Protein AF-A0A1H0VGG5-F1 (afdb_monomer)

Radius of gyration: 21.91 Å; Cα contacts (8 Å, |Δi|>4): 708; chains: 1; bounding box: 61×41×60 Å

pLDDT: mean 93.51, std 5.38, range [35.91, 98.62]

Secondary structure (DSSP, 8-state):
-EETTEE--SS---EETT-HHHHHHHHHTT-GGGEEE-----EEEE-TTS-EE---STTGGGGGS-HHHHHHHHHHIIIIIISSPP--SS------HHHHSSBHHHHTTTS-HHHIIIIIHHHHHHHHSB-GGGSBHHHHHHHHHHHHH--EEEETT-TTHHHHHHHHHS---TT--EEEEEEETTEEEEEEETTS-EEE-S-EEE-S-HHHHHHHS-GGGHHHHHHHHT--EEEEEEEEEEESS--S-S-SEEE-GGGS--SEEEEEEHHHH-GGG-TT---EEEEEE-BTTTTTGGGS-HHHHHHHHHHHHTTTSTTGGGGEEEEEEEEEEEEEE---TTHHHHHHHHHHHHHT-TTEEE--STTTTS-HHHHHHHHHHHHHHHHHH--

Mean predicted aligned error: 4.05 Å

Foldseek 3Di:
DDDVLFDADFAPHWDWPPLVLVCVLCVVLVQVVQWAFFPFDWAWAQDPVLDIDTQDPDCRLVVQDDPQLNVLVVVCCVVQVPVNDDDDLQALDDDDQVQQQAFQCRVCVVGDDSNCQRPQQQLCCVFVLAGSQQATRVLSSSRVNRVVPTTTIAGLQGNVVSVVSVPVVDDDDPPFAFQAFDDDVQFTQFTQTPVRDTDGDRADEAADQLCVVLRHDDPVVVLSNVLSNPFDFAKWKKKKFWFPAADPDLHQKYAGCSVPPAFQGIKGWCCNRPVSSVVVNHTMMITTGGPPSRRCVVVDDFVRVNVRRCVVCCSVVPPRVVG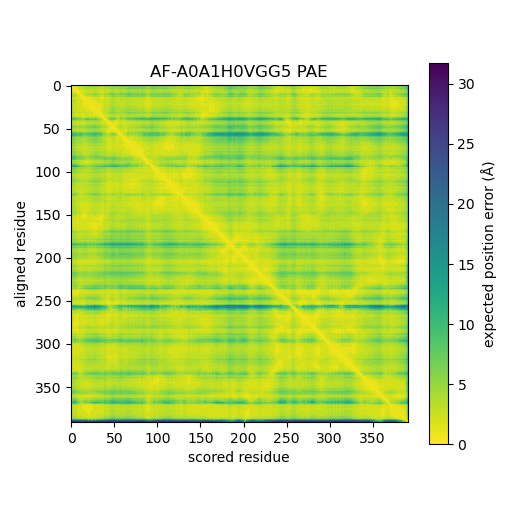GPDMDMDIDRRRAGGSGRPNSVSLNVSQVVQVPRRRYFYAYRSSTNRDPSSRSVRVVVRVVVVVVPVD

Sequence (391 aa):
MQRGNDSAEAGGQGIHSNYRELIRLAGAYGLEGDLIPQTNHQPAYLDRAGNLRYPQGRTGITKLMNARGKRDFAWFAAKYMTFGKKFDLFETALDLPGYDNLSAAEAFSWAGEDFRDFILRPSAHAMANTTPEHTNLYHYMNLMRLVATTSVMTLRTGNVTLPEKIAAAVGVRYECPAEKISFSGRKVDGVVLASGESIKADHVIVATPVGYAAKLMPDHLANARTFLGGFPNAPFGLVYFFLDRPLMTDAYVYLGHAYRDTVFNMAINHSVKTPHMVPSGKGILSAWPCYPNSADFDQLTNTELINLALKDIDAFFPGVAEYVEEARVQRHPWGVGRLSVGQHAKILKFKKDAESFSGISFAGNDYDGVHMESAVRSGMRAANRVLAGIS

Solvent-accessible surface area (backbone atoms only — not comparable to full-atom values): 21253 Å² total; per-residue (Å²): 79,77,59,89,82,26,48,47,73,81,64,80,82,57,46,49,73,75,31,58,68,45,53,51,51,34,41,76,72,73,38,57,91,33,59,41,70,51,82,64,79,38,42,31,35,36,43,99,87,64,45,79,41,68,46,60,70,98,63,19,66,53,73,77,31,56,75,64,20,42,51,45,46,51,49,48,44,48,53,57,70,70,69,30,89,86,76,67,74,48,41,67,81,74,78,48,64,94,26,25,65,30,25,34,39,67,76,47,65,86,54,49,67,50,33,42,47,71,46,49,39,42,47,24,39,76,73,66,39,21,40,32,76,62,26,6,31,44,59,53,51,41,49,54,50,50,63,75,74,46,55,48,22,42,36,61,85,41,65,65,51,55,62,51,56,53,48,75,75,47,96,73,76,77,98,63,56,74,50,33,62,36,60,62,85,89,40,39,45,25,36,29,28,74,87,69,52,73,48,78,32,68,60,48,75,48,67,52,63,51,59,57,46,18,63,34,46,54,77,95,43,45,69,58,23,51,53,27,56,67,53,52,67,35,40,38,54,41,37,35,34,37,30,76,48,53,72,99,63,75,48,24,37,39,35,35,42,74,90,51,98,61,45,35,45,30,36,37,31,41,37,56,46,42,41,80,29,28,75,82,61,38,24,35,39,35,34,37,45,23,38,74,66,24,61,60,53,90,79,50,54,67,67,55,51,48,54,51,35,52,65,42,46,28,70,82,37,78,68,50,75,82,40,49,76,44,76,48,71,49,80,28,78,84,44,46,68,47,52,33,62,48,38,60,55,52,40,46,54,49,54,60,57,48,71,70,43,69,38,46,36,65,23,44,18,73,68,14,72,69,35,72,41,9,27,50,54,27,42,52,53,36,52,50,52,51,65,69,67,73,114

Structure (mmCIF, N/CA/C/O backbone):
data_AF-A0A1H0VGG5-F1
#
_entry.id   AF-A0A1H0VGG5-F1
#
loop_
_atom_site.group_PDB
_atom_site.id
_atom_site.type_symbol
_atom_site.label_atom_id
_atom_site.label_alt_id
_atom_site.label_comp_id
_atom_site.label_asym_id
_atom_site.label_entity_id
_atom_site.label_seq_id
_atom_site.pdbx_PDB_ins_code
_atom_site.Cartn_x
_atom_site.Cartn_y
_atom_site.Cartn_z
_atom_site.occupancy
_atom_site.B_iso_or_equiv
_atom_site.auth_seq_id
_atom_site.auth_comp_id
_atom_site.auth_asym_id
_atom_site.auth_atom_id
_atom_site.pdbx_PDB_model_num
ATOM 1 N N . MET A 1 1 ? -9.698 1.333 -11.458 1.00 92.06 1 MET A N 1
ATOM 2 C CA . MET A 1 1 ? -9.585 2.314 -12.561 1.00 92.06 1 MET A CA 1
ATOM 3 C C . MET A 1 1 ? -10.061 1.626 -13.830 1.00 92.06 1 MET A C 1
ATOM 5 O O . MET A 1 1 ? -9.598 0.522 -14.066 1.00 92.06 1 MET A O 1
ATOM 9 N N . GLN A 1 2 ? -10.993 2.197 -14.599 1.00 94.50 2 GLN A N 1
ATOM 10 C CA . GLN A 1 2 ? -11.642 1.489 -15.719 1.00 94.50 2 GLN A CA 1
ATOM 11 C C . GLN A 1 2 ? -11.838 2.389 -16.944 1.00 94.50 2 GLN A C 1
ATOM 13 O O . GLN A 1 2 ? -12.236 3.544 -16.794 1.00 94.50 2 GLN A O 1
ATOM 18 N N . ARG A 1 3 ? -11.613 1.858 -18.149 1.00 95.44 3 ARG A N 1
ATOM 19 C CA . ARG A 1 3 ? -11.909 2.513 -19.432 1.00 95.44 3 ARG A CA 1
ATOM 20 C C . ARG A 1 3 ? -12.463 1.479 -20.407 1.00 95.44 3 ARG A C 1
ATOM 22 O O . ARG A 1 3 ? -11.762 0.557 -20.810 1.00 95.44 3 ARG A O 1
ATOM 29 N N . GLY A 1 4 ? -13.736 1.625 -20.772 1.00 94.81 4 GLY A N 1
ATOM 30 C CA . GLY A 1 4 ? -14.450 0.573 -21.495 1.00 94.81 4 GLY A CA 1
ATOM 31 C C . GLY A 1 4 ? -14.431 -0.735 -20.698 1.00 94.81 4 GLY A C 1
ATOM 32 O O . GLY A 1 4 ? -14.774 -0.747 -19.514 1.00 94.81 4 GLY A O 1
ATOM 33 N N . ASN A 1 5 ? -13.980 -1.813 -21.338 1.00 95.38 5 ASN A N 1
ATOM 34 C CA . ASN A 1 5 ? -13.856 -3.130 -20.710 1.00 95.38 5 ASN A CA 1
ATOM 35 C C . ASN A 1 5 ? -12.492 -3.371 -20.049 1.00 95.38 5 ASN A C 1
ATOM 37 O O . ASN A 1 5 ? -12.315 -4.405 -19.411 1.00 95.38 5 ASN A O 1
ATOM 41 N N . ASP A 1 6 ? -11.544 -2.442 -20.185 1.00 97.19 6 ASP A N 1
ATOM 42 C CA . ASP A 1 6 ? -10.246 -2.571 -19.537 1.00 97.19 6 ASP A CA 1
ATOM 43 C C . ASP A 1 6 ? -10.267 -1.952 -18.145 1.00 97.19 6 ASP A C 1
ATOM 45 O O . ASP A 1 6 ? -10.889 -0.912 -17.899 1.00 97.19 6 ASP A O 1
ATOM 49 N N . SER A 1 7 ? -9.526 -2.562 -17.230 1.00 96.69 7 SER A N 1
ATOM 50 C CA . SER A 1 7 ? -9.414 -2.103 -15.858 1.00 96.69 7 SER A CA 1
ATOM 51 C C . SER A 1 7 ? -8.041 -2.389 -15.259 1.00 96.69 7 SER A C 1
ATOM 53 O O . SER A 1 7 ? -7.294 -3.258 -15.701 1.00 96.69 7 SER A O 1
ATOM 55 N N . ALA A 1 8 ? -7.708 -1.618 -14.231 1.00 96.69 8 ALA A N 1
ATOM 56 C CA . ALA A 1 8 ? -6.525 -1.793 -13.409 1.00 96.69 8 ALA A CA 1
ATOM 57 C C . ALA A 1 8 ? -6.855 -1.470 -11.949 1.00 96.69 8 ALA A C 1
ATOM 59 O O . ALA A 1 8 ? -7.659 -0.570 -11.658 1.00 96.69 8 ALA A O 1
ATOM 60 N N . GLU A 1 9 ? -6.208 -2.180 -11.029 1.00 95.62 9 GLU A N 1
ATOM 61 C CA . GLU A 1 9 ? -6.377 -1.962 -9.594 1.00 95.62 9 GLU A CA 1
ATOM 62 C C . GLU A 1 9 ? -5.917 -0.566 -9.199 1.00 95.62 9 GLU A C 1
ATOM 64 O O . GLU A 1 9 ? -4.778 -0.196 -9.479 1.00 95.62 9 GLU A O 1
ATOM 69 N N . ALA A 1 10 ? -6.797 0.188 -8.533 1.00 91.94 10 ALA A N 1
ATOM 70 C CA . ALA A 1 10 ? -6.570 1.568 -8.089 1.00 91.94 10 ALA A CA 1
ATOM 71 C C . ALA A 1 10 ? -6.023 1.682 -6.654 1.00 91.94 10 ALA A C 1
ATOM 73 O O . ALA A 1 10 ? -5.709 2.781 -6.203 1.00 91.94 10 ALA A O 1
ATOM 74 N N . GLY A 1 11 ? -5.919 0.556 -5.946 1.00 88.19 11 GLY A N 1
ATOM 75 C CA . GLY A 1 11 ? -5.444 0.450 -4.568 1.00 88.19 11 GLY A CA 1
ATOM 76 C C . GLY A 1 11 ? -4.685 -0.861 -4.378 1.00 88.19 11 GLY A C 1
ATOM 77 O O . GLY A 1 11 ? -3.627 -1.041 -4.980 1.00 88.19 11 GLY A O 1
ATOM 78 N N . GLY A 1 12 ? -5.237 -1.784 -3.584 1.00 89.50 12 GLY A N 1
ATOM 79 C CA . GLY A 1 12 ? -4.658 -3.108 -3.327 1.00 89.50 12 GLY A CA 1
ATOM 80 C C . GLY A 1 12 ? -4.350 -3.881 -4.613 1.00 89.50 12 GLY A C 1
ATOM 81 O O . GLY A 1 12 ? -5.248 -4.317 -5.326 1.00 89.50 12 GLY A O 1
ATOM 82 N N . GLN A 1 13 ? -3.059 -4.055 -4.898 1.00 90.12 13 GLN A N 1
ATOM 83 C CA . GLN A 1 13 ? -2.559 -4.531 -6.191 1.00 90.12 13 GLN A CA 1
ATOM 84 C C . GLN A 1 13 ? -2.587 -6.046 -6.386 1.00 90.12 13 GLN A C 1
ATOM 86 O O . GLN A 1 13 ? -2.328 -6.506 -7.499 1.00 90.12 13 GLN A O 1
ATOM 91 N N . GLY A 1 14 ? -2.822 -6.813 -5.327 1.00 93.25 14 GLY A N 1
ATOM 92 C CA . GLY A 1 14 ? -2.764 -8.263 -5.383 1.00 93.25 14 GLY A CA 1
ATOM 93 C C . GLY A 1 14 ? -3.002 -8.922 -4.032 1.00 93.25 14 GLY A C 1
ATOM 94 O O . GLY A 1 14 ? -2.766 -8.338 -2.977 1.00 93.25 14 GLY A O 1
ATOM 95 N N . ILE A 1 15 ? -3.485 -10.153 -4.094 1.00 96.31 15 ILE A N 1
ATOM 96 C CA . ILE A 1 15 ? -3.752 -11.053 -2.980 1.00 96.31 15 ILE A CA 1
ATOM 97 C C . ILE A 1 15 ? -2.588 -12.038 -2.909 1.00 96.31 15 ILE A C 1
ATOM 99 O O . ILE A 1 15 ? -2.342 -12.779 -3.861 1.00 96.31 15 ILE A O 1
ATOM 103 N N . HIS A 1 16 ? -1.856 -12.058 -1.798 1.00 96.50 16 HIS A N 1
ATOM 104 C CA . HIS A 1 16 ? -0.755 -13.005 -1.637 1.00 96.50 16 HIS A CA 1
ATOM 105 C C . HIS A 1 16 ? -1.279 -14.404 -1.294 1.00 96.50 16 HIS A C 1
ATOM 107 O O . HIS A 1 16 ? -2.268 -14.560 -0.581 1.00 96.50 16 HIS A O 1
ATOM 113 N N . SER A 1 17 ? -0.577 -15.443 -1.743 1.00 96.50 17 SER A N 1
ATOM 114 C CA . SER A 1 17 ? -0.946 -16.853 -1.537 1.00 96.50 17 SER A CA 1
ATOM 115 C C . SER A 1 17 ? -1.022 -17.303 -0.073 1.00 96.50 17 SER A C 1
ATOM 117 O O . SER A 1 17 ? -1.525 -18.387 0.216 1.00 96.50 17 SER A O 1
ATOM 119 N N . ASN A 1 18 ? -0.518 -16.498 0.863 1.00 96.19 18 ASN A N 1
ATOM 120 C CA . ASN A 1 18 ? -0.607 -16.734 2.302 1.00 96.19 18 ASN A CA 1
ATOM 121 C C . ASN A 1 18 ? -1.633 -15.831 3.015 1.00 96.19 18 ASN A C 1
ATOM 123 O O . ASN A 1 18 ? -1.673 -15.859 4.245 1.00 96.19 18 ASN A O 1
ATOM 127 N N . TYR A 1 19 ? -2.454 -15.069 2.283 1.00 97.06 19 TYR A N 1
ATOM 128 C CA . TYR A 1 19 ? -3.600 -14.331 2.825 1.00 97.06 19 TYR A CA 1
ATOM 129 C C . TYR A 1 19 ? -4.744 -15.308 3.136 1.00 97.06 19 TYR A C 1
ATOM 131 O O . TYR A 1 19 ? -5.749 -15.377 2.430 1.00 97.06 19 TYR A O 1
ATOM 139 N N . ARG A 1 20 ? -4.530 -16.168 4.137 1.00 97.19 20 ARG A N 1
ATOM 140 C CA . ARG A 1 20 ? -5.368 -17.342 4.410 1.00 97.19 20 ARG A CA 1
ATOM 141 C C . ARG A 1 20 ? -6.803 -16.959 4.738 1.00 97.19 20 ARG A C 1
ATOM 143 O O . ARG A 1 20 ? -7.716 -17.591 4.209 1.00 97.19 20 ARG A O 1
ATOM 150 N N . GLU A 1 21 ? -7.002 -15.958 5.590 1.00 97.56 21 GLU A N 1
ATOM 151 C CA . GLU A 1 21 ? -8.348 -15.555 5.988 1.00 97.56 21 GLU A CA 1
ATOM 152 C C . GLU A 1 21 ? -9.050 -14.783 4.871 1.00 97.56 21 GLU A C 1
ATOM 154 O O . GLU A 1 21 ? -10.235 -15.008 4.641 1.00 97.56 21 GLU A O 1
ATOM 159 N N . LEU A 1 22 ? -8.335 -13.958 4.097 1.00 97.12 22 LEU A N 1
ATOM 160 C CA . LEU A 1 22 ? -8.919 -13.307 2.922 1.00 97.12 22 LEU A CA 1
ATOM 161 C C . LEU A 1 22 ? -9.319 -14.321 1.842 1.00 97.12 22 LEU A C 1
ATOM 163 O O . LEU A 1 22 ? -10.407 -14.211 1.285 1.00 97.12 22 LEU A O 1
ATOM 167 N N . ILE A 1 23 ? -8.480 -15.321 1.555 1.00 97.88 23 ILE A N 1
ATOM 168 C CA . ILE A 1 23 ? -8.794 -16.381 0.582 1.00 97.88 23 ILE A CA 1
ATOM 169 C C . ILE A 1 23 ? -9.991 -17.209 1.064 1.00 97.88 23 ILE A C 1
ATOM 171 O O . ILE A 1 23 ? -10.901 -17.483 0.284 1.00 97.88 23 ILE A O 1
ATOM 175 N N . ARG A 1 24 ? -10.044 -17.556 2.357 1.00 98.00 24 ARG A N 1
ATOM 176 C CA . ARG A 1 24 ? -11.209 -18.226 2.952 1.00 98.00 24 ARG A CA 1
ATOM 177 C C . ARG A 1 24 ? -12.470 -17.373 2.822 1.00 98.00 24 ARG A C 1
ATOM 179 O O . ARG A 1 24 ? -13.525 -17.903 2.480 1.00 98.00 24 ARG A O 1
ATOM 186 N N . LEU A 1 25 ? -12.363 -16.068 3.067 1.00 96.75 25 LEU A N 1
ATOM 187 C CA . LEU A 1 25 ? -13.468 -15.130 2.912 1.00 96.75 25 LEU A CA 1
ATOM 188 C C . LEU A 1 25 ? -13.928 -15.065 1.451 1.00 96.75 25 LEU A C 1
ATOM 190 O O . LEU A 1 25 ? -15.119 -15.176 1.192 1.00 96.75 25 LEU A O 1
ATOM 194 N N . ALA A 1 26 ? -13.011 -14.995 0.485 1.00 97.44 26 ALA A N 1
ATOM 195 C CA . ALA A 1 26 ? -13.351 -15.084 -0.934 1.00 97.44 26 ALA A CA 1
ATOM 196 C C . ALA A 1 26 ? -14.110 -16.381 -1.268 1.00 97.44 26 ALA A C 1
ATOM 198 O O . ALA A 1 26 ? -15.140 -16.330 -1.942 1.00 97.44 26 ALA A O 1
ATOM 199 N N . GLY A 1 27 ? -13.673 -17.527 -0.737 1.00 97.88 27 GLY A N 1
ATOM 200 C CA . GLY A 1 27 ? -14.383 -18.802 -0.878 1.00 97.88 27 GLY A CA 1
ATOM 201 C C . GLY A 1 27 ? -15.805 -18.768 -0.306 1.00 97.88 27 GLY A C 1
ATOM 202 O O . GLY A 1 27 ? -16.746 -19.183 -0.981 1.00 97.88 27 GLY A O 1
ATOM 203 N N . ALA A 1 28 ? -15.992 -18.182 0.881 1.00 97.62 28 ALA A N 1
ATOM 204 C CA . ALA A 1 28 ? -17.308 -18.038 1.514 1.00 97.62 28 ALA A CA 1
ATOM 205 C C . ALA A 1 28 ? -18.304 -17.201 0.685 1.00 97.62 28 ALA A C 1
ATOM 207 O O . ALA A 1 28 ? -19.512 -17.391 0.806 1.00 97.62 28 ALA A O 1
ATOM 208 N N . TYR A 1 29 ? -17.806 -16.319 -0.187 1.00 97.56 29 TYR A N 1
ATOM 209 C CA . TYR A 1 29 ? -18.608 -15.509 -1.113 1.00 97.56 29 TYR A CA 1
ATOM 210 C C . TYR A 1 29 ? -18.583 -16.031 -2.564 1.00 97.56 29 TYR A C 1
ATOM 212 O O . TYR A 1 29 ? -18.950 -15.318 -3.507 1.00 97.56 29 TYR A O 1
ATOM 220 N N . GLY A 1 30 ? -18.169 -17.289 -2.757 1.00 97.50 30 GLY A N 1
ATOM 221 C CA . GLY A 1 30 ? -18.192 -17.973 -4.050 1.00 97.50 30 GLY A CA 1
ATOM 222 C C . GLY A 1 30 ? -17.224 -17.384 -5.077 1.00 97.50 30 GLY A C 1
ATOM 223 O O . GLY A 1 30 ? -17.551 -17.349 -6.259 1.00 97.50 30 GLY A O 1
ATOM 224 N N . LEU A 1 31 ? -16.075 -16.867 -4.634 1.00 97.88 31 LEU A N 1
ATOM 225 C CA . LEU A 1 31 ? -15.038 -16.263 -5.485 1.00 97.88 31 LEU A CA 1
ATOM 226 C C . LEU A 1 31 ? -13.769 -17.122 -5.597 1.00 97.88 31 LEU A C 1
ATOM 228 O O . LEU A 1 31 ? -12.767 -16.675 -6.146 1.00 97.88 31 LEU A O 1
ATOM 232 N N . GLU A 1 32 ? -13.781 -18.358 -5.093 1.00 95.31 32 GLU A N 1
ATOM 233 C CA . GLU A 1 32 ? -12.606 -19.241 -5.137 1.00 95.31 32 GLU A CA 1
ATOM 234 C C . GLU A 1 32 ? -12.123 -19.496 -6.577 1.00 95.31 32 GLU A C 1
ATOM 236 O O . GLU A 1 32 ? -10.930 -19.394 -6.855 1.00 95.31 32 GLU A O 1
ATOM 241 N N . GLY A 1 33 ? -13.050 -19.723 -7.517 1.00 95.94 33 GLY A N 1
ATOM 242 C CA . GLY A 1 33 ? -12.747 -19.896 -8.947 1.00 95.94 33 GLY A CA 1
ATOM 243 C C . GLY A 1 33 ? -12.356 -18.611 -9.695 1.00 95.94 33 GLY A C 1
ATOM 244 O O . GLY A 1 33 ? -11.982 -18.669 -10.872 1.00 95.94 33 GLY A O 1
ATOM 245 N N . ASP A 1 34 ? -12.433 -17.459 -9.024 1.00 97.44 34 ASP A N 1
ATOM 246 C CA . ASP A 1 34 ? -12.071 -16.156 -9.582 1.00 97.44 34 ASP A CA 1
ATOM 247 C C . ASP A 1 34 ? -10.679 -15.689 -9.160 1.00 97.44 34 ASP A C 1
ATOM 249 O O . ASP A 1 34 ? -10.218 -14.671 -9.666 1.00 97.44 34 ASP A O 1
ATOM 253 N N . LEU A 1 35 ? -9.978 -16.421 -8.290 1.00 97.38 35 LEU A N 1
ATOM 254 C CA . LEU A 1 35 ? -8.582 -16.138 -7.960 1.00 97.38 35 LEU A CA 1
ATOM 255 C C . LEU A 1 35 ? -7.676 -16.515 -9.140 1.00 97.38 35 LEU A C 1
ATOM 257 O O . LEU A 1 35 ? -7.452 -17.689 -9.429 1.00 97.38 35 LEU A O 1
ATOM 261 N N . ILE A 1 36 ? -7.132 -15.506 -9.817 1.00 97.25 36 ILE A N 1
ATOM 262 C CA . ILE A 1 36 ? -6.240 -15.653 -10.966 1.00 97.25 36 ILE A CA 1
ATOM 263 C C . ILE A 1 36 ? -4.795 -15.423 -10.515 1.00 97.25 36 ILE A C 1
ATOM 265 O O . ILE A 1 36 ? -4.454 -14.304 -10.123 1.00 97.25 36 ILE A O 1
ATOM 269 N N . PRO A 1 37 ? -3.914 -16.437 -10.578 1.00 95.44 37 PRO A N 1
ATOM 270 C CA . PRO A 1 37 ? -2.492 -16.248 -10.329 1.00 95.44 37 PRO A CA 1
ATOM 271 C C . PRO A 1 37 ? -1.861 -15.301 -11.345 1.00 95.44 37 PRO A C 1
ATOM 273 O O . PRO A 1 37 ? -2.071 -15.428 -12.552 1.00 95.44 37 PRO A O 1
ATOM 276 N N . GLN A 1 38 ? -1.021 -14.393 -10.857 1.00 91.88 38 GLN A N 1
ATOM 277 C CA . GLN A 1 38 ? -0.109 -13.657 -11.715 1.00 91.88 38 GLN A CA 1
ATOM 278 C C . GLN A 1 38 ? 0.957 -14.633 -12.227 1.00 91.88 38 GLN A C 1
ATOM 280 O O . GLN A 1 38 ? 1.715 -15.196 -11.439 1.00 91.88 38 GLN A O 1
ATOM 285 N N . THR A 1 39 ? 1.012 -14.840 -13.541 1.00 83.31 39 THR A N 1
ATOM 286 C CA . THR A 1 39 ? 1.930 -15.801 -14.178 1.00 83.31 39 THR A CA 1
ATOM 287 C C . THR A 1 39 ? 3.238 -15.168 -14.637 1.00 83.31 39 THR A C 1
ATOM 289 O O . THR A 1 39 ? 4.256 -15.854 -14.728 1.00 83.31 39 THR A O 1
ATOM 292 N N . ASN A 1 40 ? 3.234 -13.863 -14.916 1.00 82.19 40 ASN A N 1
ATOM 293 C CA . ASN A 1 40 ? 4.432 -13.140 -15.314 1.00 82.19 40 ASN A CA 1
ATOM 294 C C . ASN A 1 40 ? 5.118 -12.503 -14.101 1.00 82.19 40 ASN A C 1
ATOM 296 O O . ASN A 1 40 ? 4.501 -11.768 -13.327 1.00 82.19 40 ASN A O 1
ATOM 300 N N . HIS A 1 41 ? 6.413 -12.767 -13.954 1.00 84.56 41 HIS A N 1
ATOM 301 C CA . HIS A 1 41 ? 7.228 -12.285 -12.845 1.00 84.56 41 HIS A CA 1
ATOM 302 C C . HIS A 1 41 ? 8.433 -11.459 -13.288 1.00 84.56 41 HIS A C 1
ATOM 304 O O . HIS A 1 41 ? 9.269 -11.160 -12.443 1.00 84.56 41 HIS A O 1
ATOM 310 N N . GLN A 1 42 ? 8.552 -11.091 -14.566 1.00 93.94 42 GLN A N 1
ATOM 311 C CA . GLN A 1 42 ? 9.720 -10.374 -15.066 1.00 93.94 42 GLN A CA 1
ATOM 312 C C . GLN A 1 42 ? 9.726 -8.906 -14.593 1.00 93.94 42 GLN A C 1
ATOM 314 O O . GLN A 1 42 ? 8.842 -8.140 -14.986 1.00 93.94 42 GLN A O 1
ATOM 319 N N . PRO A 1 43 ? 10.715 -8.466 -13.790 1.00 94.19 43 PRO A N 1
ATOM 320 C CA . PRO A 1 43 ? 10.921 -7.049 -13.521 1.00 94.19 43 PRO A CA 1
ATOM 321 C C . PRO A 1 43 ? 11.882 -6.428 -14.546 1.00 94.19 43 PRO A C 1
ATOM 323 O O . PRO A 1 43 ? 12.683 -7.124 -15.182 1.00 94.19 43 PRO A O 1
ATOM 326 N N . ALA A 1 44 ? 11.867 -5.105 -14.637 1.00 95.44 44 ALA A N 1
ATOM 327 C CA . ALA A 1 44 ? 12.881 -4.309 -15.310 1.00 95.44 44 ALA A CA 1
ATOM 328 C C . ALA A 1 44 ? 13.504 -3.307 -14.328 1.00 95.44 44 ALA A C 1
ATOM 330 O O . ALA A 1 44 ? 12.804 -2.690 -13.525 1.00 95.44 44 ALA A O 1
ATOM 331 N N . TYR A 1 45 ? 14.823 -3.147 -14.397 1.00 94.69 45 TYR A N 1
ATOM 332 C CA . TYR A 1 45 ? 15.586 -2.214 -13.571 1.00 94.69 45 TYR A CA 1
ATOM 333 C C . TYR A 1 45 ? 16.337 -1.229 -14.453 1.00 94.69 45 TYR A C 1
ATOM 335 O O . TYR A 1 45 ? 17.130 -1.643 -15.294 1.00 94.69 45 TYR A O 1
ATOM 343 N N . LEU A 1 46 ? 16.136 0.062 -14.235 1.00 93.31 46 LEU A N 1
ATOM 344 C CA . LEU A 1 46 ? 16.927 1.113 -14.856 1.00 93.31 46 LEU A CA 1
ATOM 345 C C . LEU A 1 46 ? 18.279 1.224 -14.139 1.00 93.31 46 LEU A C 1
ATOM 347 O O . LEU A 1 46 ? 18.323 1.513 -12.943 1.00 93.31 46 LEU A O 1
ATOM 351 N N . ASP A 1 47 ? 19.379 0.985 -14.849 1.00 91.62 47 ASP A N 1
ATOM 352 C CA . ASP A 1 47 ? 20.739 1.129 -14.319 1.00 91.62 47 ASP A CA 1
ATOM 353 C C . ASP A 1 47 ? 21.238 2.582 -14.354 1.00 91.62 47 ASP A C 1
ATOM 355 O O . ASP A 1 47 ? 20.670 3.426 -15.033 1.00 91.62 47 ASP A O 1
ATOM 359 N N . ARG A 1 48 ? 22.339 2.887 -13.656 1.00 88.50 48 ARG A N 1
ATOM 360 C CA . ARG A 1 48 ? 22.895 4.255 -13.556 1.00 88.50 48 ARG A CA 1
ATOM 361 C C . ARG A 1 48 ? 23.236 4.914 -14.897 1.00 88.50 48 ARG A C 1
ATOM 363 O O . ARG A 1 48 ? 23.352 6.134 -14.948 1.00 88.50 48 ARG A O 1
ATOM 370 N N . ALA A 1 49 ? 23.411 4.130 -15.958 1.00 89.56 49 ALA A N 1
ATOM 371 C CA . ALA A 1 49 ? 23.652 4.636 -17.305 1.00 89.56 49 ALA A CA 1
ATOM 372 C C . ALA A 1 49 ? 22.346 4.907 -18.080 1.00 89.56 49 ALA A C 1
ATOM 374 O O . ALA A 1 49 ? 22.401 5.296 -19.242 1.00 89.56 49 ALA A O 1
ATOM 375 N N . GLY A 1 50 ? 21.185 4.709 -17.450 1.00 89.94 50 GLY A N 1
ATOM 376 C CA . GLY A 1 50 ? 19.865 4.901 -18.041 1.00 89.94 50 GLY A CA 1
ATOM 377 C C . GLY A 1 50 ? 19.367 3.707 -18.854 1.00 89.94 50 GLY A C 1
ATOM 378 O O . GLY A 1 50 ? 18.399 3.855 -19.591 1.00 89.94 50 GLY A O 1
ATOM 379 N N . ASN A 1 51 ? 19.993 2.530 -18.749 1.00 92.38 51 ASN A N 1
ATOM 380 C CA . ASN A 1 51 ? 19.580 1.354 -19.517 1.00 92.38 51 ASN A CA 1
ATOM 381 C C . ASN A 1 51 ? 18.675 0.439 -18.696 1.00 92.38 51 ASN A C 1
ATOM 383 O O . ASN A 1 51 ? 18.968 0.128 -17.540 1.00 92.38 51 ASN A O 1
ATOM 387 N N . LEU A 1 52 ? 17.622 -0.083 -19.325 1.00 94.19 52 LEU A N 1
ATOM 388 C CA . LEU A 1 52 ? 16.802 -1.129 -18.725 1.00 94.19 52 LEU A CA 1
ATOM 389 C C . LEU A 1 52 ? 17.521 -2.481 -18.725 1.00 94.19 52 LEU A C 1
ATOM 391 O O . LEU A 1 52 ? 18.056 -2.946 -19.733 1.00 94.19 52 LEU A O 1
ATOM 395 N N . ARG A 1 53 ? 17.485 -3.144 -17.571 1.00 94.44 53 ARG A N 1
ATOM 396 C CA . ARG A 1 53 ? 18.021 -4.481 -17.328 1.00 94.44 53 ARG A CA 1
ATOM 397 C C . ARG A 1 53 ? 16.905 -5.418 -16.894 1.00 94.44 53 ARG A C 1
ATOM 399 O O . ARG A 1 53 ? 16.130 -5.099 -15.998 1.00 94.44 53 ARG A O 1
ATOM 406 N N . TYR A 1 54 ? 16.879 -6.606 -17.488 1.00 95.06 54 TYR A N 1
ATOM 407 C CA . TYR A 1 54 ? 15.832 -7.607 -17.290 1.00 95.06 54 TYR A CA 1
ATOM 408 C C . TYR A 1 54 ? 16.437 -8.849 -16.629 1.00 95.06 54 TYR A C 1
ATOM 410 O O . TYR A 1 54 ? 16.877 -9.768 -17.326 1.00 95.06 54 TYR A O 1
ATOM 418 N N . PRO A 1 55 ? 16.566 -8.882 -15.291 1.00 92.62 55 PRO A N 1
ATOM 419 C CA . PRO A 1 55 ? 17.125 -10.038 -14.610 1.00 92.62 55 PRO A CA 1
ATOM 420 C C . PRO A 1 55 ? 16.201 -11.247 -14.795 1.00 92.62 55 PRO A C 1
ATOM 422 O O . PRO A 1 55 ? 15.045 -11.218 -14.387 1.00 92.62 55 PRO A O 1
ATOM 425 N N . GLN A 1 56 ? 16.729 -12.305 -15.410 1.00 87.88 56 GLN A N 1
ATOM 426 C CA . GLN A 1 56 ? 15.989 -13.530 -15.715 1.00 87.88 56 GLN A CA 1
ATOM 427 C C . GLN A 1 56 ? 16.208 -14.600 -14.640 1.00 87.88 56 GLN A C 1
ATOM 429 O O . GLN A 1 56 ? 17.350 -14.900 -14.269 1.00 87.88 56 GLN A O 1
ATOM 434 N N . GLY A 1 57 ? 15.118 -15.220 -14.188 1.00 83.31 57 GLY A N 1
ATOM 435 C CA . GLY A 1 57 ? 15.138 -16.333 -13.240 1.00 83.31 57 GLY A CA 1
ATOM 436 C C . GLY A 1 57 ? 15.589 -15.963 -11.819 1.00 83.31 57 GLY A C 1
ATOM 437 O O . GLY A 1 57 ? 15.902 -14.818 -11.498 1.00 83.31 57 GLY A O 1
ATOM 438 N N . ARG A 1 58 ? 15.656 -16.972 -10.940 1.00 76.19 58 ARG A N 1
ATOM 439 C CA . ARG A 1 58 ? 15.859 -16.792 -9.485 1.00 76.19 58 ARG A CA 1
ATOM 440 C C . ARG A 1 58 ? 17.180 -16.119 -9.096 1.00 76.19 58 ARG A C 1
ATOM 442 O O . ARG A 1 58 ? 17.254 -15.487 -8.049 1.00 76.19 58 ARG A O 1
ATOM 449 N N . THR A 1 59 ? 18.224 -16.262 -9.909 1.00 84.25 59 THR A N 1
ATOM 450 C CA . THR A 1 59 ? 19.548 -15.660 -9.665 1.00 84.25 59 THR A CA 1
ATOM 451 C C . THR A 1 59 ? 19.808 -14.447 -10.557 1.00 84.25 59 THR A C 1
ATOM 453 O O . THR A 1 59 ? 20.874 -13.836 -10.459 1.00 84.25 59 THR A O 1
ATOM 456 N N . GLY A 1 60 ? 18.847 -14.063 -11.405 1.00 90.19 60 GLY A N 1
ATOM 457 C CA . GLY A 1 60 ? 18.999 -12.996 -12.390 1.00 90.19 60 GLY A CA 1
ATOM 458 C C . GLY A 1 60 ? 19.451 -11.676 -11.776 1.00 90.19 60 GLY A C 1
ATOM 459 O O . GLY A 1 60 ? 20.344 -11.031 -12.317 1.00 90.19 60 GLY A O 1
ATOM 460 N N . ILE A 1 61 ? 18.916 -11.321 -10.604 1.00 90.44 61 ILE A N 1
ATOM 461 C CA . ILE A 1 61 ? 19.250 -10.068 -9.914 1.00 90.44 61 ILE A CA 1
ATOM 462 C C . ILE A 1 61 ? 20.737 -9.978 -9.548 1.00 90.44 61 ILE A C 1
ATOM 464 O O . ILE A 1 61 ? 21.339 -8.913 -9.623 1.00 90.44 61 ILE A O 1
ATOM 468 N N . THR A 1 62 ? 21.378 -11.113 -9.249 1.00 92.44 62 THR A N 1
ATOM 469 C CA . THR A 1 62 ? 22.810 -11.147 -8.915 1.00 92.44 62 THR A CA 1
ATOM 470 C C . THR A 1 62 ? 23.694 -10.843 -10.126 1.00 92.44 62 THR A C 1
ATOM 472 O O . THR A 1 62 ? 24.844 -10.449 -9.955 1.00 92.44 62 THR A O 1
ATOM 475 N N . LYS A 1 63 ? 23.175 -10.991 -11.355 1.00 92.12 63 LYS A N 1
ATOM 476 C CA . LYS A 1 63 ? 23.892 -10.635 -12.589 1.00 92.12 63 LYS A CA 1
ATOM 477 C C . LYS A 1 63 ? 23.987 -9.124 -12.798 1.00 92.12 63 LYS A C 1
ATOM 479 O O . LYS A 1 63 ? 24.838 -8.698 -13.567 1.00 92.12 63 LYS A O 1
ATOM 484 N N . LEU A 1 64 ? 23.163 -8.335 -12.104 1.00 91.94 64 LEU A N 1
ATOM 485 C CA . LEU A 1 64 ? 23.242 -6.871 -12.114 1.00 91.94 64 LEU A CA 1
ATOM 486 C C . LEU A 1 64 ? 24.319 -6.332 -11.160 1.00 91.94 64 LEU A C 1
ATOM 488 O O . LEU A 1 64 ? 24.571 -5.135 -11.139 1.00 91.94 64 LEU A O 1
ATOM 492 N N . MET A 1 65 ? 24.937 -7.208 -10.362 1.00 93.88 65 MET A N 1
ATOM 493 C CA . MET A 1 65 ? 25.823 -6.828 -9.268 1.00 93.88 65 MET A CA 1
ATOM 494 C C . MET A 1 65 ? 27.274 -7.248 -9.525 1.00 93.88 65 MET A C 1
ATOM 496 O O . MET A 1 65 ? 27.566 -8.343 -10.020 1.00 93.88 65 MET A O 1
ATOM 500 N N . ASN A 1 66 ? 28.198 -6.412 -9.071 1.00 94.75 66 ASN A N 1
ATOM 501 C CA . ASN A 1 66 ? 29.609 -6.714 -8.912 1.00 94.75 66 ASN A CA 1
ATOM 502 C C . ASN A 1 66 ? 29.851 -7.700 -7.746 1.00 94.75 66 ASN A C 1
ATOM 504 O O . ASN A 1 66 ? 28.933 -8.138 -7.045 1.00 94.75 66 ASN A O 1
ATOM 508 N N . ALA A 1 67 ? 31.115 -8.077 -7.528 1.00 96.81 67 ALA A N 1
ATOM 509 C CA . ALA A 1 67 ? 31.491 -9.046 -6.495 1.00 96.81 67 ALA A CA 1
ATOM 510 C C . ALA A 1 67 ? 31.083 -8.610 -5.075 1.00 96.81 67 ALA A C 1
ATOM 512 O O . ALA A 1 67 ? 30.615 -9.435 -4.287 1.00 96.81 67 ALA A O 1
ATOM 513 N N . ARG A 1 68 ? 31.209 -7.313 -4.757 1.00 96.75 68 ARG A N 1
ATOM 514 C CA . ARG A 1 68 ? 30.782 -6.762 -3.466 1.00 96.75 68 ARG A CA 1
ATOM 515 C C . ARG A 1 68 ? 29.265 -6.844 -3.317 1.00 96.75 68 ARG A C 1
ATOM 517 O O . ARG A 1 68 ? 28.808 -7.356 -2.303 1.00 96.75 68 ARG A O 1
ATOM 524 N N . GLY A 1 69 ? 28.498 -6.421 -4.322 1.00 95.94 69 GLY A N 1
ATOM 525 C CA . GLY A 1 69 ? 27.034 -6.491 -4.299 1.00 95.94 69 GLY A CA 1
ATOM 526 C C . GLY A 1 69 ? 26.515 -7.916 -4.093 1.00 95.94 69 GLY A C 1
ATOM 527 O O . GLY A 1 69 ? 25.652 -8.143 -3.248 1.00 95.94 69 GLY A O 1
ATOM 528 N N . LYS A 1 70 ? 27.117 -8.905 -4.770 1.00 96.94 70 LYS A N 1
ATOM 529 C CA . LYS A 1 70 ? 26.792 -10.332 -4.583 1.00 96.94 70 LYS A CA 1
ATOM 530 C C . LYS A 1 70 ? 27.064 -10.817 -3.160 1.00 96.94 70 LYS A C 1
ATOM 532 O O . LYS A 1 70 ? 26.222 -11.501 -2.579 1.00 96.94 70 LYS A O 1
ATOM 537 N N . ARG A 1 71 ? 28.222 -10.464 -2.591 1.00 97.19 71 ARG A N 1
ATOM 538 C CA . ARG A 1 71 ? 28.576 -10.798 -1.202 1.00 97.19 71 ARG A CA 1
ATOM 539 C C . ARG A 1 71 ? 27.600 -10.159 -0.217 1.00 97.19 71 ARG A C 1
ATOM 541 O O . ARG A 1 71 ? 27.121 -10.832 0.689 1.00 97.19 71 ARG A O 1
ATOM 548 N N . ASP A 1 72 ? 27.298 -8.881 -0.411 1.00 97.75 72 ASP A N 1
ATOM 549 C CA . ASP A 1 72 ? 26.400 -8.122 0.454 1.00 97.75 72 ASP A CA 1
ATOM 550 C C . ASP A 1 72 ? 24.966 -8.693 0.381 1.00 97.75 72 ASP A C 1
ATOM 552 O O . ASP A 1 72 ? 24.329 -8.890 1.415 1.00 97.75 72 ASP A O 1
ATOM 556 N N . PHE A 1 73 ? 24.494 -9.087 -0.809 1.00 96.25 73 PHE A N 1
ATOM 557 C CA . PHE A 1 73 ? 23.218 -9.789 -0.989 1.00 96.25 73 PHE A CA 1
ATOM 558 C C . PHE A 1 73 ? 23.188 -11.162 -0.302 1.00 96.25 73 PHE A C 1
ATOM 560 O O . PHE A 1 73 ? 22.221 -11.484 0.389 1.00 96.25 73 PHE A O 1
ATOM 567 N N . ALA A 1 74 ? 24.251 -11.961 -0.438 1.00 95.94 74 ALA A N 1
ATOM 568 C CA . ALA A 1 74 ? 24.358 -13.253 0.238 1.00 95.94 74 ALA A CA 1
ATOM 569 C C . ALA A 1 74 ? 24.349 -13.096 1.769 1.00 95.94 74 ALA A C 1
ATOM 571 O O . ALA A 1 74 ? 23.651 -13.834 2.467 1.00 95.94 74 ALA A O 1
ATOM 572 N N . TRP A 1 75 ? 25.066 -12.095 2.289 1.00 97.00 75 TRP A N 1
ATOM 573 C CA . TRP A 1 75 ? 25.064 -11.761 3.712 1.00 97.00 75 TRP A CA 1
ATOM 574 C C . TRP A 1 75 ? 23.685 -11.307 4.196 1.00 97.00 75 TRP A C 1
ATOM 576 O O . TRP A 1 75 ? 23.218 -11.774 5.235 1.00 97.00 75 TRP A O 1
ATOM 586 N N . PHE A 1 76 ? 23.003 -10.448 3.432 1.00 96.00 76 PHE A N 1
ATOM 587 C CA . PHE A 1 76 ? 21.627 -10.045 3.711 1.00 96.00 76 PHE A CA 1
ATOM 588 C C . PHE A 1 76 ? 20.693 -11.258 3.806 1.00 96.00 76 PHE A C 1
ATOM 590 O O . PHE A 1 76 ? 19.993 -11.420 4.808 1.00 96.00 76 PHE A O 1
ATOM 597 N N . ALA A 1 77 ? 20.720 -12.135 2.797 1.00 94.44 77 ALA A N 1
ATOM 598 C CA . ALA A 1 77 ? 19.880 -13.325 2.755 1.00 94.44 77 ALA A CA 1
ATOM 599 C C . ALA A 1 77 ? 20.149 -14.238 3.961 1.00 94.44 77 ALA A C 1
ATOM 601 O O . ALA A 1 77 ? 19.218 -14.611 4.674 1.00 94.44 77 ALA A O 1
ATOM 602 N N . ALA A 1 78 ? 21.419 -14.525 4.261 1.00 95.75 78 ALA A N 1
ATOM 603 C CA . ALA A 1 78 ? 21.784 -15.343 5.412 1.00 95.75 78 ALA A CA 1
ATOM 604 C C . ALA A 1 78 ? 21.316 -14.709 6.734 1.00 95.75 78 ALA A C 1
ATOM 606 O O . ALA A 1 78 ? 20.570 -15.327 7.494 1.00 95.75 78 ALA A O 1
ATOM 607 N N . LYS A 1 79 ? 21.713 -13.461 7.002 1.00 94.81 79 LYS A N 1
ATOM 608 C CA . LYS A 1 79 ? 21.490 -12.804 8.295 1.00 94.81 79 LYS A CA 1
ATOM 609 C C . LYS A 1 79 ? 20.023 -12.467 8.553 1.00 94.81 79 LYS A C 1
ATOM 611 O O . LYS A 1 79 ? 19.559 -12.641 9.676 1.00 94.81 79 LYS A O 1
ATOM 616 N N . TYR A 1 80 ? 19.301 -11.973 7.548 1.00 93.75 80 TYR A N 1
ATOM 617 C CA . TYR A 1 80 ? 17.967 -11.399 7.745 1.00 93.75 80 TYR A CA 1
ATOM 618 C C . TYR A 1 80 ? 16.832 -12.276 7.218 1.00 93.75 80 TYR A C 1
ATOM 620 O O . TYR A 1 80 ? 15.752 -12.256 7.812 1.00 93.75 80 TYR A O 1
ATOM 628 N N . MET A 1 81 ? 17.048 -13.063 6.160 1.00 92.88 81 MET A N 1
ATOM 629 C CA . MET A 1 81 ? 16.006 -13.947 5.618 1.00 92.88 81 MET A CA 1
ATOM 630 C C . MET A 1 81 ? 16.039 -15.325 6.287 1.00 92.88 81 MET A C 1
ATOM 632 O O . MET A 1 81 ? 14.999 -15.800 6.735 1.00 92.88 81 MET A O 1
ATOM 636 N N . THR A 1 82 ? 17.222 -15.930 6.429 1.00 92.50 82 THR A N 1
ATOM 637 C CA . THR A 1 82 ? 17.373 -17.280 7.002 1.00 92.50 82 THR A CA 1
ATOM 638 C C . THR A 1 82 ? 17.449 -17.265 8.529 1.00 92.50 82 THR A C 1
ATOM 640 O O . THR A 1 82 ? 16.659 -17.934 9.193 1.00 92.50 82 THR A O 1
ATOM 643 N N . PHE A 1 83 ? 18.379 -16.490 9.098 1.00 93.31 83 PHE A N 1
ATOM 644 C CA . PHE A 1 83 ? 18.644 -16.456 10.546 1.00 93.31 83 PHE A CA 1
ATOM 645 C C . PHE A 1 83 ? 18.016 -15.254 11.268 1.00 93.31 83 PHE A C 1
ATOM 647 O O . PHE A 1 83 ? 18.193 -15.084 12.475 1.00 93.31 83 PHE A O 1
ATOM 654 N N . GLY A 1 84 ? 17.270 -14.415 10.544 1.00 90.06 84 GLY A N 1
ATOM 655 C CA . GLY A 1 84 ? 16.627 -13.233 11.112 1.00 90.06 84 GLY A CA 1
ATOM 656 C C . GLY A 1 84 ? 15.473 -13.591 12.049 1.00 90.06 84 GLY A C 1
ATOM 657 O O . GLY A 1 84 ? 14.869 -14.662 11.939 1.00 90.06 84 GLY A O 1
ATOM 658 N N . LYS A 1 85 ? 15.110 -12.658 12.936 1.00 90.19 85 LYS A N 1
ATOM 659 C CA . LYS A 1 85 ? 13.987 -12.834 13.869 1.00 90.19 85 LYS A CA 1
ATOM 660 C C . LYS A 1 85 ? 12.699 -13.153 13.104 1.00 90.19 85 LYS A C 1
ATOM 662 O O . LYS A 1 85 ? 12.442 -12.589 12.044 1.00 90.19 85 LYS A O 1
ATOM 667 N N . LYS A 1 86 ? 11.906 -14.087 13.627 1.00 88.06 86 LYS A N 1
ATOM 668 C CA . LYS A 1 86 ? 10.584 -14.420 13.089 1.00 88.06 86 LYS A CA 1
ATOM 669 C C . LYS A 1 86 ? 9.532 -13.634 13.861 1.00 88.06 86 LYS A C 1
ATOM 671 O O . LYS A 1 86 ? 9.597 -13.572 15.084 1.00 88.06 86 LYS A O 1
ATOM 676 N N . PHE A 1 87 ? 8.599 -13.053 13.132 1.00 90.19 87 PHE A N 1
ATOM 677 C CA . PHE A 1 87 ? 7.449 -12.323 13.646 1.00 90.19 87 PHE A CA 1
ATOM 678 C C . PHE A 1 87 ? 6.297 -12.487 12.647 1.00 90.19 87 PHE A C 1
ATOM 680 O O . PHE A 1 87 ? 6.528 -12.920 11.512 1.00 90.19 87 PHE A O 1
ATOM 687 N N . ASP A 1 88 ? 5.070 -12.229 13.095 1.00 91.50 88 ASP A N 1
ATOM 688 C CA . ASP A 1 88 ? 3.875 -12.358 12.259 1.00 91.50 88 ASP A CA 1
ATOM 689 C C . ASP A 1 88 ? 3.932 -11.351 11.097 1.00 91.50 88 ASP A C 1
ATOM 691 O O . ASP A 1 88 ? 4.392 -10.219 11.256 1.00 91.50 88 ASP A O 1
ATOM 695 N N . LEU A 1 89 ? 3.509 -11.783 9.907 1.00 91.69 89 LEU A N 1
ATOM 696 C CA . LEU A 1 89 ? 3.505 -10.927 8.724 1.00 91.69 89 LEU A CA 1
ATOM 697 C C . LEU A 1 89 ? 2.338 -9.933 8.720 1.00 91.69 89 LEU A C 1
ATOM 699 O O . LEU A 1 89 ? 2.470 -8.855 8.150 1.00 91.69 89 LEU A O 1
ATOM 703 N N . PHE A 1 90 ? 1.224 -10.282 9.359 1.00 93.94 90 PHE A N 1
ATOM 704 C CA . PHE A 1 90 ? -0.050 -9.566 9.267 1.00 93.94 90 PHE A CA 1
ATOM 705 C C . PHE A 1 90 ? -0.567 -9.106 10.630 1.00 93.94 90 PHE A C 1
ATOM 707 O O . PHE A 1 90 ? -1.753 -8.811 10.784 1.00 93.94 90 PHE A O 1
ATOM 714 N N . GLU A 1 91 ? 0.302 -9.096 11.641 1.00 91.88 91 GLU A N 1
ATOM 715 C CA . GLU A 1 91 ? -0.039 -8.605 12.965 1.00 91.88 91 GLU A CA 1
ATOM 716 C C . GLU A 1 91 ? 1.172 -8.037 13.705 1.00 91.88 91 GLU A C 1
ATOM 718 O O . GLU A 1 91 ? 2.185 -8.709 13.907 1.00 91.88 91 GLU A O 1
ATOM 723 N N . THR A 1 92 ? 1.028 -6.811 14.202 1.00 91.25 92 THR A N 1
ATOM 724 C CA . THR A 1 92 ? 1.963 -6.246 15.169 1.00 91.25 92 THR A CA 1
ATOM 725 C C . THR A 1 92 ? 1.626 -6.827 16.540 1.00 91.25 92 THR A C 1
ATOM 727 O O . THR A 1 92 ? 0.728 -6.337 17.231 1.00 91.25 92 THR A O 1
ATOM 730 N N . ALA A 1 93 ? 2.318 -7.906 16.907 1.00 88.62 93 ALA A N 1
ATOM 731 C CA . ALA A 1 93 ? 2.127 -8.616 18.180 1.00 88.62 93 ALA A CA 1
ATOM 732 C C . ALA A 1 93 ? 3.359 -8.586 19.100 1.00 88.62 93 ALA A C 1
ATOM 734 O O . ALA A 1 93 ? 3.249 -8.867 20.291 1.00 88.62 93 ALA A O 1
ATOM 735 N N . LEU A 1 94 ? 4.538 -8.264 18.560 1.00 88.81 94 LEU A N 1
ATOM 736 C CA . LEU A 1 94 ? 5.803 -8.331 19.286 1.00 88.81 94 LEU A CA 1
ATOM 737 C C . LEU A 1 94 ? 6.630 -7.073 19.048 1.00 88.81 94 LEU A C 1
ATOM 739 O O . LEU A 1 94 ? 6.893 -6.721 17.896 1.00 88.81 94 LEU A O 1
ATOM 743 N N . ASP A 1 95 ? 7.078 -6.449 20.137 1.00 84.12 95 ASP A N 1
ATOM 744 C CA . ASP A 1 95 ? 8.066 -5.377 20.079 1.00 84.12 95 ASP A CA 1
ATOM 745 C C . ASP A 1 95 ? 9.452 -5.984 19.837 1.00 84.12 95 ASP A C 1
ATOM 747 O O . ASP A 1 95 ? 9.907 -6.872 20.565 1.00 84.12 95 ASP A O 1
ATOM 751 N N . LEU A 1 96 ? 10.127 -5.508 18.796 1.00 93.69 96 LEU A N 1
ATOM 752 C CA . LEU A 1 96 ? 11.494 -5.884 18.462 1.00 93.69 96 LEU A CA 1
ATOM 753 C C . LEU A 1 96 ? 12.319 -4.600 18.335 1.00 93.69 96 LEU A C 1
ATOM 755 O O . LEU A 1 96 ? 12.548 -4.153 17.211 1.00 93.69 96 LEU A O 1
ATOM 759 N N . PRO A 1 97 ? 12.826 -4.023 19.441 1.00 94.38 97 PRO A N 1
ATOM 760 C CA . PRO A 1 97 ? 13.493 -2.720 19.411 1.00 94.38 97 PRO A CA 1
ATOM 761 C C . PRO A 1 97 ? 14.661 -2.639 18.419 1.00 94.38 97 PRO A C 1
ATOM 763 O O . PRO A 1 97 ? 14.828 -1.634 17.741 1.00 94.38 97 PRO A O 1
ATOM 766 N N . GLY A 1 98 ? 15.432 -3.721 18.249 1.00 93.69 98 GLY A N 1
ATOM 767 C CA . GLY A 1 98 ? 16.523 -3.783 17.262 1.00 93.69 98 GLY A CA 1
ATOM 768 C C . GLY A 1 98 ? 16.080 -3.802 15.789 1.00 93.69 98 GLY A C 1
ATOM 769 O O . GLY A 1 98 ? 16.931 -3.783 14.906 1.00 93.69 98 GLY A O 1
ATOM 770 N N . TYR A 1 99 ? 14.776 -3.888 15.520 1.00 95.06 99 TYR A N 1
ATOM 771 C CA . TYR A 1 99 ? 14.162 -3.790 14.192 1.00 95.06 99 TYR A CA 1
ATOM 772 C C . TYR A 1 99 ? 13.258 -2.552 14.087 1.00 95.06 99 TYR A C 1
ATOM 774 O O . TYR A 1 99 ? 13.194 -1.935 13.029 1.00 95.06 99 TYR A O 1
ATOM 782 N N . ASP A 1 100 ? 12.560 -2.177 15.160 1.00 95.69 100 ASP A N 1
ATOM 783 C CA . ASP A 1 100 ? 11.651 -1.027 15.161 1.00 95.69 100 ASP A CA 1
ATOM 784 C C . ASP A 1 100 ? 12.402 0.308 15.299 1.00 95.69 100 ASP A C 1
ATOM 786 O O . ASP A 1 100 ? 12.038 1.286 14.653 1.00 95.69 100 ASP A O 1
ATOM 790 N N . ASN A 1 101 ? 13.493 0.354 16.074 1.00 96.88 101 ASN A N 1
ATOM 791 C CA . ASN A 1 101 ? 14.225 1.593 16.376 1.00 96.88 101 ASN A CA 1
ATOM 792 C C . ASN A 1 101 ? 15.360 1.912 15.387 1.00 96.88 101 ASN A C 1
ATOM 794 O O . ASN A 1 101 ? 16.225 2.728 15.690 1.00 96.88 101 ASN A O 1
ATOM 798 N N . LEU A 1 102 ? 15.372 1.270 14.219 1.00 96.62 102 LEU A N 1
ATOM 799 C CA . LEU A 1 102 ? 16.327 1.531 13.144 1.00 96.62 102 LEU A CA 1
ATOM 800 C C . LEU A 1 102 ? 15.572 1.731 11.840 1.00 96.62 102 LEU A C 1
ATOM 802 O O . LEU A 1 102 ? 14.690 0.933 11.514 1.00 96.62 102 LEU A O 1
ATOM 806 N N . SER A 1 103 ? 15.950 2.744 11.065 1.00 97.62 103 SER A N 1
ATOM 807 C CA . SER A 1 103 ? 15.526 2.818 9.668 1.00 97.62 103 SER A CA 1
ATOM 808 C C . SER A 1 103 ? 16.157 1.685 8.853 1.00 97.62 103 SER A C 1
ATOM 810 O O . SER A 1 103 ? 17.214 1.141 9.202 1.00 97.62 103 SER A O 1
ATOM 812 N N . ALA A 1 104 ? 15.531 1.322 7.732 1.00 96.94 104 ALA A N 1
ATOM 813 C CA . ALA A 1 104 ? 16.133 0.369 6.805 1.00 96.94 104 ALA A CA 1
ATOM 814 C C . ALA A 1 104 ? 17.469 0.908 6.252 1.00 96.94 104 ALA A C 1
ATOM 816 O O . ALA A 1 104 ? 18.436 0.155 6.145 1.00 96.94 104 ALA A O 1
ATOM 817 N N . ALA A 1 105 ? 17.566 2.213 5.976 1.00 96.81 105 ALA A N 1
ATOM 818 C CA . ALA A 1 105 ? 18.811 2.852 5.548 1.00 96.81 105 ALA A CA 1
ATOM 819 C C . ALA A 1 105 ? 19.953 2.662 6.563 1.00 96.81 105 ALA A C 1
ATOM 821 O O . ALA A 1 105 ? 21.042 2.222 6.190 1.00 96.81 105 ALA A O 1
ATOM 822 N N . GLU A 1 106 ? 19.705 2.927 7.849 1.00 97.88 106 GLU A N 1
ATOM 823 C CA . GLU A 1 106 ? 20.705 2.755 8.913 1.00 97.88 106 GLU A CA 1
ATOM 824 C C . GLU A 1 106 ? 21.122 1.288 9.064 1.00 97.88 106 GLU A C 1
ATOM 826 O O . GLU A 1 106 ? 22.318 0.978 9.110 1.00 97.88 106 GLU A O 1
ATOM 831 N N . ALA A 1 107 ? 20.152 0.368 9.065 1.00 97.12 107 ALA A N 1
ATOM 832 C CA . ALA A 1 107 ? 20.394 -1.068 9.197 1.00 97.12 107 ALA A CA 1
ATOM 833 C C . ALA A 1 107 ? 21.254 -1.656 8.060 1.00 97.12 107 ALA A C 1
ATOM 835 O O . ALA A 1 107 ? 21.962 -2.651 8.261 1.00 97.12 107 ALA A O 1
ATOM 836 N N . PHE A 1 108 ? 21.212 -1.038 6.877 1.00 97.25 108 PHE A N 1
ATOM 837 C CA . PHE A 1 108 ? 21.957 -1.447 5.684 1.00 97.25 108 PHE A CA 1
ATOM 838 C C . PHE A 1 108 ? 23.050 -0.444 5.271 1.00 97.25 108 PHE A C 1
ATOM 840 O O . PHE A 1 108 ? 23.583 -0.511 4.159 1.00 97.25 108 PHE A O 1
ATOM 847 N N . SER A 1 109 ? 23.472 0.428 6.190 1.00 96.81 109 SER A N 1
ATOM 848 C CA . SER A 1 109 ? 24.560 1.404 5.997 1.00 96.81 109 SER A CA 1
ATOM 849 C C . SER A 1 109 ? 25.929 0.773 5.691 1.00 96.81 109 SER A C 1
ATOM 851 O O . SER A 1 109 ? 26.818 1.432 5.155 1.00 96.81 109 SER A O 1
ATOM 853 N N . TRP A 1 110 ? 26.101 -0.523 5.943 1.00 96.00 110 TRP A N 1
ATOM 854 C CA . TRP A 1 110 ? 27.301 -1.288 5.585 1.00 96.00 110 TRP A CA 1
ATOM 855 C C . TRP A 1 110 ? 27.332 -1.726 4.106 1.00 96.00 110 TRP A C 1
ATOM 857 O O . TRP A 1 110 ? 28.408 -1.993 3.558 1.00 96.00 110 TRP A O 1
ATOM 867 N N . ALA A 1 111 ? 26.169 -1.819 3.452 1.00 96.69 111 ALA A N 1
ATOM 868 C CA . ALA A 1 111 ? 26.046 -2.401 2.119 1.00 96.69 111 ALA A CA 1
ATOM 869 C C . ALA A 1 111 ? 26.610 -1.477 1.028 1.00 96.69 111 ALA A C 1
ATOM 871 O O . ALA A 1 111 ? 26.508 -0.254 1.126 1.00 96.69 111 ALA A O 1
ATOM 872 N N . GLY A 1 112 ? 27.210 -2.065 -0.009 1.00 95.44 112 GLY A N 1
ATOM 873 C CA . GLY A 1 112 ? 27.674 -1.356 -1.202 1.00 95.44 112 GLY A CA 1
ATOM 874 C C . GLY A 1 112 ? 26.537 -0.875 -2.109 1.00 95.44 112 GLY A C 1
ATOM 875 O O . GLY A 1 112 ? 25.377 -1.246 -1.928 1.00 95.44 112 GLY A O 1
ATOM 876 N N . GLU A 1 113 ? 26.893 -0.062 -3.105 1.00 92.56 113 GLU A N 1
ATOM 877 C CA . GLU A 1 113 ? 25.938 0.602 -4.004 1.00 92.56 113 GLU A CA 1
ATOM 878 C C . GLU A 1 113 ? 25.013 -0.378 -4.728 1.00 92.56 113 GLU A C 1
ATOM 880 O O . GLU A 1 113 ? 23.806 -0.233 -4.613 1.00 92.56 113 GLU A O 1
ATOM 885 N N . ASP A 1 114 ? 25.533 -1.436 -5.355 1.00 93.44 114 ASP A N 1
ATOM 886 C CA . ASP A 1 114 ? 24.696 -2.395 -6.093 1.00 93.44 114 ASP A CA 1
ATOM 887 C C . ASP A 1 114 ? 23.593 -3.036 -5.235 1.00 93.44 114 ASP A C 1
ATOM 889 O O . ASP A 1 114 ? 22.466 -3.220 -5.693 1.00 93.44 114 ASP A O 1
ATOM 893 N N . PHE A 1 115 ? 23.888 -3.372 -3.974 1.00 94.81 115 PHE A N 1
ATOM 894 C CA . PHE A 1 115 ? 22.860 -3.893 -3.071 1.00 94.81 115 PHE A CA 1
ATOM 895 C C . PHE A 1 115 ? 21.818 -2.814 -2.765 1.00 94.81 115 PHE A C 1
ATOM 897 O O . PHE A 1 115 ? 20.616 -3.085 -2.759 1.00 94.81 115 PHE A O 1
ATOM 904 N N . ARG A 1 116 ? 22.265 -1.578 -2.527 1.00 93.00 116 ARG A N 1
ATOM 905 C CA . ARG A 1 116 ? 21.355 -0.465 -2.250 1.00 93.00 116 ARG A CA 1
ATOM 906 C C . ARG A 1 116 ? 20.464 -0.138 -3.449 1.00 93.00 116 ARG A C 1
ATOM 908 O O . ARG A 1 116 ? 19.272 0.094 -3.263 1.00 93.00 116 ARG A O 1
ATOM 915 N N . ASP A 1 117 ? 21.027 -0.184 -4.649 1.00 90.81 117 ASP A N 1
ATOM 916 C CA . ASP A 1 117 ? 20.393 0.250 -5.891 1.00 90.81 117 ASP A CA 1
ATOM 917 C C . ASP A 1 117 ? 19.464 -0.804 -6.491 1.00 90.81 117 ASP A C 1
ATOM 919 O O . ASP A 1 117 ? 18.445 -0.440 -7.070 1.00 90.81 117 ASP A O 1
ATOM 923 N N . PHE A 1 118 ? 19.774 -2.097 -6.337 1.00 92.31 118 PHE A N 1
ATOM 924 C CA . PHE A 1 118 ? 18.976 -3.181 -6.925 1.00 92.31 118 PHE A CA 1
ATOM 925 C C . PHE A 1 118 ? 18.115 -3.949 -5.917 1.00 92.31 118 PHE A C 1
ATOM 927 O O . PHE A 1 118 ? 17.179 -4.631 -6.332 1.00 92.31 118 PHE A O 1
ATOM 934 N N . ILE A 1 119 ? 18.389 -3.838 -4.611 1.00 92.94 119 ILE A N 1
ATOM 935 C CA . ILE A 1 119 ? 17.621 -4.524 -3.559 1.00 92.94 119 ILE A CA 1
ATOM 936 C C . ILE A 1 119 ? 16.963 -3.516 -2.625 1.00 92.94 119 ILE A C 1
ATOM 938 O O . ILE A 1 119 ? 15.739 -3.453 -2.578 1.00 92.94 119 ILE A O 1
ATOM 942 N N . LEU A 1 120 ? 17.748 -2.718 -1.898 1.00 94.31 120 LEU A N 1
ATOM 943 C CA . LEU A 1 120 ? 17.227 -1.912 -0.789 1.00 94.31 120 LEU A CA 1
ATOM 944 C C . LEU A 1 120 ? 16.209 -0.858 -1.238 1.00 94.31 120 LEU A C 1
ATOM 946 O O . LEU A 1 120 ? 15.069 -0.870 -0.783 1.00 94.31 120 LEU A O 1
ATOM 950 N N . ARG A 1 121 ? 16.608 0.048 -2.136 1.00 93.44 121 ARG A N 1
ATOM 951 C CA . ARG A 1 121 ? 15.747 1.145 -2.599 1.00 93.44 121 ARG A CA 1
ATOM 952 C C . ARG A 1 121 ? 14.569 0.641 -3.435 1.00 93.44 121 ARG A C 1
ATOM 954 O O . ARG A 1 121 ? 13.443 0.999 -3.100 1.00 93.44 121 ARG A O 1
ATOM 961 N N . PRO A 1 122 ? 14.758 -0.221 -4.458 1.00 92.44 122 PRO A N 1
ATOM 962 C CA . PRO A 1 122 ? 13.633 -0.690 -5.263 1.00 92.44 122 PRO A CA 1
ATOM 963 C C . PRO A 1 122 ? 12.573 -1.427 -4.452 1.00 92.44 122 PRO A C 1
ATOM 965 O O . PRO A 1 122 ? 11.389 -1.260 -4.715 1.00 92.44 122 PRO A O 1
ATOM 968 N N . SER A 1 123 ? 12.979 -2.222 -3.461 1.00 91.69 123 SER A N 1
ATOM 969 C CA . SER A 1 123 ? 12.031 -2.955 -2.624 1.00 91.69 123 SER A CA 1
ATOM 970 C C . SER A 1 123 ? 11.298 -2.029 -1.642 1.00 91.69 123 SER A C 1
ATOM 972 O O . SER A 1 123 ? 10.089 -2.173 -1.476 1.00 91.69 123 SER A O 1
ATOM 974 N N . ALA A 1 124 ? 11.967 -1.017 -1.077 1.00 92.56 124 ALA A N 1
ATOM 975 C CA . ALA A 1 124 ? 11.301 0.016 -0.280 1.00 92.56 124 ALA A CA 1
ATOM 976 C C . ALA A 1 124 ? 10.257 0.791 -1.109 1.00 92.56 124 ALA A C 1
ATOM 978 O O . ALA A 1 124 ? 9.117 0.942 -0.671 1.00 92.56 124 ALA A O 1
ATOM 979 N N . HIS A 1 125 ? 10.597 1.182 -2.342 1.00 91.56 125 HIS A N 1
ATOM 980 C CA . HIS A 1 125 ? 9.657 1.843 -3.253 1.00 91.56 125 HIS A CA 1
ATOM 981 C C . HIS A 1 125 ? 8.475 0.935 -3.619 1.00 91.56 125 HIS A C 1
ATOM 983 O O . HIS A 1 125 ? 7.322 1.333 -3.488 1.00 91.56 125 HIS A O 1
ATOM 989 N N . ALA A 1 126 ? 8.757 -0.294 -4.060 1.00 88.38 126 ALA A N 1
ATOM 990 C CA . ALA A 1 126 ? 7.747 -1.191 -4.613 1.00 88.38 126 ALA A CA 1
ATOM 991 C C . ALA A 1 126 ? 6.800 -1.782 -3.564 1.00 88.38 126 ALA A C 1
ATOM 993 O O . ALA A 1 126 ? 5.667 -2.119 -3.895 1.00 88.38 126 ALA A O 1
ATOM 994 N N . MET A 1 127 ? 7.270 -1.955 -2.327 1.00 85.56 127 MET A N 1
ATOM 995 C CA . MET A 1 127 ? 6.511 -2.664 -1.294 1.00 85.56 127 MET A CA 1
ATOM 996 C C . MET A 1 127 ? 6.019 -1.752 -0.170 1.00 85.56 127 MET A C 1
ATOM 998 O O . MET A 1 127 ? 4.993 -2.053 0.428 1.00 85.56 127 MET A O 1
ATOM 1002 N N . ALA A 1 128 ? 6.751 -0.678 0.143 1.00 85.38 128 ALA A N 1
ATOM 1003 C CA . ALA A 1 128 ? 6.436 0.237 1.244 1.00 85.38 128 ALA A CA 1
ATOM 1004 C C . ALA A 1 128 ? 6.108 1.665 0.771 1.00 85.38 128 ALA A C 1
ATOM 1006 O O . ALA A 1 128 ? 5.850 2.531 1.607 1.00 85.38 128 ALA A O 1
ATOM 1007 N N . ASN A 1 129 ? 6.147 1.933 -0.543 1.00 89.88 129 ASN A N 1
ATOM 1008 C CA . ASN A 1 129 ? 5.867 3.246 -1.140 1.00 89.88 129 ASN A CA 1
ATOM 1009 C C . ASN A 1 129 ? 6.668 4.397 -0.503 1.00 89.88 129 ASN A C 1
ATOM 1011 O O . ASN A 1 129 ? 6.180 5.517 -0.346 1.00 89.88 129 ASN A O 1
ATOM 1015 N N . THR A 1 130 ? 7.907 4.118 -0.102 1.00 92.38 130 THR A N 1
ATOM 1016 C CA . THR A 1 130 ? 8.747 5.044 0.665 1.00 92.38 130 THR A CA 1
ATOM 1017 C C . THR A 1 130 ? 10.225 4.768 0.418 1.00 92.38 130 THR A C 1
ATOM 1019 O O . THR A 1 130 ? 10.582 3.701 -0.086 1.00 92.38 130 THR A O 1
ATOM 1022 N N . THR A 1 131 ? 11.103 5.693 0.799 1.00 92.81 131 THR A N 1
ATOM 1023 C CA . THR A 1 131 ? 12.549 5.446 0.781 1.00 92.81 131 THR A CA 1
ATOM 1024 C C . THR A 1 131 ? 13.029 4.716 2.049 1.00 92.81 131 THR A C 1
ATOM 1026 O O . THR A 1 131 ? 12.382 4.780 3.103 1.00 92.81 131 THR A O 1
ATOM 1029 N N . PRO A 1 132 ? 14.181 4.015 1.994 1.00 94.81 132 PRO A N 1
ATOM 1030 C CA . PRO A 1 132 ? 14.729 3.272 3.134 1.00 94.81 132 PRO A CA 1
ATOM 1031 C C . PRO A 1 132 ? 14.964 4.103 4.406 1.00 94.81 132 PRO A C 1
ATOM 1033 O O . PRO A 1 132 ? 14.976 3.552 5.506 1.00 94.81 132 PRO A O 1
ATOM 1036 N N . GLU A 1 133 ? 15.157 5.414 4.275 1.00 95.25 133 GLU A N 1
ATOM 1037 C CA . GLU A 1 133 ? 15.361 6.363 5.375 1.00 95.25 133 GLU A CA 1
ATOM 1038 C C . GLU A 1 133 ? 14.071 6.614 6.174 1.00 95.25 133 GLU A C 1
ATOM 1040 O O . GLU A 1 133 ? 14.115 7.048 7.324 1.00 95.25 133 GLU A O 1
ATOM 1045 N N . HIS A 1 134 ? 12.911 6.319 5.584 1.00 94.94 134 HIS A N 1
ATOM 1046 C CA . HIS A 1 134 ? 11.599 6.674 6.124 1.00 94.94 134 HIS A CA 1
ATOM 1047 C C . HIS A 1 134 ? 10.719 5.473 6.487 1.00 94.94 134 HIS A C 1
ATOM 1049 O O . HIS A 1 134 ? 9.543 5.645 6.809 1.00 94.94 134 HIS A O 1
ATOM 1055 N N . THR A 1 135 ? 11.289 4.269 6.494 1.00 94.88 135 THR A N 1
ATOM 1056 C CA . THR A 1 135 ? 10.670 3.053 7.034 1.00 94.88 135 THR A CA 1
ATOM 1057 C C . THR A 1 135 ? 11.598 2.403 8.047 1.00 94.88 135 THR A C 1
ATOM 1059 O O . THR A 1 135 ? 12.817 2.407 7.870 1.00 94.88 135 THR A O 1
ATOM 1062 N N . ASN A 1 136 ? 11.036 1.807 9.096 1.00 94.94 136 ASN A N 1
ATOM 1063 C CA . ASN A 1 136 ? 11.827 0.994 10.015 1.00 94.94 136 ASN A CA 1
ATOM 1064 C C . ASN A 1 136 ? 12.223 -0.362 9.395 1.00 94.94 136 ASN A C 1
ATOM 1066 O O . ASN A 1 136 ? 11.626 -0.834 8.418 1.00 94.94 136 ASN A O 1
ATOM 1070 N N . LEU A 1 137 ? 13.247 -0.997 9.973 1.00 95.50 137 LEU A N 1
ATOM 1071 C CA . LEU A 1 137 ? 13.736 -2.309 9.550 1.00 95.50 137 LEU A CA 1
ATOM 1072 C C . LEU A 1 137 ? 12.676 -3.404 9.751 1.00 95.50 137 LEU A C 1
ATOM 1074 O O . LEU A 1 137 ? 12.627 -4.345 8.962 1.00 95.50 137 LEU A O 1
ATOM 1078 N N . TYR A 1 138 ? 11.823 -3.294 10.773 1.00 94.75 138 TYR A N 1
ATOM 1079 C CA . TYR A 1 138 ? 10.745 -4.254 11.029 1.00 94.75 138 TYR A CA 1
ATOM 1080 C C . TYR A 1 138 ? 9.817 -4.388 9.817 1.00 94.75 138 TYR A C 1
ATOM 1082 O O . TYR A 1 138 ? 9.670 -5.478 9.262 1.00 94.75 138 TYR A O 1
ATOM 1090 N N . HIS A 1 139 ? 9.224 -3.278 9.380 1.00 93.38 139 HIS A N 1
ATOM 1091 C CA . HIS A 1 139 ? 8.282 -3.239 8.268 1.00 93.38 139 HIS A CA 1
ATOM 1092 C C . HIS A 1 139 ? 8.964 -3.591 6.945 1.00 93.38 139 HIS A C 1
ATOM 1094 O O . HIS A 1 139 ? 8.443 -4.394 6.173 1.00 93.38 139 HIS A O 1
ATOM 1100 N N . TYR A 1 140 ? 10.183 -3.093 6.724 1.00 94.75 140 TYR A N 1
ATOM 1101 C CA . TYR A 1 140 ? 10.968 -3.468 5.551 1.00 94.75 140 TYR A CA 1
ATOM 1102 C C . TYR A 1 140 ? 11.187 -4.990 5.474 1.00 94.75 140 TYR A C 1
ATOM 1104 O O . TYR A 1 140 ? 10.937 -5.616 4.442 1.00 94.75 140 TYR A O 1
ATOM 1112 N N . MET A 1 141 ? 11.599 -5.623 6.579 1.00 94.19 141 MET A N 1
ATOM 1113 C CA . MET A 1 141 ? 11.819 -7.071 6.613 1.00 94.19 141 MET A CA 1
ATOM 1114 C C . MET A 1 141 ? 10.521 -7.876 6.523 1.00 94.19 141 MET A C 1
ATOM 1116 O O . MET A 1 141 ? 10.541 -8.972 5.960 1.00 94.19 141 MET A O 1
ATOM 1120 N N . ASN A 1 142 ? 9.412 -7.351 7.050 1.00 92.62 142 ASN A N 1
ATOM 1121 C CA . ASN A 1 142 ? 8.075 -7.924 6.893 1.00 92.62 142 ASN A CA 1
ATOM 1122 C C . ASN A 1 142 ? 7.730 -8.080 5.402 1.00 92.62 142 ASN A C 1
ATOM 1124 O O . ASN A 1 142 ? 7.474 -9.190 4.932 1.00 92.62 142 ASN A O 1
ATOM 1128 N N . LEU A 1 143 ? 7.842 -6.989 4.644 1.00 92.69 143 LEU A N 1
ATOM 1129 C CA . LEU A 1 143 ? 7.523 -6.952 3.219 1.00 92.69 143 LEU A CA 1
ATOM 1130 C C . LEU A 1 143 ? 8.485 -7.799 2.377 1.00 92.69 143 LEU A C 1
ATOM 1132 O O . LEU A 1 143 ? 8.043 -8.576 1.531 1.00 92.69 143 LEU A O 1
ATOM 1136 N N . MET A 1 144 ? 9.791 -7.735 2.664 1.00 93.06 144 MET A N 1
ATOM 1137 C CA . MET A 1 144 ? 10.787 -8.582 1.995 1.00 93.06 144 MET A CA 1
ATOM 1138 C C . MET A 1 144 ? 10.460 -10.070 2.151 1.00 93.06 144 MET A C 1
ATOM 1140 O O . MET A 1 144 ? 10.575 -10.842 1.199 1.00 93.06 144 MET A O 1
ATOM 1144 N N . ARG A 1 145 ? 10.046 -10.492 3.352 1.00 93.19 145 ARG A N 1
ATOM 1145 C CA . ARG A 1 145 ? 9.651 -11.881 3.621 1.00 93.19 145 ARG A CA 1
ATOM 1146 C C . ARG A 1 145 ? 8.364 -12.245 2.908 1.00 93.19 145 ARG A C 1
ATOM 1148 O O . ARG A 1 145 ? 8.306 -13.335 2.343 1.00 93.19 145 ARG A O 1
ATOM 1155 N N . LEU A 1 146 ? 7.375 -11.355 2.905 1.00 92.88 146 LEU A N 1
ATOM 1156 C CA . LEU A 1 146 ? 6.119 -11.574 2.202 1.00 92.88 146 LEU A CA 1
ATOM 1157 C C . LEU A 1 146 ? 6.376 -11.851 0.715 1.00 92.88 146 LEU A C 1
ATOM 1159 O O . LEU A 1 146 ? 6.026 -12.924 0.227 1.00 92.88 146 LEU A O 1
ATOM 1163 N N . VAL A 1 147 ? 7.073 -10.950 0.022 1.00 90.12 147 VAL A N 1
ATOM 1164 C CA . VAL A 1 147 ? 7.363 -11.094 -1.414 1.00 90.12 147 VAL A CA 1
ATOM 1165 C C . VAL A 1 147 ? 8.258 -12.300 -1.706 1.00 90.12 147 VAL A C 1
ATOM 1167 O O . VAL A 1 147 ? 8.039 -13.003 -2.686 1.00 90.12 147 VAL A O 1
ATOM 1170 N N . ALA A 1 148 ? 9.232 -12.607 -0.845 1.00 89.94 148 ALA A N 1
ATOM 1171 C CA . ALA A 1 148 ? 10.124 -13.748 -1.062 1.00 89.94 148 ALA A CA 1
ATOM 1172 C C . ALA A 1 148 ? 9.456 -15.125 -0.873 1.00 89.94 148 ALA A C 1
ATOM 1174 O O . ALA A 1 148 ? 10.033 -16.133 -1.285 1.00 89.94 148 ALA A O 1
ATOM 1175 N N . THR A 1 149 ? 8.295 -15.196 -0.212 1.00 91.19 149 THR A N 1
ATOM 1176 C CA . THR A 1 149 ? 7.677 -16.467 0.216 1.00 91.19 149 THR A CA 1
ATOM 1177 C C . THR A 1 149 ? 6.288 -16.718 -0.364 1.00 91.19 149 THR A C 1
ATOM 1179 O O . THR A 1 149 ? 5.672 -17.733 -0.038 1.00 91.19 149 THR A O 1
ATOM 1182 N N . THR A 1 150 ? 5.787 -15.831 -1.225 1.00 93.56 150 THR A N 1
ATOM 1183 C CA . THR A 1 150 ? 4.413 -15.900 -1.734 1.00 93.56 150 THR A CA 1
ATOM 1184 C C . THR A 1 150 ? 4.344 -15.664 -3.233 1.00 93.56 150 THR A C 1
ATOM 1186 O O . THR A 1 150 ? 5.219 -15.036 -3.825 1.00 93.56 150 THR A O 1
ATOM 1189 N N . SER A 1 151 ? 3.276 -16.169 -3.842 1.00 93.31 151 SER A N 1
ATOM 1190 C CA . SER A 1 151 ? 2.827 -15.737 -5.163 1.00 93.31 151 SER A CA 1
ATOM 1191 C C . SER A 1 151 ? 1.685 -14.733 -5.017 1.00 93.31 151 SER A C 1
ATOM 1193 O O . SER A 1 151 ? 1.024 -14.673 -3.978 1.00 93.31 151 SER A O 1
ATOM 1195 N N . VAL A 1 152 ? 1.466 -13.936 -6.061 1.00 94.56 152 VAL A N 1
ATOM 1196 C CA . VAL A 1 152 ? 0.413 -12.917 -6.112 1.00 94.56 152 VAL A CA 1
ATOM 1197 C C . VAL A 1 152 ? -0.719 -13.399 -7.017 1.00 94.56 152 VAL A C 1
ATOM 1199 O O . VAL A 1 152 ? -0.475 -14.004 -8.061 1.00 94.56 152 VAL A O 1
ATOM 1202 N N . MET A 1 153 ? -1.952 -13.126 -6.611 1.00 96.44 153 MET A N 1
ATOM 1203 C CA . MET A 1 153 ? -3.182 -13.367 -7.361 1.00 96.44 153 MET A CA 1
ATOM 1204 C C . MET A 1 153 ? -4.007 -12.080 -7.432 1.00 96.44 153 MET A C 1
ATOM 1206 O O . MET A 1 153 ? -3.820 -11.168 -6.629 1.00 96.44 153 MET A O 1
ATOM 1210 N N . THR A 1 154 ? -4.961 -12.020 -8.348 1.00 96.62 154 THR A N 1
ATOM 1211 C CA . THR A 1 154 ? -6.034 -11.016 -8.361 1.00 96.62 154 THR A CA 1
ATOM 1212 C C . THR A 1 154 ? -7.361 -11.708 -8.607 1.00 96.62 154 THR A C 1
ATOM 1214 O O . THR A 1 154 ? -7.393 -12.820 -9.131 1.00 96.62 154 THR A O 1
ATOM 1217 N N . LEU A 1 155 ? -8.467 -11.075 -8.229 1.00 97.06 155 LEU A N 1
ATOM 1218 C CA . LEU A 1 155 ? -9.777 -11.559 -8.654 1.00 97.06 155 LEU A CA 1
ATOM 1219 C C . LEU A 1 155 ? -10.009 -11.243 -10.136 1.00 97.06 155 LEU A C 1
ATOM 1221 O O . LEU A 1 155 ? -9.605 -10.187 -10.619 1.00 97.06 155 LEU A O 1
ATOM 1225 N N . ARG A 1 156 ? -10.697 -12.144 -10.844 1.00 96.31 156 ARG A N 1
ATOM 1226 C CA . ARG A 1 156 ? -10.989 -12.059 -12.287 1.00 96.31 156 ARG A CA 1
ATOM 1227 C C . ARG A 1 156 ? -11.576 -10.714 -12.719 1.00 96.31 156 ARG A C 1
ATOM 1229 O O . ARG A 1 156 ? -11.264 -10.233 -13.802 1.00 96.31 156 ARG A O 1
ATOM 1236 N N . THR A 1 157 ? -12.431 -10.133 -11.887 1.00 94.56 157 THR A N 1
ATOM 1237 C CA . THR A 1 157 ? -13.120 -8.855 -12.126 1.00 94.56 157 THR A CA 1
ATOM 1238 C C . THR A 1 157 ? -12.591 -7.730 -11.234 1.00 94.56 157 THR A C 1
ATOM 1240 O O . THR A 1 157 ? -13.247 -6.706 -11.063 1.00 94.56 157 THR A O 1
ATOM 1243 N N . GLY A 1 158 ? -11.395 -7.914 -10.675 1.00 95.56 158 GLY A N 1
ATOM 1244 C CA . GLY A 1 158 ? -10.755 -6.996 -9.745 1.00 95.56 158 GLY A CA 1
ATOM 1245 C C . GLY A 1 158 ? -11.047 -7.309 -8.276 1.00 95.56 158 GLY A C 1
ATOM 1246 O O . GLY A 1 158 ? -12.086 -7.853 -7.901 1.00 95.56 158 GLY A O 1
ATOM 1247 N N . ASN A 1 159 ? -10.110 -6.940 -7.410 1.00 96.19 159 ASN A N 1
ATOM 1248 C CA . ASN A 1 159 ? -10.132 -7.179 -5.970 1.00 96.19 159 ASN A CA 1
ATOM 1249 C C . ASN A 1 159 ? -11.331 -6.510 -5.280 1.00 96.19 159 ASN A C 1
ATOM 1251 O O . ASN A 1 159 ? -11.752 -6.968 -4.219 1.00 96.19 159 ASN A O 1
ATOM 1255 N N . VAL A 1 160 ? -11.907 -5.467 -5.894 1.00 95.19 160 VAL A N 1
ATOM 1256 C CA . VAL A 1 160 ? -13.121 -4.774 -5.428 1.00 95.19 160 VAL A CA 1
ATOM 1257 C C . VAL A 1 160 ? -14.359 -5.680 -5.390 1.00 95.19 160 VAL A C 1
ATOM 1259 O O . VAL A 1 160 ? -15.249 -5.467 -4.572 1.00 95.19 160 VAL A O 1
ATOM 1262 N N . THR A 1 161 ? -14.389 -6.753 -6.185 1.00 96.50 161 THR A N 1
ATOM 1263 C CA . THR A 1 161 ? -15.535 -7.671 -6.227 1.00 96.50 161 THR A CA 1
ATOM 1264 C C . THR A 1 161 ? -15.799 -8.346 -4.877 1.00 96.50 161 THR A C 1
ATOM 1266 O O . THR A 1 161 ? -16.952 -8.593 -4.526 1.00 96.50 161 THR A O 1
ATOM 1269 N N . LEU A 1 162 ? -14.759 -8.630 -4.081 1.00 97.19 162 LEU A N 1
ATOM 1270 C CA . LEU A 1 162 ? -14.937 -9.218 -2.751 1.00 97.19 162 LEU A CA 1
ATOM 1271 C C . LEU A 1 162 ? -15.696 -8.284 -1.787 1.00 97.19 162 LEU A C 1
ATOM 1273 O O . LEU A 1 162 ? -16.740 -8.705 -1.283 1.00 97.19 162 LEU A O 1
ATOM 1277 N N . PRO A 1 163 ? -15.241 -7.044 -1.511 1.00 96.12 163 PRO A N 1
ATOM 1278 C CA . PRO A 1 163 ? -15.983 -6.139 -0.639 1.00 96.12 163 PRO A CA 1
ATOM 1279 C C . PRO A 1 163 ? -17.378 -5.792 -1.175 1.00 96.12 163 PRO A C 1
ATOM 1281 O O . PRO A 1 163 ? -18.292 -5.657 -0.368 1.00 96.12 163 PRO A O 1
ATOM 1284 N N . GLU A 1 164 ? -17.588 -5.719 -2.494 1.00 96.88 164 GLU A N 1
ATOM 1285 C CA . GLU A 1 164 ? -18.928 -5.532 -3.077 1.00 96.88 164 GLU A CA 1
ATOM 1286 C C . GLU A 1 164 ? -19.871 -6.699 -2.754 1.00 96.88 164 GLU A C 1
ATOM 1288 O O . GLU A 1 164 ? -20.998 -6.478 -2.306 1.00 96.88 164 GLU A O 1
ATOM 1293 N N . LYS A 1 165 ? -19.407 -7.948 -2.904 1.00 97.62 165 LYS A N 1
ATOM 1294 C CA . LYS A 1 165 ? -20.201 -9.133 -2.539 1.00 97.62 165 LYS A CA 1
ATOM 1295 C C . LYS A 1 165 ? -20.505 -9.201 -1.046 1.00 97.62 165 LYS A C 1
ATOM 1297 O O . LYS A 1 165 ? -21.619 -9.564 -0.675 1.00 97.62 165 LYS A O 1
ATOM 1302 N N . ILE A 1 166 ? -19.536 -8.849 -0.201 1.00 97.06 166 ILE A N 1
ATOM 1303 C CA . ILE A 1 166 ? -19.745 -8.778 1.250 1.00 97.06 166 ILE A CA 1
ATOM 1304 C C . ILE A 1 166 ? -20.810 -7.727 1.568 1.00 97.06 166 ILE A C 1
ATOM 1306 O O . ILE A 1 166 ? -21.754 -8.018 2.297 1.00 97.06 166 ILE A O 1
ATOM 1310 N N . ALA A 1 167 ? -20.690 -6.528 0.993 1.00 97.56 167 ALA A N 1
ATOM 1311 C CA . ALA A 1 167 ? -21.626 -5.436 1.226 1.00 97.56 167 ALA A CA 1
ATOM 1312 C C . ALA A 1 167 ? -23.053 -5.776 0.773 1.00 97.56 167 ALA A C 1
ATOM 1314 O O . ALA A 1 167 ? -24.002 -5.440 1.470 1.00 97.56 167 ALA A O 1
ATOM 1315 N N . ALA A 1 168 ? -23.213 -6.495 -0.340 1.00 97.38 168 ALA A N 1
ATOM 1316 C CA . ALA A 1 168 ? -24.520 -6.945 -0.817 1.00 97.38 168 ALA A CA 1
ATOM 1317 C C . ALA A 1 168 ? -25.197 -7.978 0.109 1.00 97.38 168 ALA A C 1
ATOM 1319 O O . ALA A 1 168 ? -26.414 -8.145 0.052 1.00 97.38 168 ALA A O 1
ATOM 1320 N N . ALA A 1 169 ? -24.428 -8.677 0.950 1.00 97.19 169 ALA A N 1
ATOM 1321 C CA . ALA A 1 169 ? -24.936 -9.708 1.855 1.00 97.19 169 ALA A CA 1
ATOM 1322 C C . ALA A 1 169 ? -25.264 -9.195 3.268 1.00 97.19 169 ALA A C 1
ATOM 1324 O O . ALA A 1 169 ? -25.809 -9.948 4.076 1.00 97.19 169 ALA A O 1
ATOM 1325 N N . VAL A 1 170 ? -24.927 -7.943 3.591 1.00 96.19 170 VAL A N 1
ATOM 1326 C CA . VAL A 1 170 ? -25.123 -7.360 4.926 1.00 96.19 170 VAL A CA 1
ATOM 1327 C C . VAL A 1 170 ? -25.807 -5.996 4.843 1.00 96.19 170 VAL A C 1
ATOM 1329 O O . VAL A 1 170 ? -25.829 -5.346 3.803 1.00 96.19 170 VAL A O 1
ATOM 1332 N N . GLY A 1 171 ? -26.385 -5.534 5.953 1.00 96.06 171 GLY A N 1
ATOM 1333 C CA . GLY A 1 171 ? -26.991 -4.204 6.016 1.00 96.06 171 GLY A CA 1
ATOM 1334 C C . GLY A 1 171 ? -25.932 -3.101 5.999 1.00 96.06 171 GLY A C 1
ATOM 1335 O O . GLY A 1 171 ? -25.358 -2.794 7.042 1.00 96.06 171 GLY A O 1
ATOM 1336 N N . VAL A 1 172 ? -25.690 -2.490 4.836 1.00 97.31 172 VAL A N 1
ATOM 1337 C CA . VAL A 1 172 ? -24.771 -1.350 4.677 1.00 97.31 172 VAL A CA 1
ATOM 1338 C C . VAL A 1 172 ? -25.552 -0.056 4.456 1.00 97.31 172 VAL A C 1
ATOM 1340 O O . VAL A 1 172 ? -26.425 0.019 3.595 1.00 97.31 172 VAL A O 1
ATOM 1343 N N . ARG A 1 173 ? -25.211 0.989 5.220 1.00 96.50 173 ARG A N 1
ATOM 1344 C CA . ARG A 1 173 ? -25.713 2.356 5.023 1.00 96.50 173 ARG A CA 1
ATOM 1345 C C . ARG A 1 173 ? -24.603 3.227 4.444 1.00 96.50 173 ARG A C 1
ATOM 1347 O O . ARG A 1 173 ? -23.663 3.586 5.151 1.00 96.50 173 ARG A O 1
ATOM 1354 N N . TYR A 1 174 ? -24.713 3.550 3.160 1.00 97.25 174 TYR A N 1
ATOM 1355 C CA . TYR A 1 174 ? -23.794 4.466 2.485 1.00 97.25 174 TYR A CA 1
ATOM 1356 C C . TYR A 1 174 ? -24.114 5.927 2.827 1.00 97.25 174 TYR A C 1
ATOM 1358 O O . TYR A 1 174 ? -25.194 6.229 3.331 1.00 97.25 174 TYR A O 1
ATOM 1366 N N . GLU A 1 175 ? -23.149 6.821 2.589 1.00 96.56 175 GLU A N 1
ATOM 1367 C CA . GLU A 1 175 ? -23.309 8.280 2.753 1.00 96.56 175 GLU A CA 1
ATOM 1368 C C . GLU A 1 175 ? -23.752 8.721 4.164 1.00 96.56 175 GLU A C 1
ATOM 1370 O O . GLU A 1 175 ? -24.313 9.794 4.359 1.00 96.56 175 GLU A O 1
ATOM 1375 N N . CYS A 1 176 ? -23.454 7.898 5.173 1.00 97.12 176 CYS A N 1
ATOM 1376 C CA . CYS A 1 176 ? -23.789 8.121 6.579 1.00 97.12 176 CYS A CA 1
ATOM 1377 C C . CYS A 1 176 ? -22.509 8.311 7.419 1.00 97.12 176 CYS A C 1
ATOM 1379 O O . CYS A 1 176 ? -22.157 7.424 8.200 1.00 97.12 176 CYS A O 1
ATOM 1381 N N . PRO A 1 177 ? -21.753 9.415 7.252 1.00 96.94 177 PRO A N 1
ATOM 1382 C CA . PRO A 1 177 ? -20.509 9.614 7.989 1.00 96.94 177 PRO A CA 1
ATOM 1383 C C . PRO A 1 177 ? -20.785 9.728 9.493 1.00 96.94 177 PRO A C 1
ATOM 1385 O O . PRO A 1 177 ? -21.578 10.563 9.930 1.00 96.94 177 PRO A O 1
ATOM 1388 N N . ALA A 1 178 ? -20.112 8.894 10.288 1.00 97.12 178 ALA A N 1
ATOM 1389 C CA . ALA A 1 178 ? -20.124 9.006 11.741 1.00 97.12 178 ALA A CA 1
ATOM 1390 C C . ALA A 1 178 ? -19.321 10.240 12.175 1.00 97.12 178 ALA A C 1
ATOM 1392 O O . ALA A 1 178 ? -18.188 10.438 11.735 1.00 97.12 178 ALA A O 1
ATOM 1393 N N . GLU A 1 179 ? -19.902 11.053 13.051 1.00 96.00 179 GLU A N 1
ATOM 1394 C CA . GLU A 1 179 ? -19.278 12.261 13.591 1.00 96.00 179 GLU A CA 1
ATOM 1395 C C . GLU A 1 179 ? -18.644 12.003 14.963 1.00 96.00 179 GLU A C 1
ATOM 1397 O O . GLU A 1 179 ? -17.538 12.469 15.232 1.00 96.00 179 GLU A O 1
ATOM 1402 N N . LYS A 1 180 ? -19.311 11.221 15.823 1.00 95.62 180 LYS A N 1
ATOM 1403 C CA . LYS A 1 180 ? -18.792 10.839 17.146 1.00 95.62 180 LYS A CA 1
ATOM 1404 C C . LYS A 1 180 ? -19.421 9.554 17.672 1.00 95.62 180 LYS A C 1
ATOM 1406 O O . LYS A 1 180 ? -20.556 9.220 17.333 1.00 95.62 180 LYS A O 1
ATOM 1411 N N . ILE A 1 181 ? -18.705 8.873 18.563 1.00 96.94 181 ILE A N 1
ATOM 1412 C CA . ILE A 1 181 ? -19.275 7.805 19.396 1.00 96.94 181 ILE A CA 1
ATOM 1413 C C . ILE A 1 181 ? -20.053 8.454 20.546 1.00 96.94 181 ILE A C 1
ATOM 1415 O O . ILE A 1 181 ? -19.564 9.401 21.168 1.00 96.94 181 ILE A O 1
ATOM 1419 N N . SER A 1 182 ? -21.267 7.975 20.815 1.00 95.06 182 SER A N 1
ATOM 1420 C CA . SER A 1 182 ? -22.099 8.465 21.914 1.00 95.06 182 SER A CA 1
ATOM 1421 C C . SER A 1 182 ? -21.979 7.579 23.154 1.00 95.06 182 SER A C 1
ATOM 1423 O O . SER A 1 182 ? -21.705 6.378 23.074 1.00 95.06 182 SER A O 1
ATOM 1425 N N . PHE A 1 183 ? -22.146 8.209 24.318 1.00 94.06 183 PHE A N 1
ATOM 1426 C CA . PHE A 1 183 ? -21.995 7.570 25.617 1.00 94.06 183 PHE A CA 1
ATOM 1427 C C . PHE A 1 183 ? -23.138 7.962 26.550 1.00 94.06 183 PHE A C 1
ATOM 1429 O O . PHE A 1 183 ? -23.500 9.134 26.653 1.00 94.06 183 PHE A O 1
ATOM 1436 N N . SER A 1 184 ? -23.613 6.983 27.315 1.00 91.44 184 SER A N 1
ATOM 1437 C CA . SER A 1 184 ? -24.416 7.187 28.517 1.00 91.44 184 SER A CA 1
ATOM 1438 C C . SER A 1 184 ? -23.506 6.991 29.737 1.00 91.44 184 SER A C 1
ATOM 1440 O O . SER A 1 184 ? -23.171 5.869 30.129 1.00 91.44 184 SER A O 1
ATOM 1442 N N . GLY A 1 185 ? -23.015 8.095 30.306 1.00 88.06 185 GLY A N 1
ATOM 1443 C CA . GLY A 1 185 ? -21.936 8.062 31.299 1.00 88.06 185 GLY A CA 1
ATOM 1444 C C . GLY A 1 185 ? -20.611 7.620 30.666 1.00 88.06 185 GLY A C 1
ATOM 1445 O O . GLY A 1 185 ? -20.100 8.294 29.779 1.00 88.06 185 GLY A O 1
ATOM 1446 N N . ARG A 1 186 ? -20.046 6.490 31.121 1.00 85.94 186 ARG A N 1
ATOM 1447 C CA . ARG A 1 186 ? -18.834 5.872 30.531 1.00 85.94 186 ARG A CA 1
ATOM 1448 C C . ARG A 1 186 ? -19.126 4.665 29.631 1.00 85.94 186 ARG A C 1
ATOM 1450 O O . ARG A 1 186 ? -18.187 4.057 29.130 1.00 85.94 186 ARG A O 1
ATOM 1457 N N . LYS A 1 187 ? -20.397 4.293 29.449 1.00 90.94 187 LYS A N 1
ATOM 1458 C CA . LYS A 1 187 ? -20.791 3.180 28.577 1.00 90.94 187 LYS A CA 1
ATOM 1459 C C . LYS A 1 187 ? -21.125 3.725 27.190 1.00 90.94 187 LYS A C 1
ATOM 1461 O O . LYS A 1 187 ? -21.850 4.714 27.092 1.00 90.94 187 LYS A O 1
ATOM 1466 N N . VAL A 1 188 ? -20.611 3.081 26.146 1.00 95.00 188 VAL A N 1
ATOM 1467 C CA . VAL A 1 188 ? -21.042 3.334 24.764 1.00 95.00 188 VAL A CA 1
ATOM 1468 C C . VAL A 1 188 ? -22.543 3.086 24.650 1.00 95.00 188 VAL A C 1
ATOM 1470 O O . VAL A 1 188 ? -23.053 2.108 25.198 1.00 95.00 188 VAL A O 1
ATOM 1473 N N . ASP A 1 189 ? -23.248 3.985 23.969 1.00 95.50 189 ASP A N 1
ATOM 1474 C CA . ASP A 1 189 ? -24.676 3.819 23.687 1.00 95.50 189 ASP A CA 1
ATOM 1475 C C . ASP A 1 189 ? -25.045 4.037 22.213 1.00 95.50 189 ASP A C 1
ATOM 1477 O O . ASP A 1 189 ? -26.226 3.968 21.863 1.00 95.50 189 ASP A O 1
ATOM 1481 N N . GLY A 1 190 ? -24.059 4.285 21.345 1.00 96.88 190 GLY A N 1
ATOM 1482 C CA . GLY A 1 190 ? -24.287 4.435 19.916 1.00 96.88 190 GLY A CA 1
ATOM 1483 C C . GLY A 1 190 ? -23.254 5.276 19.175 1.00 96.88 190 GLY A C 1
ATOM 1484 O O . GLY A 1 190 ? -22.120 5.475 19.618 1.00 96.88 190 GLY A O 1
ATOM 1485 N N . VAL A 1 191 ? -23.678 5.776 18.018 1.00 97.75 191 VAL A N 1
ATOM 1486 C CA . VAL A 1 191 ? -22.952 6.743 17.192 1.00 97.75 191 VAL A CA 1
ATOM 1487 C C . VAL A 1 191 ? -23.891 7.863 16.755 1.00 97.75 191 VAL A C 1
ATOM 1489 O O . VAL A 1 191 ? -25.070 7.628 16.489 1.00 97.75 191 VAL A O 1
ATOM 1492 N N . VAL A 1 192 ? -23.359 9.078 16.655 1.00 97.56 192 VAL A N 1
ATOM 1493 C CA . VAL A 1 192 ? -24.047 10.218 16.038 1.00 97.56 192 VAL A CA 1
ATOM 1494 C C . VAL A 1 192 ? -23.468 10.419 14.647 1.00 97.56 192 VAL A C 1
ATOM 1496 O O . VAL A 1 192 ? -22.247 10.491 14.487 1.00 97.56 192 VAL A O 1
ATOM 1499 N N . LEU A 1 193 ? -24.339 10.475 13.645 1.00 97.88 193 LEU A N 1
ATOM 1500 C CA . LEU A 1 193 ? -23.984 10.765 12.261 1.00 97.88 193 LEU A CA 1
ATOM 1501 C C . LEU A 1 193 ? -23.876 12.277 12.040 1.00 97.88 193 LEU A C 1
ATOM 1503 O O . LEU A 1 193 ? -24.509 13.047 12.754 1.00 97.88 193 LEU A O 1
ATOM 1507 N N . ALA A 1 194 ? -23.168 12.704 10.993 1.00 97.19 194 ALA A N 1
ATOM 1508 C CA . ALA A 1 194 ? -23.060 14.126 10.640 1.00 97.19 194 ALA A CA 1
ATOM 1509 C C . ALA A 1 194 ? -24.409 14.781 10.269 1.00 97.19 194 ALA A C 1
ATOM 1511 O O . ALA A 1 194 ? -24.527 16.002 10.257 1.00 97.19 194 ALA A O 1
ATOM 1512 N N . SER A 1 195 ? -25.439 13.983 9.964 1.00 97.06 195 SER A N 1
ATOM 1513 C CA . SER A 1 195 ? -26.820 14.454 9.780 1.00 97.06 195 SER A CA 1
ATOM 1514 C C . SER A 1 195 ? -27.516 14.825 11.096 1.00 97.06 195 SER A C 1
ATOM 1516 O O . SER A 1 195 ? -28.622 15.361 11.071 1.00 97.06 195 SER A O 1
ATOM 1518 N N . GLY A 1 196 ? -26.913 14.501 12.243 1.00 96.88 196 GLY A N 1
ATOM 1519 C CA . GLY A 1 196 ? -27.520 14.596 13.569 1.00 96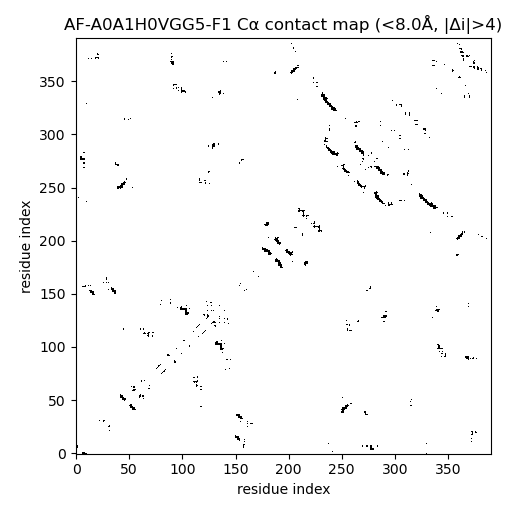.88 196 GLY A CA 1
ATOM 1520 C C . GLY A 1 196 ? -28.308 13.349 13.988 1.00 96.88 196 GLY A C 1
ATOM 1521 O O . GLY A 1 196 ? -28.708 13.244 15.149 1.00 96.88 196 GLY A O 1
ATOM 1522 N N . GLU A 1 197 ? -28.516 12.378 13.090 1.00 97.75 197 GLU A N 1
ATOM 1523 C CA . GLU A 1 197 ? -29.151 11.100 13.431 1.00 97.75 197 GLU A CA 1
ATOM 1524 C C . GLU A 1 197 ? -28.305 10.323 14.452 1.00 97.75 197 GLU A C 1
ATOM 1526 O O . GLU A 1 197 ? -27.081 10.251 14.342 1.00 97.75 197 GLU A O 1
ATOM 1531 N N . SER A 1 198 ? -28.961 9.708 15.439 1.00 97.50 198 SER A N 1
ATOM 1532 C CA . SER A 1 198 ? -28.312 8.835 16.422 1.00 97.50 198 SER A CA 1
ATOM 1533 C C . SER A 1 198 ? -28.688 7.376 16.184 1.00 97.50 198 SER A C 1
ATOM 1535 O O . SER A 1 198 ? -29.866 7.025 16.213 1.00 97.50 198 SER A O 1
ATOM 1537 N N . ILE A 1 199 ? -27.684 6.517 16.017 1.00 97.38 199 ILE A N 1
ATOM 1538 C CA . ILE A 1 199 ? -27.851 5.065 15.907 1.00 97.38 199 ILE A CA 1
ATOM 1539 C C . ILE A 1 199 ? -27.448 4.441 17.239 1.00 97.38 199 ILE A C 1
ATOM 1541 O O . ILE A 1 199 ? -26.317 4.626 17.685 1.00 97.38 199 ILE A O 1
ATOM 1545 N N . LYS A 1 200 ? -28.357 3.693 17.873 1.00 97.81 200 LYS A N 1
ATOM 1546 C CA . LYS A 1 200 ? -28.089 3.006 19.143 1.00 97.81 200 LYS A CA 1
ATOM 1547 C C . LYS A 1 200 ? -27.297 1.717 18.931 1.00 97.81 200 LYS A C 1
ATOM 1549 O O . LYS A 1 200 ? -27.620 0.932 18.043 1.00 97.81 200 LYS A O 1
ATOM 1554 N N . ALA A 1 201 ? -26.284 1.508 19.769 1.00 96.50 201 ALA A N 1
ATOM 1555 C CA . ALA A 1 201 ? -25.473 0.295 19.798 1.00 96.50 201 ALA A CA 1
ATOM 1556 C C . ALA A 1 201 ? -24.788 0.140 21.164 1.00 96.50 201 ALA A C 1
ATOM 1558 O O . ALA A 1 201 ? -24.319 1.121 21.735 1.00 96.50 201 ALA A O 1
ATOM 1559 N N . ASP A 1 202 ? -24.678 -1.092 21.660 1.00 95.00 202 ASP A N 1
ATOM 1560 C CA . ASP A 1 202 ? -23.905 -1.397 22.874 1.00 95.00 202 ASP A CA 1
ATOM 1561 C C . ASP A 1 202 ? -22.394 -1.475 22.617 1.00 95.00 202 ASP A C 1
ATOM 1563 O O . ASP A 1 202 ? -21.593 -1.336 23.544 1.00 95.00 202 ASP A O 1
ATOM 1567 N N . HIS A 1 203 ? -21.996 -1.692 21.359 1.00 96.19 203 HIS A N 1
ATOM 1568 C CA . HIS A 1 203 ? -20.599 -1.765 20.949 1.00 96.19 203 HIS A CA 1
ATOM 1569 C C . HIS A 1 203 ? -20.387 -1.144 19.568 1.00 96.19 203 HIS A C 1
ATOM 1571 O O . HIS A 1 203 ? -21.176 -1.363 18.651 1.00 96.19 203 HIS A O 1
ATOM 1577 N N . VAL A 1 204 ? -19.287 -0.410 19.402 1.00 97.38 204 VAL A N 1
ATOM 1578 C CA . VAL A 1 204 ? -18.890 0.230 18.143 1.00 97.38 204 VAL A CA 1
ATOM 1579 C C . VAL A 1 204 ? -17.535 -0.314 17.687 1.00 97.38 204 VAL A C 1
ATOM 1581 O O . VAL A 1 204 ? -16.531 -0.201 18.392 1.00 97.38 204 VAL A O 1
ATOM 1584 N N . ILE A 1 205 ? -17.496 -0.898 16.486 1.00 97.50 205 ILE A N 1
ATOM 1585 C CA . ILE A 1 205 ? -16.244 -1.246 15.803 1.00 97.50 205 ILE A CA 1
ATOM 1586 C C . ILE A 1 205 ? -15.845 -0.073 14.905 1.00 97.50 205 ILE A C 1
ATOM 1588 O O . ILE A 1 205 ? -16.533 0.249 13.939 1.00 97.50 205 ILE A O 1
ATOM 1592 N N . VAL A 1 206 ? -14.717 0.558 15.210 1.00 97.19 206 VAL A N 1
ATOM 1593 C CA . VAL A 1 206 ? -14.140 1.647 14.424 1.00 97.19 206 VAL A CA 1
ATOM 1594 C C . VAL A 1 206 ? -13.244 1.050 13.342 1.00 97.19 206 VAL A C 1
ATOM 1596 O O . VAL A 1 206 ? -12.138 0.599 13.634 1.00 97.19 206 VAL A O 1
ATOM 1599 N N . ALA A 1 207 ? -13.744 1.043 12.104 1.00 96.31 207 ALA A N 1
ATOM 1600 C CA . ALA A 1 207 ? -13.054 0.527 10.916 1.00 96.31 207 ALA A CA 1
ATOM 1601 C C . ALA A 1 207 ? -12.628 1.626 9.919 1.00 96.31 207 ALA A C 1
ATOM 1603 O O . ALA A 1 207 ? -12.445 1.370 8.730 1.00 96.31 207 ALA A O 1
ATOM 1604 N N . THR A 1 208 ? -12.533 2.873 10.385 1.00 94.75 208 THR A N 1
ATOM 1605 C CA . THR A 1 208 ? -12.109 4.027 9.580 1.00 94.75 208 THR A CA 1
ATOM 1606 C C . THR A 1 208 ? -10.580 4.150 9.559 1.00 94.75 208 THR A C 1
ATOM 1608 O O . THR A 1 208 ? -9.916 3.593 10.438 1.00 94.75 208 THR A O 1
ATOM 1611 N N . PRO A 1 209 ? -9.986 4.901 8.606 1.00 91.50 209 PRO A N 1
ATOM 1612 C CA . PRO A 1 209 ? -8.563 5.222 8.675 1.00 91.50 209 PRO A CA 1
ATOM 1613 C C . PRO A 1 209 ? -8.217 5.886 10.012 1.00 91.50 209 PRO A C 1
ATOM 1615 O O . PRO A 1 209 ? -9.022 6.652 10.554 1.00 91.50 209 PRO A O 1
ATOM 1618 N N . VAL A 1 210 ? -7.024 5.628 10.551 1.00 91.88 210 VAL A N 1
ATOM 1619 C CA . VAL A 1 210 ? -6.709 5.968 11.953 1.00 91.88 210 VAL A CA 1
ATOM 1620 C C . VAL A 1 210 ? -6.825 7.463 12.269 1.00 91.88 210 VAL A C 1
ATOM 1622 O O . VAL A 1 210 ? -7.301 7.824 13.346 1.00 91.88 210 VAL A O 1
ATOM 1625 N N . GLY A 1 211 ? -6.523 8.344 11.310 1.00 90.00 211 GLY A N 1
ATOM 1626 C CA . GLY A 1 211 ? -6.735 9.786 11.468 1.00 90.00 211 GLY A CA 1
ATOM 1627 C C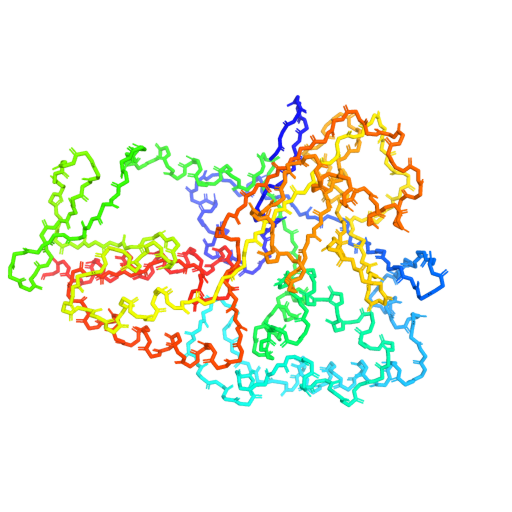 . GLY A 1 211 ? -8.212 10.181 11.627 1.00 90.00 211 GLY A C 1
ATOM 1628 O O . GLY A 1 211 ? -8.527 11.125 12.352 1.00 90.00 211 GLY A O 1
ATOM 1629 N N . TYR A 1 212 ? -9.141 9.448 11.004 1.00 93.44 212 TYR A N 1
ATOM 1630 C CA . TYR A 1 212 ? -10.581 9.630 11.220 1.00 93.44 212 TYR A CA 1
ATOM 1631 C C . TYR A 1 212 ? -11.038 9.003 12.534 1.00 93.44 212 TYR A C 1
ATOM 1633 O O . TYR A 1 212 ? -11.831 9.618 13.245 1.00 93.44 212 TYR A O 1
ATOM 1641 N N . ALA A 1 213 ? -10.503 7.836 12.904 1.00 95.38 213 ALA A N 1
ATOM 1642 C CA . ALA A 1 213 ? -10.779 7.215 14.198 1.00 95.38 213 ALA A CA 1
ATOM 1643 C C . ALA A 1 213 ? -10.464 8.168 15.366 1.00 95.38 213 ALA A C 1
ATOM 1645 O O . ALA A 1 213 ? -11.227 8.232 16.326 1.00 95.38 213 ALA A O 1
ATOM 1646 N N . ALA A 1 214 ? -9.404 8.978 15.252 1.00 95.12 214 ALA A N 1
ATOM 1647 C CA . ALA A 1 214 ? -9.055 10.003 16.237 1.00 95.12 214 ALA A CA 1
ATOM 1648 C C . ALA A 1 214 ? -10.183 11.019 16.489 1.00 95.12 214 ALA A C 1
ATOM 1650 O O . ALA A 1 214 ? -10.394 11.432 17.627 1.00 95.12 214 ALA A O 1
ATOM 1651 N N . LYS A 1 215 ? -10.915 11.417 15.441 1.00 94.81 215 LYS A N 1
ATOM 1652 C CA . LYS A 1 215 ? -12.012 12.397 15.530 1.00 94.81 215 LYS A CA 1
ATOM 1653 C C . LYS A 1 215 ? -13.238 11.832 16.248 1.00 94.81 215 LYS A C 1
ATOM 1655 O O . LYS A 1 215 ? -13.979 12.588 16.860 1.00 94.81 215 LYS A O 1
ATOM 1660 N N . LEU A 1 216 ? -13.414 10.511 16.204 1.00 95.75 216 LEU A N 1
ATOM 1661 C CA . LEU A 1 216 ? -14.521 9.812 16.856 1.00 95.75 216 LEU A CA 1
ATOM 1662 C C . LEU A 1 216 ? -14.299 9.606 18.362 1.00 95.75 216 LEU A C 1
ATOM 1664 O O . LEU A 1 216 ? -15.251 9.284 19.075 1.00 95.75 216 LEU A O 1
ATOM 1668 N N . MET A 1 217 ? -13.054 9.734 18.840 1.00 93.38 217 MET A N 1
ATOM 1669 C CA . MET A 1 217 ? -12.700 9.451 20.230 1.00 93.38 217 MET A CA 1
ATOM 1670 C C . MET A 1 217 ? -13.116 10.592 21.170 1.00 93.38 217 MET A C 1
ATOM 1672 O O . MET A 1 217 ? -12.765 11.746 20.917 1.00 93.38 217 MET A O 1
ATOM 1676 N N . PRO A 1 218 ? -13.792 10.285 22.291 1.00 90.50 218 PRO A N 1
ATOM 1677 C CA . PRO A 1 218 ? -14.159 11.278 23.295 1.00 90.50 218 PRO A CA 1
ATOM 1678 C C . PRO A 1 218 ? -12.938 11.751 24.098 1.00 90.50 218 PRO A C 1
ATOM 1680 O O . PRO A 1 218 ? -11.917 11.065 24.177 1.00 90.50 218 PRO A O 1
ATOM 1683 N N . ASP A 1 219 ? -13.073 12.883 24.792 1.00 90.31 219 ASP A N 1
ATOM 1684 C CA . ASP A 1 219 ? -11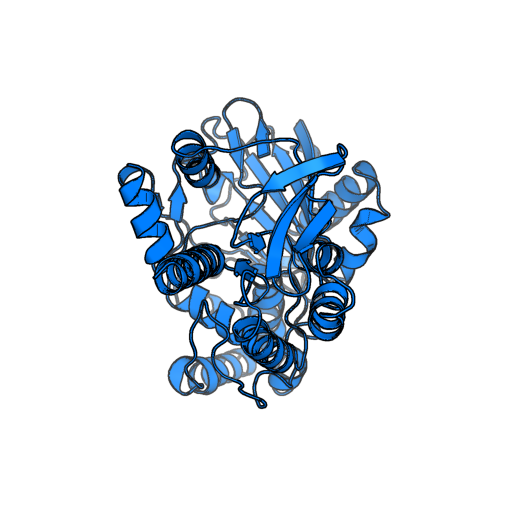.972 13.490 25.557 1.00 90.31 219 ASP A CA 1
ATOM 1685 C C . ASP A 1 219 ? -11.435 12.597 26.685 1.00 90.31 219 ASP A C 1
ATOM 1687 O O . ASP A 1 219 ? -10.235 12.587 26.950 1.00 90.31 219 ASP A O 1
ATOM 1691 N N . HIS A 1 220 ? -12.279 11.776 27.317 1.00 90.31 220 HIS A N 1
ATOM 1692 C CA . HIS A 1 220 ? -11.821 10.842 28.353 1.00 90.31 220 HIS A CA 1
ATOM 1693 C C . HIS A 1 220 ? -10.943 9.698 27.801 1.00 90.31 220 HIS A C 1
ATOM 1695 O O . HIS A 1 220 ? -10.292 9.004 28.578 1.00 90.31 220 HIS A O 1
ATOM 1701 N N . LEU A 1 221 ? -10.888 9.522 26.472 1.00 92.00 221 LEU A N 1
ATOM 1702 C CA . LEU A 1 221 ? -9.964 8.633 25.760 1.00 92.00 221 LEU A CA 1
ATOM 1703 C C . LEU A 1 221 ? -8.851 9.428 25.043 1.00 92.00 221 LEU A C 1
ATOM 1705 O O . LEU A 1 221 ? -8.375 9.033 23.976 1.00 92.00 221 LEU A O 1
ATOM 1709 N N . ALA A 1 222 ? -8.400 10.544 25.633 1.00 92.44 222 ALA A N 1
ATOM 1710 C CA . ALA A 1 222 ? -7.381 11.435 25.066 1.00 92.44 222 ALA A CA 1
ATOM 1711 C C . ALA A 1 222 ? -6.093 10.725 24.612 1.00 92.44 222 ALA A C 1
ATOM 1713 O O . ALA A 1 222 ? -5.520 11.101 23.589 1.00 92.44 222 ALA A O 1
ATOM 1714 N N . ASN A 1 223 ? -5.647 9.677 25.316 1.00 93.56 223 ASN A N 1
ATOM 1715 C CA . ASN A 1 223 ? -4.459 8.909 24.920 1.00 93.56 223 ASN A CA 1
ATOM 1716 C C . ASN A 1 223 ? -4.660 8.202 23.571 1.00 93.56 223 ASN A C 1
ATOM 1718 O O . ASN A 1 223 ? -3.791 8.277 22.701 1.00 93.56 223 ASN A O 1
ATOM 1722 N N . ALA A 1 224 ? -5.825 7.575 23.369 1.00 94.12 224 ALA A N 1
ATOM 1723 C CA . ALA A 1 224 ? -6.177 6.951 22.096 1.00 94.12 224 ALA A CA 1
ATOM 1724 C C . ALA A 1 224 ? -6.277 8.002 20.991 1.00 94.12 224 ALA A C 1
ATOM 1726 O O . ALA A 1 224 ? -5.659 7.848 19.941 1.00 94.12 224 ALA A O 1
ATOM 1727 N N . ARG A 1 225 ? -6.982 9.108 21.256 1.00 95.31 225 ARG A N 1
ATOM 1728 C CA . ARG A 1 225 ? -7.098 10.239 20.326 1.00 95.31 225 ARG A CA 1
ATOM 1729 C C . ARG A 1 225 ? -5.731 10.782 19.901 1.00 95.31 225 ARG A C 1
ATOM 1731 O O . ARG A 1 225 ? -5.518 11.020 18.717 1.00 95.31 225 ARG A O 1
ATOM 1738 N N . THR A 1 226 ? -4.804 10.932 20.845 1.00 95.69 226 THR A N 1
ATOM 1739 C CA . THR A 1 226 ? -3.441 11.420 20.591 1.00 95.69 226 THR A CA 1
ATOM 1740 C C . THR A 1 226 ? -2.657 10.463 19.700 1.00 95.69 226 THR A C 1
ATOM 1742 O O . THR A 1 226 ? -2.067 10.895 18.713 1.00 95.69 226 THR A O 1
ATOM 1745 N N . PHE A 1 227 ? -2.672 9.162 20.007 1.00 95.50 227 PHE A N 1
ATOM 1746 C CA . PHE A 1 227 ? -1.996 8.165 19.175 1.00 95.50 227 PHE A CA 1
ATOM 1747 C C . PHE A 1 227 ? -2.581 8.115 17.759 1.00 95.50 227 PHE A C 1
ATOM 1749 O O . PHE A 1 227 ? -1.836 8.187 16.785 1.00 95.50 227 PHE A O 1
ATOM 1756 N N . LEU A 1 228 ? -3.909 8.023 17.650 1.00 95.38 228 LEU A N 1
ATOM 1757 C CA . LEU A 1 228 ? -4.618 7.910 16.376 1.00 95.38 228 LEU A CA 1
ATOM 1758 C C . LEU A 1 228 ? -4.419 9.159 15.505 1.00 95.38 228 LEU A C 1
ATOM 1760 O O . LEU A 1 228 ? -4.147 9.046 14.314 1.00 95.38 228 LEU A O 1
ATOM 1764 N N . GLY A 1 229 ? -4.516 10.351 16.104 1.00 94.31 229 GLY A N 1
ATOM 1765 C CA . GLY A 1 229 ? -4.364 11.623 15.395 1.00 94.31 229 GLY A CA 1
ATOM 1766 C C . GLY A 1 229 ? -2.918 11.933 15.005 1.00 94.31 229 GLY A C 1
ATOM 1767 O O . GLY A 1 229 ? -2.692 12.639 14.028 1.00 94.31 229 GLY A O 1
ATOM 1768 N N . GLY A 1 230 ? -1.946 11.396 15.746 1.00 93.69 230 GLY A N 1
ATOM 1769 C CA . GLY A 1 230 ? -0.518 11.527 15.460 1.00 93.69 230 GLY A CA 1
ATOM 1770 C C . GLY A 1 230 ? 0.069 10.386 14.628 1.00 93.69 230 GLY A C 1
ATOM 1771 O O . GLY A 1 230 ? 1.290 10.332 14.469 1.00 93.69 230 GLY A O 1
ATOM 1772 N N . PHE A 1 231 ? -0.751 9.450 14.138 1.00 94.12 231 PHE A N 1
ATOM 1773 C CA . PHE A 1 231 ? -0.254 8.308 13.377 1.00 94.12 231 PHE A CA 1
ATOM 1774 C C . PHE A 1 231 ? 0.337 8.778 12.035 1.00 94.12 231 PHE A C 1
ATOM 1776 O O . PHE A 1 231 ? -0.367 9.434 11.260 1.00 94.12 231 PHE A O 1
ATOM 1783 N N . PRO A 1 232 ? 1.608 8.460 11.723 1.00 91.56 232 PRO A N 1
ATOM 1784 C CA . PRO A 1 232 ? 2.222 8.895 10.475 1.00 91.56 232 PRO A CA 1
ATOM 1785 C C . PRO A 1 232 ? 1.502 8.319 9.246 1.00 91.56 232 PRO A C 1
ATOM 1787 O O . PRO A 1 232 ? 1.307 7.113 9.140 1.00 91.56 232 PRO A O 1
ATOM 1790 N N . ASN A 1 233 ? 1.165 9.174 8.285 1.00 89.31 233 ASN A N 1
ATOM 1791 C CA . ASN A 1 233 ? 0.582 8.809 6.989 1.00 89.31 233 ASN A CA 1
ATOM 1792 C C . ASN A 1 233 ? 1.350 9.516 5.863 1.00 89.31 233 ASN A C 1
ATOM 1794 O O . ASN A 1 233 ? 2.098 10.468 6.120 1.00 89.31 233 ASN A O 1
ATOM 1798 N N . ALA A 1 234 ? 1.188 9.038 4.634 1.00 86.00 234 ALA A N 1
ATOM 1799 C CA . ALA A 1 234 ? 1.526 9.780 3.427 1.00 86.00 234 ALA A CA 1
ATOM 1800 C C . ALA A 1 234 ? 0.345 9.752 2.442 1.00 86.00 234 ALA A C 1
ATOM 1802 O O . ALA A 1 234 ? -0.231 8.678 2.226 1.00 86.00 234 ALA A O 1
ATOM 1803 N N . PRO A 1 235 ? 0.002 10.897 1.819 1.00 88.00 235 PRO A N 1
ATOM 1804 C CA . PRO A 1 235 ? -0.844 10.902 0.639 1.00 88.00 235 PRO A CA 1
ATOM 1805 C C . PRO A 1 235 ? -0.236 10.020 -0.449 1.00 88.00 235 PRO A C 1
ATOM 1807 O O . PRO A 1 235 ? 0.985 9.958 -0.633 1.00 88.00 235 PRO A O 1
ATOM 1810 N N . PHE A 1 236 ? -1.108 9.334 -1.175 1.00 86.25 236 PHE A N 1
ATOM 1811 C CA . PHE A 1 236 ? -0.720 8.436 -2.245 1.00 86.25 236 PHE A CA 1
ATOM 1812 C C . PHE A 1 236 ? -1.575 8.706 -3.479 1.00 86.25 236 PHE A C 1
ATOM 1814 O O . PHE A 1 236 ? -2.800 8.748 -3.398 1.00 86.25 236 PHE A O 1
ATOM 1821 N N . GLY A 1 237 ? -0.944 8.913 -4.632 1.00 88.19 237 GLY A N 1
ATOM 1822 C CA . GLY A 1 237 ? -1.653 9.184 -5.878 1.00 88.19 237 GLY A CA 1
ATOM 1823 C C . GLY A 1 237 ? -1.088 8.377 -7.032 1.00 88.19 237 GLY A C 1
ATOM 1824 O O . GLY A 1 237 ? 0.101 8.443 -7.312 1.00 88.19 237 GLY A O 1
ATOM 1825 N N . LEU A 1 238 ? -1.935 7.628 -7.722 1.00 94.81 238 LEU A N 1
ATOM 1826 C CA . LEU A 1 238 ? -1.540 6.850 -8.890 1.00 94.81 238 LEU A CA 1
ATOM 1827 C C . LEU A 1 238 ? -1.934 7.596 -10.155 1.00 94.81 238 LEU A C 1
ATOM 1829 O O . LEU A 1 238 ? -3.079 8.033 -10.287 1.00 94.81 238 LEU A O 1
ATOM 1833 N N . VAL A 1 239 ? -1.005 7.700 -11.100 1.00 97.75 239 VAL A N 1
ATOM 1834 C CA . VAL A 1 239 ? -1.300 8.229 -12.435 1.00 97.75 239 VAL A CA 1
ATOM 1835 C C . VAL A 1 239 ? -1.375 7.062 -13.402 1.00 97.75 239 VAL A C 1
ATOM 1837 O O . VAL A 1 239 ? -0.401 6.333 -13.558 1.00 97.75 239 VAL A O 1
ATOM 1840 N N . TYR A 1 240 ? -2.530 6.878 -14.031 1.00 98.56 240 TYR A N 1
ATOM 1841 C CA . TYR A 1 240 ? -2.782 5.848 -15.030 1.00 98.56 240 TYR A CA 1
ATOM 1842 C C . TYR A 1 240 ? -2.707 6.437 -16.426 1.00 98.56 240 TYR A C 1
ATOM 1844 O O . TYR A 1 240 ? -3.274 7.499 -16.671 1.00 98.56 240 TYR A O 1
ATOM 1852 N N . PHE A 1 241 ? -2.085 5.699 -17.337 1.00 98.62 241 PHE A N 1
ATOM 1853 C CA . PHE A 1 241 ? -2.017 6.010 -18.756 1.00 98.62 241 PHE A CA 1
ATOM 1854 C C . PHE A 1 241 ? -2.632 4.860 -19.541 1.00 98.62 241 PHE A C 1
ATOM 1856 O O . PHE A 1 241 ? -2.136 3.733 -19.492 1.00 98.62 241 PHE A O 1
ATOM 1863 N N . PHE A 1 242 ? -3.717 5.145 -20.249 1.00 98.56 242 PHE A N 1
ATOM 1864 C CA . PHE A 1 242 ? -4.311 4.226 -21.208 1.00 98.56 242 PHE A CA 1
ATOM 1865 C C . PHE A 1 242 ? -3.683 4.486 -22.568 1.00 98.56 242 PHE A C 1
ATOM 1867 O O . PHE A 1 242 ? -3.736 5.609 -23.074 1.00 98.56 242 PHE A O 1
ATOM 1874 N N . LEU A 1 243 ? -3.075 3.454 -23.136 1.00 98.50 243 LEU A N 1
ATOM 1875 C CA . LEU A 1 243 ? -2.318 3.547 -24.373 1.00 98.50 243 LEU A CA 1
ATOM 1876 C C . LEU A 1 243 ? -3.157 3.084 -25.565 1.00 98.50 243 LEU A C 1
ATOM 1878 O O . LEU A 1 243 ? -4.048 2.252 -25.407 1.00 98.50 243 LEU A O 1
ATOM 1882 N N . ASP A 1 244 ? -2.845 3.570 -26.763 1.00 97.69 244 ASP A N 1
ATOM 1883 C CA . ASP A 1 244 ? -3.471 3.132 -28.018 1.00 97.69 244 ASP A CA 1
ATOM 1884 C C . ASP A 1 244 ? -3.032 1.724 -28.462 1.00 97.69 244 ASP A C 1
ATOM 1886 O O . ASP A 1 244 ? -3.733 1.064 -29.233 1.00 97.69 244 ASP A O 1
ATOM 1890 N N . ARG A 1 245 ? -1.899 1.245 -27.935 1.00 97.06 245 ARG A N 1
ATOM 1891 C CA . ARG A 1 245 ? -1.233 -0.019 -28.275 1.00 97.06 245 ARG A CA 1
ATOM 1892 C C . ARG A 1 245 ? -0.593 -0.674 -27.041 1.00 97.06 245 ARG A C 1
ATOM 1894 O O . ARG A 1 245 ? -0.335 0.015 -26.051 1.00 97.06 245 ARG A O 1
ATOM 1901 N N . PRO A 1 246 ? -0.313 -1.990 -27.057 1.00 95.69 246 PRO A N 1
ATOM 1902 C CA . PRO A 1 246 ? 0.484 -2.620 -26.009 1.00 95.69 246 PRO A CA 1
ATOM 1903 C C . PRO A 1 246 ? 1.959 -2.206 -26.102 1.00 95.69 246 PRO A C 1
ATOM 1905 O O . PRO A 1 246 ? 2.473 -1.887 -27.175 1.00 95.69 246 PRO A O 1
ATOM 1908 N N . LEU A 1 247 ? 2.666 -2.279 -24.976 1.00 93.94 247 LEU A N 1
ATOM 1909 C CA . LEU A 1 247 ? 4.126 -2.215 -24.973 1.00 93.94 247 LEU A CA 1
ATOM 1910 C C . LEU A 1 247 ? 4.707 -3.593 -25.295 1.00 93.94 247 LEU A C 1
ATOM 1912 O O . LEU A 1 247 ? 4.307 -4.592 -24.699 1.00 93.94 247 LEU A O 1
ATOM 1916 N N . MET A 1 248 ? 5.688 -3.639 -26.195 1.00 91.69 248 MET A N 1
ATOM 1917 C CA . MET A 1 248 ? 6.349 -4.880 -26.613 1.00 91.69 248 MET A CA 1
ATOM 1918 C C . MET A 1 248 ? 7.413 -5.302 -25.593 1.00 91.69 248 MET A C 1
ATOM 1920 O O . MET A 1 248 ? 8.608 -5.083 -25.782 1.00 91.69 248 MET A O 1
ATOM 1924 N N . THR A 1 249 ? 6.969 -5.854 -24.467 1.00 92.50 249 THR A N 1
ATOM 1925 C CA . THR A 1 249 ? 7.827 -6.202 -23.332 1.00 92.50 249 THR A CA 1
ATOM 1926 C C . THR A 1 249 ? 7.184 -7.268 -22.453 1.00 92.50 249 THR A C 1
ATOM 1928 O O . THR A 1 249 ? 5.976 -7.253 -22.231 1.00 92.50 249 THR A O 1
ATOM 1931 N N . ASP A 1 250 ? 8.011 -8.148 -21.893 1.00 92.38 250 ASP A N 1
ATOM 1932 C CA . ASP A 1 250 ? 7.563 -9.113 -20.889 1.00 92.38 250 ASP A CA 1
ATOM 1933 C C . ASP A 1 250 ? 7.620 -8.538 -19.469 1.00 92.38 250 ASP A C 1
ATOM 1935 O O . ASP A 1 250 ? 7.133 -9.174 -18.540 1.00 92.38 250 ASP A O 1
ATOM 1939 N N . ALA A 1 251 ? 8.222 -7.365 -19.249 1.00 95.50 251 ALA A N 1
ATOM 1940 C CA . ALA A 1 251 ? 8.309 -6.810 -17.905 1.00 95.50 251 ALA A CA 1
ATOM 1941 C C . ALA A 1 251 ? 6.975 -6.196 -17.463 1.00 95.50 251 ALA A C 1
ATOM 1943 O O . ALA A 1 251 ? 6.373 -5.381 -18.162 1.00 95.50 251 ALA A O 1
ATOM 1944 N N . TYR A 1 252 ? 6.522 -6.568 -16.266 1.00 95.44 252 TYR A N 1
ATOM 1945 C CA . TYR A 1 252 ? 5.282 -6.034 -15.694 1.00 95.44 252 TYR A CA 1
ATOM 1946 C C . TYR A 1 252 ? 5.533 -4.894 -14.700 1.00 95.44 252 TYR A C 1
ATOM 1948 O O . TYR A 1 252 ? 4.641 -4.087 -14.452 1.00 95.44 252 TYR A O 1
ATOM 1956 N N . VAL A 1 253 ? 6.735 -4.825 -14.121 1.00 95.50 253 VAL A N 1
ATOM 1957 C CA . VAL A 1 253 ? 7.128 -3.815 -13.134 1.00 95.50 253 VAL A CA 1
ATOM 1958 C C . VAL A 1 253 ? 8.478 -3.218 -13.501 1.00 95.50 253 VAL A C 1
ATOM 1960 O O . VAL A 1 253 ? 9.405 -3.937 -13.877 1.00 95.50 253 VAL A O 1
ATOM 1963 N N . TYR A 1 254 ? 8.575 -1.900 -13.375 1.00 96.12 254 TYR A N 1
ATOM 1964 C CA . TYR A 1 254 ? 9.736 -1.103 -13.743 1.00 96.12 254 TYR A CA 1
ATOM 1965 C C . TYR A 1 254 ? 10.200 -0.317 -12.532 1.00 96.12 254 TYR A C 1
ATOM 1967 O O . TYR A 1 254 ? 9.422 0.397 -11.900 1.00 96.12 254 TYR A O 1
ATOM 1975 N N . LEU A 1 255 ? 11.470 -0.493 -12.200 1.00 93.62 255 LEU A N 1
ATOM 1976 C CA . LEU A 1 255 ? 12.132 0.049 -11.024 1.00 93.62 255 LEU A CA 1
ATOM 1977 C C . LEU A 1 255 ? 13.432 0.722 -11.465 1.00 93.62 255 LEU A C 1
ATOM 1979 O O . LEU A 1 255 ? 13.914 0.495 -12.571 1.00 93.62 255 LEU A O 1
ATOM 1983 N N . GLY A 1 256 ? 14.068 1.482 -10.577 1.00 77.75 256 GLY A N 1
ATOM 1984 C CA . GLY A 1 256 ? 15.450 1.922 -10.804 1.00 77.75 256 GLY A CA 1
ATOM 1985 C C . GLY A 1 256 ? 15.655 3.426 -10.895 1.00 77.75 256 GLY A C 1
ATOM 1986 O O . GLY A 1 256 ? 16.731 3.860 -11.272 1.00 77.75 256 GLY A O 1
ATOM 1987 N N . HIS A 1 257 ? 14.706 4.241 -10.438 1.00 80.19 257 HIS A N 1
ATOM 1988 C CA . HIS A 1 257 ? 14.967 5.662 -10.183 1.00 80.19 257 HIS A CA 1
ATOM 1989 C C . HIS A 1 257 ? 15.891 5.928 -8.975 1.00 80.19 257 HIS A C 1
ATOM 1991 O O . HIS A 1 257 ? 16.035 7.064 -8.548 1.00 80.19 257 HIS A O 1
ATOM 1997 N N . ALA A 1 258 ? 16.553 4.908 -8.414 1.00 69.50 258 ALA A N 1
ATOM 1998 C CA . ALA A 1 258 ? 17.341 5.000 -7.182 1.00 69.50 258 ALA A CA 1
ATOM 1999 C C . ALA A 1 258 ? 18.479 6.044 -7.209 1.00 69.50 258 ALA A C 1
ATOM 2001 O O . ALA A 1 258 ? 18.976 6.404 -6.149 1.00 69.50 258 ALA A O 1
ATOM 2002 N N . TYR A 1 259 ? 18.898 6.524 -8.379 1.00 76.69 259 TYR A N 1
ATOM 2003 C CA . TYR A 1 259 ? 19.937 7.549 -8.570 1.00 76.69 259 TYR A CA 1
ATOM 2004 C C . TYR A 1 259 ? 19.400 8.814 -9.266 1.00 76.69 259 TYR A C 1
ATOM 2006 O O . TYR A 1 259 ? 20.184 9.644 -9.720 1.00 76.69 259 TYR A O 1
ATOM 2014 N N . ARG A 1 260 ? 18.074 8.965 -9.378 1.00 84.44 260 ARG A N 1
ATOM 2015 C CA . ARG A 1 260 ? 17.411 10.139 -9.957 1.00 84.44 260 ARG A CA 1
ATOM 2016 C C . ARG A 1 260 ? 16.496 10.768 -8.918 1.00 84.44 260 ARG A C 1
ATOM 2018 O O . ARG A 1 260 ? 15.722 10.065 -8.275 1.00 84.44 260 ARG A O 1
ATOM 2025 N N . ASP A 1 261 ? 16.535 12.087 -8.817 1.00 86.81 261 ASP A N 1
ATOM 2026 C CA . ASP A 1 261 ? 15.559 12.821 -8.020 1.00 86.81 261 ASP A CA 1
ATOM 2027 C C . ASP A 1 261 ? 14.234 12.888 -8.789 1.00 86.81 261 ASP A C 1
ATOM 2029 O O . ASP A 1 261 ? 14.096 13.622 -9.768 1.00 86.81 261 ASP A O 1
ATOM 2033 N N . THR A 1 262 ? 13.314 11.995 -8.433 1.00 90.75 262 THR A N 1
ATOM 2034 C CA . THR A 1 262 ? 12.038 11.774 -9.129 1.00 90.75 262 THR A CA 1
ATOM 2035 C C . THR A 1 262 ? 10.947 11.501 -8.115 1.00 90.75 262 THR A C 1
ATOM 2037 O O . THR A 1 262 ? 11.208 11.011 -7.012 1.00 90.75 262 THR A O 1
ATOM 2040 N N . VAL A 1 263 ? 9.720 11.819 -8.500 1.00 91.50 263 VAL A N 1
ATOM 2041 C CA . VAL A 1 263 ? 8.536 11.606 -7.676 1.00 91.50 263 VAL A CA 1
ATOM 2042 C C . VAL A 1 263 ? 8.004 10.195 -7.898 1.00 91.50 263 VAL A C 1
ATOM 2044 O O . VAL A 1 263 ? 7.683 9.500 -6.936 1.00 91.50 263 VAL A O 1
ATOM 2047 N N . PHE A 1 264 ? 7.935 9.761 -9.159 1.00 93.94 264 PHE A N 1
ATOM 2048 C CA . PHE A 1 264 ? 7.392 8.466 -9.555 1.00 93.94 264 PHE A CA 1
ATOM 2049 C C . PHE A 1 264 ? 8.512 7.447 -9.762 1.00 93.94 264 PHE A C 1
ATOM 2051 O O . PHE A 1 264 ? 9.056 7.301 -10.851 1.00 93.94 264 PHE A O 1
ATOM 2058 N N . ASN A 1 265 ? 8.875 6.724 -8.700 1.00 92.81 265 ASN A N 1
ATOM 2059 C CA . ASN A 1 265 ? 10.046 5.842 -8.713 1.00 92.81 265 ASN A CA 1
ATOM 2060 C C . ASN A 1 265 ? 9.784 4.428 -9.265 1.00 92.81 265 ASN A C 1
ATOM 2062 O O . ASN A 1 265 ? 10.723 3.628 -9.366 1.00 92.81 265 ASN A O 1
ATOM 2066 N N . MET A 1 266 ? 8.531 4.116 -9.602 1.00 94.44 266 MET A N 1
ATOM 2067 C CA . MET A 1 266 ? 8.110 2.824 -10.136 1.00 94.44 266 MET A CA 1
ATOM 2068 C C . MET A 1 266 ? 7.004 2.997 -11.182 1.00 94.44 266 MET A C 1
ATOM 2070 O O . MET A 1 266 ? 6.177 3.904 -11.086 1.00 94.44 266 MET A O 1
ATOM 2074 N N . ALA A 1 267 ? 6.950 2.083 -12.149 1.00 96.50 267 ALA A N 1
ATOM 2075 C CA . ALA A 1 267 ? 5.804 1.929 -13.034 1.00 96.50 267 ALA A CA 1
ATOM 2076 C C . ALA A 1 267 ? 5.350 0.466 -13.117 1.00 96.50 267 ALA A C 1
ATOM 2078 O O . ALA A 1 267 ? 6.151 -0.459 -12.971 1.00 96.50 267 ALA A O 1
ATOM 2079 N N . ILE A 1 268 ? 4.057 0.257 -13.363 1.00 96.94 268 ILE A N 1
ATOM 2080 C CA . ILE A 1 268 ? 3.459 -1.066 -13.586 1.00 96.94 268 ILE A CA 1
ATOM 2081 C C . ILE A 1 268 ? 2.787 -1.076 -14.953 1.00 96.94 268 ILE A C 1
ATOM 2083 O O . ILE A 1 268 ? 2.001 -0.180 -15.257 1.00 96.94 268 ILE A O 1
ATOM 2087 N N . ASN A 1 269 ? 3.071 -2.112 -15.738 1.00 97.50 269 ASN A N 1
ATOM 2088 C CA . ASN A 1 269 ? 2.359 -2.453 -16.961 1.00 97.50 269 ASN A CA 1
ATOM 2089 C C . ASN A 1 269 ? 1.254 -3.467 -16.630 1.00 97.50 269 ASN A C 1
ATOM 2091 O O . ASN A 1 269 ? 1.503 -4.666 -16.475 1.00 97.50 269 ASN A O 1
ATOM 2095 N N . HIS A 1 270 ? 0.025 -2.971 -16.488 1.00 96.69 270 HIS A N 1
ATOM 2096 C CA . HIS A 1 270 ? -1.132 -3.771 -16.074 1.00 96.69 270 HIS A CA 1
ATOM 2097 C C . HIS A 1 270 ? -1.572 -4.761 -17.147 1.00 96.69 270 HIS A C 1
ATOM 2099 O O . HIS A 1 270 ? -2.045 -5.840 -16.805 1.00 96.69 270 HIS A O 1
ATOM 2105 N N . SER A 1 271 ? -1.340 -4.457 -18.425 1.00 95.50 271 SER A N 1
ATOM 2106 C CA . SER A 1 271 ? -1.638 -5.382 -19.526 1.00 95.50 271 SER A CA 1
ATOM 2107 C C . SER A 1 271 ? -0.791 -6.653 -19.463 1.00 95.50 271 SER A C 1
ATOM 2109 O O . SER A 1 271 ? -1.234 -7.713 -19.892 1.00 95.50 271 SER A O 1
ATOM 2111 N N . VAL A 1 272 ? 0.413 -6.566 -18.892 1.00 96.06 272 VAL A N 1
ATOM 2112 C CA . VAL A 1 272 ? 1.299 -7.718 -18.673 1.00 96.06 272 VAL A CA 1
ATOM 2113 C C . VAL A 1 272 ? 1.051 -8.358 -17.306 1.00 96.06 272 VAL A C 1
ATOM 2115 O O . VAL A 1 272 ? 1.073 -9.582 -17.176 1.00 96.06 272 VAL A O 1
ATOM 2118 N N . LYS A 1 273 ? 0.804 -7.542 -16.274 1.00 95.56 273 LYS A N 1
ATOM 2119 C CA . LYS A 1 273 ? 0.581 -8.010 -14.898 1.00 95.56 273 LYS A CA 1
ATOM 2120 C C . LYS A 1 273 ? -0.737 -8.780 -14.750 1.00 95.56 273 LYS A C 1
ATOM 2122 O O . LYS A 1 273 ? -0.767 -9.849 -14.148 1.00 95.56 273 LYS A O 1
ATOM 2127 N N . THR A 1 274 ? -1.820 -8.223 -15.281 1.00 95.56 274 THR A N 1
ATOM 2128 C CA . THR A 1 274 ? -3.199 -8.709 -15.143 1.00 95.56 274 THR A CA 1
ATOM 2129 C C . THR A 1 274 ? -3.897 -8.680 -16.508 1.00 95.56 274 THR A C 1
ATOM 2131 O O . THR A 1 274 ? -4.865 -7.940 -16.687 1.00 95.56 274 THR A O 1
ATOM 2134 N N . PRO A 1 275 ? -3.444 -9.481 -17.495 1.00 95.31 275 PRO A N 1
ATOM 2135 C CA . PRO A 1 275 ? -3.980 -9.445 -18.862 1.00 95.31 275 PRO A CA 1
ATOM 2136 C C . PRO A 1 275 ? -5.485 -9.737 -18.928 1.00 95.31 275 PRO A C 1
ATOM 2138 O O . PRO A 1 275 ? -6.189 -9.198 -19.773 1.00 95.31 275 PRO A O 1
ATOM 2141 N N . HIS A 1 276 ? -6.005 -10.540 -17.995 1.00 95.56 276 HIS A N 1
ATOM 2142 C CA . HIS A 1 276 ? -7.436 -10.838 -17.885 1.00 95.56 276 HIS A CA 1
ATOM 2143 C C . HIS A 1 276 ? -8.303 -9.606 -17.566 1.00 95.56 276 HIS A C 1
ATOM 2145 O O . HIS A 1 276 ? -9.505 -9.648 -17.804 1.00 95.56 276 HIS A O 1
ATOM 2151 N N . MET A 1 277 ? -7.707 -8.522 -17.055 1.00 96.31 277 MET A N 1
ATOM 2152 C CA . MET A 1 277 ? -8.379 -7.243 -16.808 1.00 96.31 277 MET A CA 1
ATOM 2153 C C . MET A 1 277 ? -8.239 -6.254 -17.974 1.00 96.31 277 MET A C 1
ATOM 2155 O O . MET A 1 277 ? -8.822 -5.176 -17.911 1.00 96.31 277 MET A O 1
ATOM 2159 N N . VAL A 1 278 ? -7.490 -6.594 -19.031 1.00 96.88 278 VAL A N 1
ATOM 2160 C CA . VAL A 1 278 ? -7.254 -5.732 -20.205 1.00 96.88 278 VAL A CA 1
ATOM 2161 C C . VAL A 1 278 ? -7.651 -6.467 -21.499 1.00 96.88 278 VAL A C 1
ATOM 2163 O O . VAL A 1 278 ? -6.799 -6.761 -22.344 1.00 96.88 278 VAL A O 1
ATOM 2166 N N . PRO A 1 279 ? -8.940 -6.828 -21.668 1.00 96.75 279 PRO A N 1
ATOM 2167 C CA . PRO A 1 279 ? -9.408 -7.611 -22.812 1.00 96.75 279 PRO A CA 1
ATOM 2168 C C . PRO A 1 279 ? -9.247 -6.911 -24.167 1.00 96.75 279 PRO A C 1
ATOM 2170 O O . PRO A 1 279 ? -9.303 -7.587 -25.191 1.00 96.75 279 PRO A O 1
ATOM 2173 N N . SER A 1 280 ? -9.040 -5.589 -24.215 1.00 96.69 280 SER A N 1
ATOM 2174 C CA . SER A 1 280 ? -8.772 -4.892 -25.480 1.00 96.69 280 SER A CA 1
ATOM 2175 C C . SER A 1 280 ? -7.435 -5.277 -26.123 1.00 96.69 280 SER A C 1
ATOM 2177 O O . SER A 1 280 ? -7.245 -5.047 -27.317 1.00 96.69 280 SER A O 1
ATOM 2179 N N . GLY A 1 281 ? -6.489 -5.808 -25.337 1.00 95.69 281 GLY A N 1
ATOM 2180 C CA . GLY A 1 281 ? -5.109 -6.043 -25.766 1.00 95.69 281 GLY A CA 1
ATOM 2181 C C . GLY A 1 281 ? -4.256 -4.773 -25.906 1.00 95.69 281 GLY A C 1
ATOM 2182 O O . GLY A 1 281 ? -3.108 -4.868 -26.341 1.00 95.69 281 GLY A O 1
ATOM 2183 N N . LYS A 1 282 ? -4.776 -3.590 -25.544 1.00 96.81 282 LYS A N 1
ATOM 2184 C CA . LYS A 1 282 ? -4.009 -2.334 -25.487 1.00 96.81 282 LYS A CA 1
ATOM 2185 C C . LYS A 1 282 ? -3.117 -2.266 -24.234 1.00 96.81 282 LYS A C 1
ATOM 2187 O O . LYS A 1 282 ? -2.968 -3.233 -23.483 1.00 96.81 282 LYS A O 1
ATOM 2192 N N . GLY A 1 283 ? -2.489 -1.113 -24.001 1.00 96.94 283 GLY A N 1
ATOM 2193 C CA . GLY A 1 283 ? -1.651 -0.846 -22.832 1.00 96.94 283 GLY A CA 1
ATOM 2194 C C . GLY A 1 283 ? -2.383 -0.098 -21.713 1.00 96.94 283 GLY A C 1
ATOM 2195 O O . GLY A 1 283 ? -3.071 0.887 -21.968 1.00 96.94 283 GLY A O 1
ATOM 2196 N N . ILE A 1 284 ? -2.164 -0.506 -20.461 1.00 98.19 284 ILE A N 1
ATOM 2197 C CA . ILE A 1 284 ? -2.411 0.336 -19.283 1.00 98.19 284 ILE A CA 1
ATOM 2198 C C . ILE A 1 284 ? -1.135 0.397 -18.451 1.00 98.19 284 ILE A C 1
ATOM 2200 O O . ILE A 1 284 ? -0.674 -0.617 -17.924 1.00 98.19 284 ILE A O 1
ATOM 2204 N N . LEU A 1 285 ? -0.595 1.601 -18.290 1.00 98.12 285 LEU A N 1
ATOM 2205 C CA . LEU A 1 285 ? 0.491 1.880 -17.359 1.00 98.12 285 LEU A CA 1
ATOM 2206 C C . LEU A 1 285 ? -0.038 2.585 -16.120 1.00 98.12 285 LEU A C 1
ATOM 2208 O O . LEU A 1 285 ? -0.994 3.352 -16.188 1.00 98.12 285 LEU A O 1
ATOM 2212 N N . SER A 1 286 ? 0.637 2.388 -14.996 1.00 97.81 286 SER A N 1
ATOM 2213 C CA . SER A 1 286 ? 0.510 3.287 -13.851 1.00 97.81 286 SER A CA 1
ATOM 2214 C C . SER A 1 286 ? 1.875 3.713 -13.345 1.00 97.81 286 SER A C 1
ATOM 2216 O O . SER A 1 286 ? 2.733 2.847 -13.165 1.00 97.81 286 SER A O 1
ATOM 2218 N N . ALA A 1 287 ? 2.036 4.996 -13.051 1.00 96.94 287 ALA A N 1
ATOM 2219 C CA . ALA A 1 287 ? 3.180 5.550 -12.344 1.00 96.94 287 ALA A CA 1
ATOM 2220 C C . ALA A 1 287 ? 2.900 5.588 -10.834 1.00 96.94 287 ALA A C 1
ATOM 2222 O O . ALA A 1 287 ? 1.816 5.989 -10.400 1.00 96.94 287 ALA A O 1
ATOM 2223 N N . TRP A 1 288 ? 3.888 5.167 -10.046 1.00 94.69 288 TRP A N 1
ATOM 2224 C CA . TRP A 1 288 ? 3.798 4.991 -8.599 1.00 94.69 288 TRP A CA 1
ATOM 2225 C C . TRP A 1 288 ? 4.749 5.943 -7.877 1.00 94.69 288 TRP A C 1
ATOM 2227 O O . TRP A 1 288 ? 5.967 5.832 -8.062 1.00 94.69 288 TRP A O 1
ATOM 2237 N N . PRO A 1 289 ? 4.229 6.860 -7.048 1.00 92.25 289 PRO A N 1
ATOM 2238 C CA . PRO A 1 289 ? 5.062 7.760 -6.280 1.00 92.25 289 PRO A CA 1
ATOM 2239 C C . PRO A 1 289 ? 5.549 7.119 -4.984 1.00 92.25 289 PRO A C 1
ATOM 2241 O O . PRO A 1 289 ? 4.956 6.152 -4.491 1.00 92.25 289 PRO A O 1
ATOM 2244 N N . CYS A 1 290 ? 6.613 7.681 -4.416 1.00 90.31 290 CYS A N 1
ATOM 2245 C CA . CYS A 1 290 ? 7.115 7.281 -3.105 1.00 90.31 290 CYS A CA 1
ATOM 2246 C C . CYS A 1 290 ? 7.293 8.488 -2.178 1.00 90.31 290 CYS A C 1
ATOM 2248 O O . CYS A 1 290 ? 7.710 9.571 -2.594 1.00 90.31 290 CYS A O 1
ATOM 2250 N N . TYR A 1 291 ? 7.023 8.278 -0.892 1.00 92.25 291 TYR A N 1
ATOM 2251 C CA . TYR A 1 291 ? 7.420 9.205 0.165 1.00 92.25 291 TYR A CA 1
ATOM 2252 C C . TYR A 1 291 ? 8.963 9.268 0.238 1.00 92.25 291 TYR A C 1
ATOM 2254 O O . TYR A 1 291 ? 9.596 8.219 0.114 1.00 92.25 291 TYR A O 1
ATOM 2262 N N . PRO A 1 292 ? 9.595 10.439 0.455 1.00 92.06 292 PRO A N 1
ATOM 2263 C CA . PRO A 1 292 ? 9.007 11.706 0.896 1.00 92.06 292 PRO A CA 1
ATOM 2264 C C . PRO A 1 292 ? 8.500 12.593 -0.240 1.00 92.06 292 PRO A C 1
ATOM 2266 O O . PRO A 1 292 ? 7.682 13.470 0.010 1.00 92.06 292 PRO A O 1
ATOM 2269 N N . ASN A 1 293 ? 8.919 12.335 -1.477 1.00 89.69 293 ASN A N 1
ATOM 2270 C CA . ASN A 1 293 ? 8.603 13.185 -2.625 1.00 89.69 293 ASN A CA 1
ATOM 2271 C C . ASN A 1 293 ? 7.098 13.212 -2.945 1.00 89.69 293 ASN A C 1
ATOM 2273 O O . ASN A 1 293 ? 6.615 14.142 -3.584 1.00 89.69 293 ASN A O 1
ATOM 2277 N N . SER A 1 294 ? 6.336 12.220 -2.470 1.00 89.81 294 SER A N 1
ATOM 2278 C CA . SER A 1 294 ? 4.878 12.197 -2.585 1.00 89.81 294 SER A CA 1
ATOM 2279 C C . SER A 1 294 ? 4.122 13.023 -1.534 1.00 89.81 294 SER A C 1
ATOM 2281 O O . SER A 1 294 ? 2.897 13.095 -1.597 1.00 89.81 294 SER A O 1
ATOM 2283 N N . ALA A 1 295 ? 4.803 13.628 -0.553 1.00 88.81 295 ALA A N 1
ATOM 2284 C CA . ALA A 1 295 ? 4.145 14.309 0.567 1.00 88.81 295 ALA A CA 1
ATOM 2285 C C . ALA A 1 295 ? 3.308 15.526 0.135 1.00 88.81 295 ALA A C 1
ATOM 2287 O O . ALA A 1 295 ? 2.259 15.778 0.725 1.00 88.81 295 ALA A O 1
ATOM 2288 N N . ASP A 1 296 ? 3.723 16.227 -0.922 1.00 86.25 296 ASP A N 1
ATOM 2289 C CA . ASP A 1 296 ? 3.057 17.440 -1.417 1.00 86.25 296 ASP A CA 1
ATOM 2290 C C . ASP A 1 296 ? 1.997 17.158 -2.499 1.00 86.25 296 ASP A C 1
ATOM 2292 O O . ASP A 1 296 ? 1.528 18.065 -3.183 1.00 86.25 296 ASP A O 1
ATOM 2296 N N . PHE A 1 297 ? 1.572 15.900 -2.661 1.00 87.12 297 PHE A N 1
ATOM 2297 C CA . PHE A 1 297 ? 0.626 15.489 -3.710 1.00 87.12 297 PHE A CA 1
ATOM 2298 C C . PHE A 1 297 ? -0.690 16.260 -3.701 1.00 87.12 297 PHE A C 1
ATOM 2300 O O . PHE A 1 297 ? -1.240 16.568 -4.762 1.00 87.12 297 PHE A O 1
ATOM 2307 N N . ASP A 1 298 ? -1.194 16.577 -2.513 1.00 85.00 298 ASP A N 1
ATOM 2308 C CA . ASP A 1 298 ? -2.454 17.299 -2.344 1.00 85.00 298 ASP A CA 1
ATOM 2309 C C . ASP A 1 298 ? -2.358 18.771 -2.777 1.00 85.00 298 ASP A C 1
ATOM 2311 O O . ASP A 1 298 ? -3.386 19.405 -2.997 1.00 85.00 298 ASP A O 1
ATOM 2315 N N . GLN A 1 299 ? -1.144 19.304 -2.956 1.00 89.38 299 GLN A N 1
ATOM 2316 C CA . GLN A 1 299 ? -0.906 20.671 -3.430 1.00 89.38 299 GLN A CA 1
ATOM 2317 C C . GLN A 1 299 ? -0.861 20.768 -4.961 1.00 89.38 299 GLN A C 1
ATOM 2319 O O . GLN A 1 299 ? -1.016 21.854 -5.511 1.00 89.38 299 GLN A O 1
ATOM 2324 N N . LEU A 1 300 ? -0.655 19.645 -5.654 1.00 92.88 300 LEU A N 1
ATOM 2325 C CA . LEU A 1 300 ? -0.535 19.598 -7.110 1.00 92.88 300 LEU A CA 1
ATOM 2326 C C . LEU A 1 300 ? -1.889 19.327 -7.761 1.00 92.88 300 LEU A C 1
ATOM 2328 O O . LEU A 1 300 ? -2.679 18.520 -7.271 1.00 92.88 300 LEU A O 1
ATOM 2332 N N . THR A 1 301 ? -2.146 19.931 -8.915 1.00 95.81 301 THR A N 1
ATOM 2333 C CA . THR A 1 301 ? -3.287 19.616 -9.784 1.00 95.81 301 THR A CA 1
ATOM 2334 C C . THR A 1 301 ? -3.098 18.270 -10.489 1.00 95.81 301 THR A C 1
ATOM 2336 O O . THR A 1 301 ? -1.998 17.724 -10.578 1.00 95.81 301 THR A O 1
ATOM 2339 N N . ASN A 1 302 ? -4.181 17.705 -11.036 1.00 96.56 302 ASN A N 1
ATOM 2340 C CA . ASN A 1 302 ? -4.083 16.457 -11.800 1.00 96.56 302 ASN A CA 1
ATOM 2341 C C . ASN A 1 302 ? -3.183 16.602 -13.039 1.00 96.56 302 ASN A C 1
ATOM 2343 O O . ASN A 1 302 ? -2.432 15.683 -13.345 1.00 96.56 302 ASN A O 1
ATOM 2347 N N . THR A 1 303 ? -3.226 17.750 -13.721 1.00 97.62 303 THR A N 1
ATOM 2348 C CA . THR A 1 303 ? -2.381 18.032 -14.891 1.00 97.62 303 THR A CA 1
ATOM 2349 C C . THR A 1 303 ? -0.900 18.066 -14.523 1.00 97.62 303 THR A C 1
ATOM 2351 O O . THR A 1 303 ? -0.082 17.470 -15.219 1.00 97.62 303 THR A O 1
ATOM 2354 N N . GLU A 1 304 ? -0.543 18.709 -13.408 1.00 96.81 304 GLU A N 1
ATOM 2355 C CA . GLU A 1 304 ? 0.842 18.732 -12.921 1.00 96.81 304 GLU A CA 1
ATOM 2356 C C . GLU A 1 304 ? 1.335 17.327 -12.571 1.00 96.81 304 GLU A C 1
ATOM 2358 O O . GLU A 1 304 ? 2.417 16.938 -13.008 1.00 96.81 304 GLU A O 1
ATOM 2363 N N . LEU A 1 305 ? 0.521 16.533 -11.864 1.00 96.69 305 LEU A N 1
ATOM 2364 C CA . LEU A 1 305 ? 0.850 15.140 -11.544 1.00 96.69 305 LEU A CA 1
ATOM 2365 C C . LEU A 1 305 ? 1.028 14.278 -12.797 1.00 96.69 305 LEU A C 1
ATOM 2367 O O . LEU A 1 305 ? 1.954 13.473 -12.850 1.00 96.69 305 LEU A O 1
ATOM 2371 N N . ILE A 1 306 ? 0.173 14.449 -13.809 1.00 98.31 306 ILE A N 1
ATOM 2372 C CA . ILE A 1 306 ? 0.282 13.739 -15.090 1.00 98.31 306 ILE A CA 1
ATOM 2373 C C . ILE A 1 306 ? 1.595 14.090 -15.797 1.00 98.31 306 ILE A C 1
ATOM 2375 O O . ILE A 1 306 ? 2.312 13.187 -16.227 1.00 98.31 306 ILE A O 1
ATOM 2379 N N . ASN A 1 307 ? 1.940 15.376 -15.870 1.00 97.62 307 ASN A N 1
ATOM 2380 C CA . ASN A 1 307 ? 3.173 15.835 -16.510 1.00 97.62 307 ASN A CA 1
ATOM 2381 C C . ASN A 1 307 ? 4.425 15.336 -15.773 1.00 97.62 307 ASN A C 1
ATOM 2383 O O . ASN A 1 307 ? 5.376 14.886 -16.411 1.00 97.62 307 ASN A O 1
ATOM 2387 N N . LEU A 1 308 ? 4.417 15.375 -14.435 1.00 96.19 308 LEU A N 1
ATOM 2388 C CA . LEU A 1 308 ? 5.483 14.822 -13.594 1.00 96.19 308 LEU A CA 1
ATOM 2389 C C . LEU A 1 308 ? 5.636 13.313 -13.807 1.00 96.19 308 LEU A C 1
ATOM 2391 O O . LEU A 1 308 ? 6.745 12.836 -14.035 1.00 96.19 308 LEU A O 1
ATOM 2395 N N . ALA A 1 309 ? 4.526 12.574 -13.788 1.00 97.25 309 ALA A N 1
ATOM 2396 C CA . ALA A 1 309 ? 4.529 11.136 -14.009 1.00 97.25 309 ALA A CA 1
ATOM 2397 C C . ALA A 1 309 ? 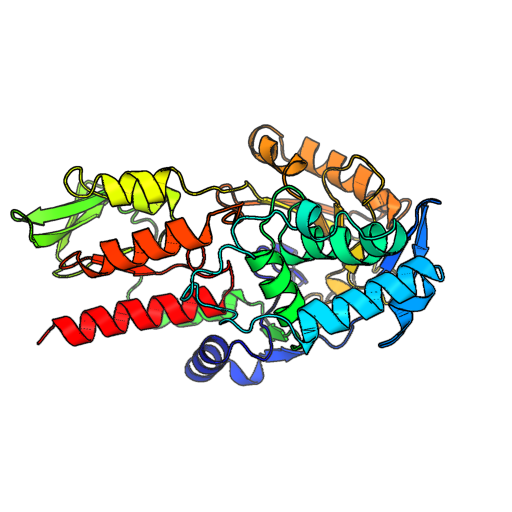5.078 10.773 -15.389 1.00 97.25 309 ALA A C 1
ATOM 2399 O O . ALA A 1 309 ? 5.955 9.921 -15.461 1.00 97.25 309 ALA A O 1
ATOM 2400 N N . LEU A 1 310 ? 4.625 11.436 -16.461 1.00 97.75 310 LEU A N 1
ATOM 2401 C CA . LEU A 1 310 ? 5.140 11.211 -17.817 1.00 97.75 310 LEU A CA 1
ATOM 2402 C C . LEU A 1 310 ? 6.643 11.472 -17.903 1.00 97.75 310 LEU A C 1
ATOM 2404 O O . LEU A 1 310 ? 7.375 10.629 -18.412 1.00 97.75 310 LEU A O 1
ATOM 2408 N N . LYS A 1 311 ? 7.106 12.604 -17.358 1.00 96.25 311 LYS A N 1
ATOM 2409 C CA . LYS A 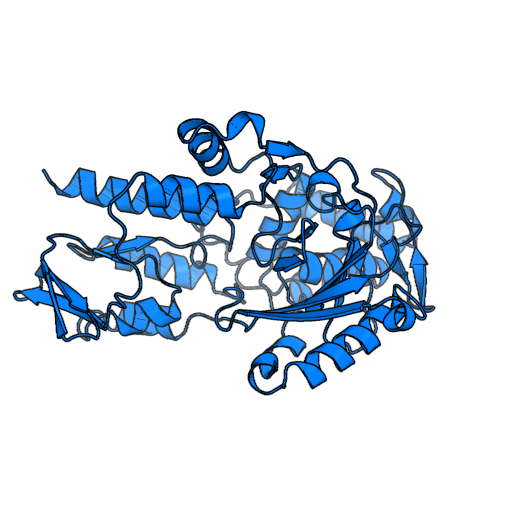1 311 ? 8.531 12.957 -17.321 1.00 96.25 311 LYS A CA 1
ATOM 2410 C C . LYS A 1 311 ? 9.367 11.888 -16.613 1.00 96.25 311 LYS A C 1
ATOM 2412 O O . LYS A 1 311 ? 10.462 11.559 -17.068 1.00 96.25 311 LYS A O 1
ATOM 2417 N N . ASP A 1 312 ? 8.881 11.378 -15.486 1.00 95.88 312 ASP A N 1
ATOM 2418 C CA . ASP A 1 312 ? 9.613 10.391 -14.700 1.00 95.88 312 ASP A CA 1
ATOM 2419 C C . ASP A 1 312 ? 9.635 9.028 -15.409 1.00 95.88 312 ASP A C 1
ATOM 2421 O O . ASP A 1 312 ? 10.719 8.476 -15.620 1.00 95.88 312 ASP A O 1
ATOM 2425 N N . ILE A 1 313 ? 8.480 8.520 -15.864 1.00 96.50 313 ILE A N 1
ATOM 2426 C CA . ILE A 1 313 ? 8.387 7.182 -16.473 1.00 96.50 313 ILE A CA 1
ATOM 2427 C C . ILE A 1 313 ? 8.931 7.098 -17.902 1.00 96.50 313 ILE A C 1
ATOM 2429 O O . ILE A 1 313 ? 9.184 5.987 -18.365 1.00 96.50 313 ILE A O 1
ATOM 2433 N N . ASP A 1 314 ? 9.153 8.220 -18.596 1.00 95.50 314 ASP A N 1
ATOM 2434 C CA . ASP A 1 314 ? 9.805 8.246 -19.919 1.00 95.50 314 ASP A CA 1
ATOM 2435 C C . ASP A 1 314 ? 11.182 7.556 -19.885 1.00 95.50 314 ASP A C 1
ATOM 2437 O O . ASP A 1 314 ? 11.602 6.908 -20.837 1.00 95.50 314 ASP A O 1
ATOM 2441 N N . ALA A 1 315 ? 11.838 7.562 -18.721 1.00 94.81 315 ALA A N 1
ATOM 2442 C CA . ALA A 1 315 ? 13.062 6.804 -18.476 1.00 94.81 315 ALA A CA 1
ATOM 2443 C C . ALA A 1 315 ? 12.920 5.289 -18.698 1.00 94.81 315 ALA A C 1
ATOM 2445 O O . ALA A 1 315 ? 13.875 4.621 -19.089 1.00 94.81 315 ALA A O 1
ATOM 2446 N N . PHE A 1 316 ? 11.747 4.740 -18.386 1.00 95.62 316 PHE A N 1
ATOM 2447 C CA . PHE A 1 316 ? 11.416 3.338 -18.611 1.00 95.62 316 PHE A CA 1
ATOM 2448 C C . PHE A 1 316 ? 10.830 3.121 -20.009 1.00 95.62 316 PHE A C 1
ATOM 2450 O O . PHE A 1 316 ? 11.003 2.054 -20.593 1.00 95.62 316 PHE A O 1
ATOM 2457 N N . PHE A 1 317 ? 10.140 4.125 -20.547 1.00 95.62 317 PHE A N 1
ATOM 2458 C CA . PHE A 1 317 ? 9.404 4.030 -21.801 1.00 95.62 317 PHE A CA 1
ATOM 2459 C C . PHE A 1 317 ? 9.634 5.284 -22.657 1.00 95.62 317 PHE A C 1
ATOM 2461 O O . PHE A 1 317 ? 8.762 6.155 -22.699 1.00 95.62 317 PHE A O 1
ATOM 2468 N N . PRO A 1 318 ? 10.787 5.398 -23.339 1.00 95.19 318 PRO A N 1
ATOM 2469 C CA . PRO A 1 318 ? 11.089 6.584 -24.132 1.00 95.19 318 PRO A CA 1
ATOM 2470 C C . PRO A 1 318 ? 10.006 6.848 -25.183 1.00 95.19 318 PRO A C 1
ATOM 2472 O O . PRO A 1 318 ? 9.701 5.970 -25.992 1.00 95.19 318 PRO A O 1
ATOM 2475 N N . GLY A 1 319 ? 9.421 8.047 -25.163 1.00 95.81 319 GLY A N 1
ATOM 2476 C CA . GLY A 1 319 ? 8.375 8.464 -26.102 1.00 95.81 319 GLY A CA 1
ATOM 2477 C C . GLY A 1 319 ? 6.962 7.984 -25.755 1.00 95.81 319 GLY A C 1
ATOM 2478 O O . GLY A 1 319 ? 6.044 8.176 -26.548 1.00 95.81 319 GLY A O 1
ATOM 2479 N N . VAL A 1 320 ? 6.738 7.402 -24.570 1.00 96.81 320 VAL A N 1
ATOM 2480 C CA . VAL A 1 320 ? 5.426 6.838 -24.188 1.00 96.81 320 VAL A CA 1
ATOM 2481 C C . VAL A 1 320 ? 4.278 7.842 -24.239 1.00 96.81 320 VAL A C 1
ATOM 2483 O O . VAL A 1 320 ? 3.137 7.440 -24.453 1.00 96.81 320 VAL A O 1
ATOM 2486 N N . ALA A 1 321 ? 4.566 9.139 -24.089 1.00 97.81 321 ALA A N 1
ATOM 2487 C CA . ALA A 1 321 ? 3.575 10.205 -24.202 1.00 97.81 321 ALA A CA 1
ATOM 2488 C C . ALA A 1 321 ? 2.823 10.173 -25.546 1.00 97.81 321 ALA A C 1
ATOM 2490 O O . ALA A 1 321 ? 1.634 10.476 -25.576 1.00 97.81 321 ALA A O 1
ATOM 2491 N N . GLU A 1 322 ? 3.477 9.746 -26.631 1.00 98.06 322 GLU A N 1
ATOM 2492 C CA . GLU A 1 322 ? 2.863 9.626 -27.960 1.00 98.06 322 GLU A CA 1
ATOM 2493 C C . GLU A 1 322 ? 1.824 8.499 -28.043 1.00 98.06 322 GLU A C 1
ATOM 2495 O O .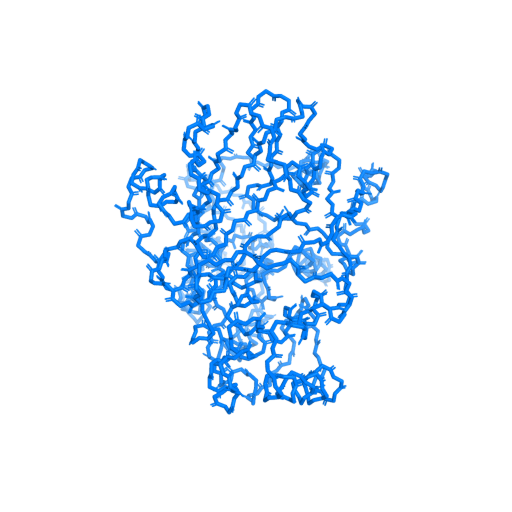 GLU A 1 322 ? 1.003 8.487 -28.956 1.00 98.06 322 GLU A O 1
ATOM 2500 N N . TYR A 1 323 ? 1.852 7.545 -27.107 1.00 97.88 323 TYR A N 1
ATOM 2501 C CA . TYR A 1 323 ? 0.939 6.399 -27.088 1.00 97.88 323 TYR A CA 1
ATOM 2502 C C . TYR A 1 323 ? -0.275 6.646 -26.190 1.00 97.88 323 TYR A C 1
ATOM 2504 O O . TYR A 1 323 ? -1.212 5.853 -26.211 1.00 97.88 323 TYR A O 1
ATOM 2512 N N . VAL A 1 324 ? -0.267 7.703 -25.370 1.00 98.50 324 VAL A N 1
ATOM 2513 C CA . VAL A 1 324 ? -1.314 7.964 -24.375 1.00 98.50 324 VAL A CA 1
ATOM 2514 C C . VAL A 1 324 ? -2.576 8.499 -25.052 1.00 98.50 324 VAL A C 1
ATOM 2516 O O . VAL A 1 324 ? -2.612 9.635 -25.513 1.00 98.50 324 VAL A O 1
ATOM 2519 N N . GLU A 1 325 ? -3.650 7.710 -25.037 1.00 97.88 325 GLU A N 1
ATOM 2520 C CA . GLU A 1 325 ? -4.986 8.172 -25.439 1.00 97.88 325 GLU A CA 1
ATOM 2521 C C . GLU A 1 325 ? -5.684 8.922 -24.298 1.00 97.88 325 GLU A C 1
ATOM 2523 O O . GLU A 1 325 ? -6.495 9.815 -24.531 1.00 97.88 325 GLU A O 1
ATOM 2528 N N . GLU A 1 326 ? -5.410 8.524 -23.053 1.00 98.12 326 GLU A N 1
ATOM 2529 C CA . GLU A 1 326 ? -6.041 9.096 -21.868 1.00 98.12 326 GLU A CA 1
ATOM 2530 C C . GLU A 1 326 ? -5.154 8.924 -20.629 1.00 98.12 326 GLU A C 1
ATOM 2532 O O . GLU A 1 326 ? -4.592 7.850 -20.401 1.00 98.12 326 GLU A O 1
ATOM 2537 N N . ALA A 1 327 ? -5.079 9.960 -19.790 1.00 98.44 327 ALA A N 1
ATOM 2538 C CA . ALA A 1 327 ? -4.411 9.910 -18.494 1.00 98.44 327 ALA A CA 1
ATOM 2539 C C . ALA A 1 327 ? -5.392 10.232 -17.358 1.00 98.44 327 ALA A C 1
ATOM 2541 O O . ALA A 1 327 ? -6.216 11.140 -17.475 1.00 98.44 327 ALA A O 1
ATOM 2542 N N . ARG A 1 328 ? -5.305 9.502 -16.242 1.00 98.12 328 ARG A N 1
ATOM 2543 C CA . ARG A 1 328 ? -6.163 9.707 -15.062 1.00 98.12 328 ARG A CA 1
ATOM 2544 C C . ARG A 1 328 ? -5.364 9.663 -13.775 1.00 98.12 328 ARG A C 1
ATOM 2546 O O . ARG A 1 328 ? -4.473 8.836 -13.623 1.00 98.12 328 ARG A O 1
ATOM 2553 N N . VAL A 1 329 ? -5.749 10.499 -12.817 1.00 97.38 329 VAL A N 1
ATOM 2554 C CA . VAL A 1 329 ? -5.164 10.510 -11.473 1.00 97.38 329 VAL A CA 1
ATOM 2555 C C . VAL A 1 329 ? -6.158 9.904 -10.490 1.00 97.38 329 VAL A C 1
ATOM 2557 O O . VAL A 1 329 ? -7.280 10.387 -10.364 1.00 97.38 329 VAL A O 1
ATOM 2560 N N . GLN A 1 330 ? -5.735 8.866 -9.774 1.00 95.62 330 GLN A N 1
ATOM 2561 C CA . GLN A 1 330 ? -6.415 8.374 -8.581 1.00 95.62 330 GLN A CA 1
ATOM 2562 C C . GLN A 1 330 ? -5.713 8.944 -7.351 1.00 95.62 330 GLN A C 1
ATOM 2564 O O . GLN A 1 330 ? -4.514 8.734 -7.192 1.00 95.62 330 GLN A O 1
ATOM 2569 N N . ARG A 1 331 ? -6.454 9.608 -6.461 1.00 93.44 331 ARG A N 1
ATOM 2570 C CA . ARG A 1 331 ? -5.919 10.154 -5.205 1.00 93.44 331 ARG A CA 1
ATOM 2571 C C . ARG A 1 331 ? -6.388 9.348 -4.002 1.00 93.44 331 ARG A C 1
ATOM 2573 O O . ARG A 1 331 ? -7.549 8.947 -3.947 1.00 93.44 331 ARG A O 1
ATOM 2580 N N . HIS A 1 332 ? -5.492 9.195 -3.036 1.00 91.44 332 HIS A N 1
ATOM 2581 C CA . HIS A 1 332 ? -5.724 8.616 -1.718 1.00 91.44 332 HIS A CA 1
ATOM 2582 C C . HIS A 1 332 ? -5.095 9.546 -0.666 1.00 91.44 332 HIS A C 1
ATOM 2584 O O . HIS A 1 332 ? -3.907 9.412 -0.365 1.00 91.44 332 HIS A O 1
ATOM 2590 N N . PRO A 1 333 ? -5.854 10.514 -0.114 1.00 87.62 333 PRO A N 1
ATOM 2591 C CA . PRO A 1 333 ? -5.335 11.453 0.893 1.00 87.62 333 PRO A CA 1
ATOM 2592 C C . PRO A 1 333 ? -4.820 10.739 2.154 1.00 87.62 333 PRO A C 1
ATOM 2594 O O . PRO A 1 333 ? -3.789 11.090 2.729 1.00 87.62 333 PRO A O 1
ATOM 2597 N N . TRP A 1 334 ? -5.515 9.669 2.552 1.00 86.88 334 TRP A N 1
ATOM 2598 C CA . TRP A 1 334 ? -4.981 8.656 3.459 1.00 86.88 334 TRP A CA 1
ATOM 2599 C C . TRP A 1 334 ? -4.490 7.475 2.629 1.00 86.88 334 TRP A C 1
ATOM 2601 O O . TRP A 1 334 ? -5.247 6.547 2.351 1.00 86.88 334 TRP A O 1
ATOM 2611 N N . GLY A 1 335 ? -3.261 7.583 2.136 1.00 83.25 335 GLY A N 1
ATOM 2612 C CA . GLY A 1 335 ? -2.695 6.622 1.205 1.00 83.25 335 GLY A CA 1
ATOM 2613 C C . GLY A 1 335 ? -2.187 5.380 1.914 1.00 83.25 335 GLY A C 1
ATOM 2614 O O . GLY A 1 335 ? -2.741 4.293 1.764 1.00 83.25 335 GLY A O 1
ATOM 2615 N N . VAL A 1 336 ? -1.107 5.555 2.674 1.00 82.88 336 VAL A N 1
ATOM 2616 C CA . VAL A 1 336 ? -0.399 4.461 3.344 1.00 82.88 336 VAL A CA 1
ATOM 2617 C C . VAL A 1 336 ? 0.005 4.905 4.748 1.00 82.88 336 VAL A C 1
ATOM 2619 O O . VAL A 1 336 ? 0.727 5.895 4.918 1.00 82.88 336 VAL A O 1
ATOM 2622 N N . GLY A 1 337 ? -0.423 4.144 5.760 1.00 89.31 337 GLY A N 1
ATOM 2623 C CA . GLY A 1 337 ? 0.086 4.275 7.120 1.00 89.31 337 GLY A CA 1
ATOM 2624 C C . GLY A 1 337 ? 1.597 4.036 7.152 1.00 89.31 337 GLY A C 1
ATOM 2625 O O . GLY A 1 337 ? 2.089 2.990 6.730 1.00 89.31 337 GLY A O 1
ATOM 2626 N N . ARG A 1 338 ? 2.363 5.013 7.644 1.00 91.00 338 ARG A N 1
ATOM 2627 C CA . ARG A 1 338 ? 3.828 4.956 7.646 1.00 91.00 338 ARG A CA 1
ATOM 2628 C C . ARG A 1 338 ? 4.351 4.331 8.933 1.00 91.00 338 ARG A C 1
ATOM 2630 O O . ARG A 1 338 ? 4.244 4.898 10.020 1.00 91.00 338 ARG A O 1
ATOM 2637 N N . LEU A 1 339 ? 5.017 3.189 8.789 1.00 91.69 339 LEU A N 1
ATOM 2638 C CA . LEU A 1 339 ? 5.719 2.511 9.877 1.00 91.69 339 LEU A CA 1
ATOM 2639 C C . LEU A 1 339 ? 7.151 3.048 10.004 1.00 91.69 339 LEU A C 1
ATOM 2641 O O . LEU A 1 339 ? 8.133 2.418 9.606 1.00 91.69 339 LEU A O 1
ATOM 2645 N N . SER A 1 340 ? 7.250 4.263 10.549 1.00 91.56 340 SER A N 1
ATOM 2646 C CA . SER A 1 340 ? 8.521 4.918 10.860 1.00 91.56 340 SER A CA 1
ATOM 2647 C C . SER A 1 340 ? 9.221 4.280 12.066 1.00 91.56 340 SER A C 1
ATOM 2649 O O . SER A 1 340 ? 8.679 3.412 12.751 1.00 91.56 340 SER A O 1
ATOM 2651 N N . VAL A 1 341 ? 10.433 4.744 12.360 1.00 95.38 341 VAL A N 1
ATOM 2652 C CA . VAL A 1 341 ? 11.205 4.327 13.539 1.00 95.38 341 VAL A CA 1
ATOM 2653 C C . VAL A 1 341 ? 10.374 4.444 14.829 1.00 95.38 341 VAL A C 1
ATOM 2655 O O . VAL A 1 341 ? 9.749 5.478 15.087 1.00 95.38 341 VAL A O 1
ATOM 2658 N N . GLY A 1 342 ? 10.348 3.367 15.619 1.00 95.00 342 GLY A N 1
ATOM 2659 C CA . GLY A 1 342 ? 9.643 3.259 16.902 1.00 95.00 342 GLY A CA 1
ATOM 2660 C C . GLY A 1 342 ? 8.116 3.143 16.805 1.00 95.00 342 GLY A C 1
ATOM 2661 O O . GLY A 1 342 ? 7.420 3.343 17.806 1.00 95.00 342 GLY A O 1
ATOM 2662 N N . GLN A 1 343 ? 7.562 2.916 15.610 1.00 94.38 343 GLN A N 1
ATOM 2663 C CA . GLN A 1 343 ? 6.113 2.913 15.407 1.00 94.38 343 GLN A CA 1
ATOM 2664 C C . GLN A 1 343 ? 5.445 1.627 15.912 1.00 94.38 343 GLN A C 1
ATOM 2666 O O . GLN A 1 343 ? 4.330 1.708 16.431 1.00 94.38 343 GLN A O 1
ATOM 2671 N N . HIS A 1 344 ? 6.102 0.463 15.839 1.00 94.69 344 HIS A N 1
ATOM 2672 C CA . HIS A 1 344 ? 5.506 -0.794 16.315 1.00 94.69 344 HIS A CA 1
ATOM 2673 C C . HIS A 1 344 ? 5.335 -0.791 17.837 1.00 94.69 344 HIS A C 1
ATOM 2675 O O . HIS A 1 344 ? 4.280 -1.189 18.332 1.00 94.69 344 HIS A O 1
ATOM 2681 N N . ALA A 1 345 ? 6.303 -0.260 18.588 1.00 95.38 345 ALA A N 1
ATOM 2682 C CA . ALA A 1 345 ? 6.177 -0.101 20.037 1.00 95.38 345 ALA A CA 1
ATOM 2683 C C . ALA A 1 345 ? 4.986 0.802 20.420 1.00 95.38 345 ALA A C 1
ATOM 2685 O O . ALA A 1 345 ? 4.220 0.487 21.337 1.00 95.38 345 ALA A O 1
ATOM 2686 N N . LYS A 1 346 ? 4.773 1.905 19.685 1.00 95.56 346 LYS A N 1
ATOM 2687 C CA . LYS A 1 346 ? 3.617 2.799 19.889 1.00 95.56 346 LYS A CA 1
ATOM 2688 C C . LYS A 1 346 ? 2.294 2.102 19.565 1.00 95.56 346 LYS A C 1
ATOM 2690 O O . LYS A 1 346 ? 1.341 2.238 20.329 1.00 95.56 346 LYS A O 1
ATOM 2695 N N . ILE A 1 347 ? 2.250 1.333 18.475 1.00 95.62 347 ILE A N 1
ATOM 2696 C CA . ILE A 1 347 ? 1.092 0.515 18.095 1.00 95.62 347 ILE A CA 1
ATOM 2697 C C . ILE A 1 347 ? 0.750 -0.484 19.200 1.00 95.62 347 ILE A C 1
ATOM 2699 O O . ILE A 1 347 ? -0.408 -0.576 19.592 1.00 95.62 347 ILE A O 1
ATOM 2703 N N . LEU A 1 348 ? 1.732 -1.213 19.735 1.00 95.44 348 LEU A N 1
ATOM 2704 C CA . LEU A 1 348 ? 1.493 -2.208 20.786 1.00 95.44 348 LEU A CA 1
ATOM 2705 C C . LEU A 1 348 ? 0.952 -1.573 22.063 1.00 95.44 348 LEU A C 1
ATOM 2707 O O . LEU A 1 348 ? 0.021 -2.106 22.668 1.00 95.44 348 LEU A O 1
ATOM 2711 N N . LYS A 1 349 ? 1.487 -0.408 22.444 1.00 95.69 349 LYS A N 1
ATOM 2712 C CA . LYS A 1 349 ? 0.947 0.373 23.558 1.00 95.69 349 LYS A CA 1
ATOM 2713 C C . LYS A 1 349 ? -0.516 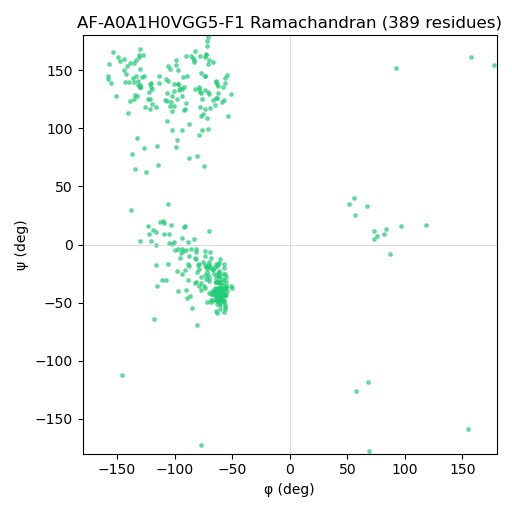0.749 23.313 1.00 95.69 349 LYS A C 1
ATOM 2715 O O . LYS A 1 349 ? -1.347 0.520 24.184 1.00 95.69 349 LYS A O 1
ATOM 2720 N N . PHE A 1 350 ? -0.839 1.258 22.124 1.00 95.62 350 PHE A N 1
ATOM 2721 C CA . PHE A 1 350 ? -2.218 1.578 21.763 1.00 95.62 350 PHE A CA 1
ATOM 2722 C C . PHE A 1 350 ? -3.134 0.347 21.778 1.00 95.62 350 PHE A C 1
ATOM 2724 O O . PHE A 1 350 ? -4.219 0.424 22.345 1.00 95.62 350 PHE A O 1
ATOM 2731 N N . LYS A 1 351 ? -2.712 -0.790 21.203 1.00 94.75 351 LYS A N 1
ATOM 2732 C CA . LYS A 1 351 ? -3.506 -2.032 21.189 1.00 94.75 351 LYS A CA 1
ATOM 2733 C C . LYS A 1 351 ? -3.832 -2.482 22.617 1.00 94.75 351 LYS A C 1
ATOM 2735 O O . LYS A 1 351 ? -4.992 -2.759 22.904 1.00 94.75 351 LYS A O 1
ATOM 2740 N N . LYS A 1 352 ? -2.848 -2.439 23.522 1.00 93.88 352 LYS A N 1
ATOM 2741 C CA . LYS A 1 352 ? -3.042 -2.736 24.949 1.00 93.88 352 LYS A CA 1
ATOM 2742 C C . LYS A 1 352 ? -4.042 -1.785 25.615 1.00 93.88 352 LYS A C 1
ATOM 2744 O O . LYS A 1 352 ? -4.919 -2.234 26.345 1.00 93.88 352 LYS A O 1
ATOM 2749 N N . ASP A 1 353 ? -3.935 -0.483 25.362 1.00 93.25 353 ASP A N 1
ATOM 2750 C CA . ASP A 1 353 ? -4.884 0.490 25.912 1.00 93.25 353 ASP A CA 1
ATOM 2751 C C . ASP A 1 353 ? -6.300 0.240 25.357 1.00 93.25 353 ASP A C 1
ATOM 2753 O O . ASP A 1 353 ? -7.275 0.225 26.109 1.00 93.25 353 ASP A O 1
ATOM 2757 N N . ALA A 1 354 ? -6.418 -0.047 24.059 1.00 93.19 354 ALA A N 1
ATOM 2758 C CA . ALA A 1 354 ? -7.684 -0.289 23.373 1.00 93.19 354 ALA A CA 1
ATOM 2759 C C . ALA A 1 354 ? -8.419 -1.561 23.837 1.00 93.19 354 ALA A C 1
ATOM 2761 O O . ALA A 1 354 ? -9.650 -1.633 23.747 1.00 93.19 354 ALA A O 1
ATOM 2762 N N . GLU A 1 355 ? -7.707 -2.561 24.361 1.00 90.12 355 GLU A N 1
ATOM 2763 C CA . GLU A 1 355 ? -8.307 -3.741 25.004 1.00 90.12 355 GLU A CA 1
ATOM 2764 C C . GLU A 1 355 ? -9.103 -3.379 26.267 1.00 90.12 355 GLU A C 1
ATOM 2766 O O . GLU A 1 355 ? -10.066 -4.066 26.605 1.00 90.12 355 GLU A O 1
ATOM 2771 N N . SER A 1 356 ? -8.768 -2.268 26.930 1.00 90.12 356 SER A N 1
ATOM 2772 C CA . SER A 1 356 ? -9.484 -1.806 28.126 1.00 90.12 356 SER A CA 1
ATOM 2773 C C . SER A 1 356 ? -10.777 -1.036 27.823 1.00 90.12 356 SER A C 1
ATOM 2775 O O . SER A 1 356 ? -11.586 -0.809 28.724 1.00 90.12 356 SER A O 1
ATOM 2777 N N . PHE A 1 357 ? -11.006 -0.628 26.569 1.00 91.50 357 PHE A N 1
ATOM 2778 C CA . PHE A 1 357 ? -12.167 0.195 26.217 1.00 91.50 357 PHE A CA 1
ATOM 2779 C C . PHE A 1 357 ? -13.439 -0.651 26.143 1.00 91.50 357 PHE A C 1
ATOM 2781 O O . PHE A 1 357 ? -13.608 -1.467 25.239 1.00 91.50 357 PHE A O 1
ATOM 2788 N N . SER A 1 358 ? -14.352 -0.455 27.092 1.00 90.00 358 SER A N 1
ATOM 2789 C CA . SER A 1 358 ? -15.655 -1.125 27.089 1.00 90.00 358 SER A CA 1
ATOM 2790 C C . SER A 1 358 ? -16.538 -0.585 25.958 1.00 90.00 358 SER A C 1
ATOM 2792 O O . SER A 1 358 ? -16.682 0.628 25.812 1.00 90.00 358 SER A O 1
ATOM 2794 N N . GLY A 1 359 ? -17.111 -1.478 25.147 1.00 93.56 359 GLY A N 1
ATOM 2795 C CA . GLY A 1 359 ? -18.004 -1.112 24.041 1.00 93.56 359 GLY A CA 1
ATOM 2796 C C . GLY A 1 359 ? -17.310 -0.537 22.800 1.00 93.56 359 GLY A C 1
ATOM 2797 O O . GLY A 1 359 ? -17.993 -0.063 21.897 1.00 93.56 359 GLY A O 1
ATOM 2798 N N . ILE A 1 360 ? -15.972 -0.539 22.724 1.00 95.62 360 ILE A N 1
ATOM 2799 C CA . ILE A 1 360 ? -15.231 -0.027 21.558 1.00 95.62 360 ILE A CA 1
ATOM 2800 C C . ILE A 1 360 ? -14.202 -1.053 21.099 1.00 95.62 360 ILE A C 1
ATOM 2802 O O . ILE A 1 360 ? -13.494 -1.676 21.890 1.00 95.62 360 ILE A O 1
ATOM 2806 N N . SER A 1 361 ? -14.088 -1.241 19.790 1.00 95.81 361 SER A N 1
ATOM 2807 C CA . SER A 1 361 ? -12.991 -1.992 19.177 1.00 95.81 361 SER A CA 1
ATOM 2808 C C . SER A 1 361 ? -12.515 -1.301 17.914 1.00 95.81 361 SER A C 1
ATOM 2810 O O . SER A 1 361 ? -13.269 -0.562 17.293 1.00 95.81 361 SER A O 1
ATOM 2812 N N . PHE A 1 362 ? -11.268 -1.550 17.531 1.00 95.62 362 PHE A N 1
ATOM 2813 C CA . PHE A 1 362 ? -10.683 -1.009 16.309 1.00 95.62 362 PHE A CA 1
ATOM 2814 C C . PHE A 1 362 ? -10.409 -2.148 15.334 1.00 95.62 362 PHE A C 1
ATOM 2816 O O . PHE A 1 362 ? -9.945 -3.216 15.738 1.00 95.62 362 PHE A O 1
ATOM 2823 N N . ALA A 1 363 ? -10.686 -1.905 14.059 1.00 95.38 363 ALA A N 1
ATOM 2824 C CA . ALA A 1 363 ? -10.339 -2.783 12.954 1.00 95.38 363 ALA A CA 1
ATOM 2825 C C . ALA A 1 363 ? -9.691 -1.941 11.850 1.00 95.38 363 ALA A C 1
ATOM 2827 O O . ALA A 1 363 ? -10.089 -0.810 11.606 1.00 95.38 363 ALA A O 1
ATOM 2828 N N . GLY A 1 364 ? -8.662 -2.463 11.202 1.00 90.94 364 GLY A N 1
ATOM 2829 C CA . GLY A 1 364 ? -7.893 -1.731 10.207 1.00 90.94 364 GLY A CA 1
ATOM 2830 C C . GLY A 1 364 ? -6.504 -2.323 10.027 1.00 90.94 364 GLY A C 1
ATOM 2831 O O . GLY A 1 364 ? -6.000 -3.059 10.874 1.00 90.94 364 GLY A O 1
ATOM 2832 N N . ASN A 1 365 ? -5.877 -1.997 8.905 1.00 88.94 365 ASN A N 1
ATOM 2833 C CA . ASN A 1 365 ? -4.558 -2.500 8.530 1.00 88.94 365 ASN A CA 1
ATOM 2834 C C . ASN A 1 365 ? -3.397 -1.610 9.005 1.00 88.94 365 ASN A C 1
ATOM 2836 O O . ASN A 1 365 ? -2.284 -2.117 9.136 1.00 88.94 365 ASN A O 1
ATOM 2840 N N . ASP A 1 366 ? -3.638 -0.326 9.292 1.00 88.88 366 ASP A N 1
ATOM 2841 C CA . ASP A 1 366 ? -2.609 0.631 9.736 1.00 88.88 366 ASP A CA 1
ATOM 2842 C C . ASP A 1 366 ? -1.875 0.158 11.007 1.00 88.88 366 ASP A C 1
ATOM 2844 O O . ASP A 1 366 ? -0.683 0.408 11.180 1.00 88.88 366 ASP A O 1
ATOM 2848 N N . TYR A 1 367 ? -2.552 -0.596 11.878 1.00 85.56 367 TYR A N 1
ATOM 2849 C CA . TYR A 1 367 ? -1.962 -1.153 13.100 1.00 85.56 367 TYR A CA 1
ATOM 2850 C C . TYR A 1 367 ? -1.097 -2.403 12.854 1.00 85.56 367 TYR A C 1
ATOM 2852 O O . TYR A 1 367 ? -0.331 -2.806 13.723 1.00 85.56 367 TYR A O 1
ATOM 2860 N N . ASP A 1 368 ? -1.222 -3.053 11.699 1.00 85.31 368 ASP A N 1
ATOM 2861 C CA . ASP A 1 368 ? -0.784 -4.439 11.497 1.00 85.31 368 ASP A CA 1
ATOM 2862 C C . ASP A 1 368 ? -0.073 -4.653 10.142 1.00 85.31 368 ASP A C 1
ATOM 2864 O O . ASP A 1 368 ? -0.115 -5.744 9.573 1.00 85.31 368 ASP A O 1
ATOM 2868 N N . GLY A 1 369 ? 0.598 -3.624 9.610 1.00 75.56 369 GLY A N 1
ATOM 2869 C CA . GLY A 1 369 ? 1.498 -3.767 8.454 1.00 75.56 369 GLY A CA 1
ATOM 2870 C C . GLY A 1 369 ? 0.913 -3.438 7.076 1.00 75.56 369 GLY A C 1
ATOM 2871 O O . GLY A 1 369 ? 1.536 -3.793 6.085 1.00 75.56 369 GLY A O 1
ATOM 2872 N N . VAL A 1 370 ? -0.236 -2.751 7.000 1.00 84.50 370 VAL A N 1
ATOM 2873 C CA . VAL A 1 370 ? -0.872 -2.261 5.751 1.00 84.50 370 VAL A CA 1
ATOM 2874 C C . VAL A 1 370 ? -1.133 -3.367 4.705 1.00 84.50 370 VAL A C 1
ATOM 2876 O O . VAL A 1 370 ? -1.010 -3.166 3.501 1.00 84.50 370 VAL A O 1
ATOM 2879 N N . HIS A 1 371 ? -1.565 -4.551 5.153 1.00 90.69 371 HIS A N 1
ATOM 2880 C CA . HIS A 1 371 ? -1.969 -5.663 4.275 1.00 90.69 371 HIS A CA 1
ATOM 2881 C C . HIS A 1 371 ? -3.489 -5.845 4.238 1.00 90.69 371 HIS A C 1
ATOM 2883 O O . HIS A 1 371 ? -4.174 -5.572 5.227 1.00 90.69 371 HIS A O 1
ATOM 2889 N N . MET A 1 372 ? -4.026 -6.394 3.141 1.00 94.12 372 MET A N 1
ATOM 2890 C CA . MET A 1 372 ? -5.446 -6.784 3.094 1.00 94.12 372 MET A CA 1
ATOM 2891 C C . MET A 1 372 ? -5.755 -7.919 4.085 1.00 94.12 372 MET A C 1
ATOM 2893 O O . MET A 1 372 ? -6.780 -7.880 4.760 1.00 94.12 372 MET A O 1
ATOM 2897 N N . GLU A 1 373 ? -4.842 -8.882 4.250 1.00 96.12 373 GLU A N 1
ATOM 2898 C CA . GLU A 1 373 ? -4.968 -9.933 5.273 1.00 96.12 373 GLU A CA 1
ATOM 2899 C C . GLU A 1 373 ? -5.019 -9.347 6.691 1.00 96.12 373 GLU A C 1
ATOM 2901 O O . GLU A 1 373 ? -5.835 -9.776 7.505 1.00 96.12 373 GLU A O 1
ATOM 2906 N N . SER A 1 374 ? -4.207 -8.324 6.985 1.00 95.06 374 SER A N 1
ATOM 2907 C CA . SER A 1 374 ? -4.248 -7.624 8.275 1.00 95.06 374 SER A CA 1
ATOM 2908 C C . SER A 1 374 ? -5.611 -6.967 8.515 1.00 95.06 374 SER A C 1
ATOM 2910 O O . SER A 1 374 ? -6.149 -7.048 9.621 1.00 95.06 374 SER A O 1
ATOM 2912 N N . ALA A 1 375 ? -6.214 -6.368 7.479 1.00 94.75 375 ALA A N 1
ATOM 2913 C CA . ALA A 1 375 ? -7.560 -5.802 7.568 1.00 94.75 375 ALA A CA 1
ATOM 2914 C C . ALA A 1 375 ? -8.603 -6.882 7.903 1.00 94.75 375 ALA A C 1
ATOM 2916 O O . ALA A 1 375 ? -9.357 -6.716 8.862 1.00 94.75 375 ALA A O 1
ATOM 2917 N N . VAL A 1 376 ? -8.595 -8.015 7.192 1.00 96.56 376 VAL A N 1
ATOM 2918 C CA . VAL A 1 376 ? -9.523 -9.132 7.447 1.00 96.56 376 VAL A CA 1
ATOM 2919 C C . VAL A 1 376 ? -9.341 -9.685 8.863 1.00 96.56 376 VAL A C 1
ATOM 2921 O O . VAL A 1 376 ? -10.307 -9.758 9.625 1.00 96.56 376 VAL A O 1
ATOM 2924 N N . ARG A 1 377 ? -8.101 -9.994 9.265 1.00 96.44 377 ARG A N 1
ATOM 2925 C CA . ARG A 1 377 ? -7.788 -10.509 10.609 1.00 96.44 377 ARG A CA 1
ATOM 2926 C C . ARG A 1 377 ? -8.218 -9.536 11.706 1.00 96.44 377 ARG A C 1
ATOM 2928 O O . ARG A 1 377 ? -8.787 -9.961 12.709 1.00 96.44 377 ARG A O 1
ATOM 2935 N N . SER A 1 378 ? -7.985 -8.236 11.525 1.00 95.75 378 SER A N 1
ATOM 2936 C CA . SER A 1 378 ? -8.399 -7.226 12.506 1.00 95.75 378 SER A CA 1
ATOM 2937 C C . SER A 1 378 ? -9.921 -7.114 12.631 1.00 95.75 378 SER A C 1
ATOM 2939 O O . SER A 1 378 ? -10.424 -7.059 13.754 1.00 95.75 378 SER A O 1
ATOM 2941 N N . GLY A 1 379 ? -10.659 -7.186 11.517 1.00 96.00 379 GLY A N 1
ATOM 2942 C CA . GLY A 1 379 ? -12.121 -7.245 11.516 1.00 96.00 379 GLY A CA 1
ATOM 2943 C C . GLY A 1 379 ? -12.652 -8.474 12.253 1.00 96.00 379 GLY A C 1
ATOM 2944 O O . GLY A 1 379 ? -13.519 -8.347 13.117 1.00 96.00 379 GLY A O 1
ATOM 2945 N N . MET A 1 380 ? -12.073 -9.652 11.995 1.00 96.06 380 MET A N 1
ATOM 2946 C CA . MET A 1 380 ? -12.430 -10.892 12.696 1.00 96.06 380 MET A CA 1
ATOM 2947 C C . MET A 1 380 ? -12.175 -10.794 14.204 1.00 96.06 380 MET A C 1
ATOM 2949 O O . MET A 1 380 ? -13.036 -11.169 14.998 1.00 96.06 380 MET A O 1
ATOM 2953 N N . ARG A 1 381 ? -11.021 -10.256 14.627 1.00 94.69 381 ARG A N 1
ATOM 2954 C CA . ARG A 1 381 ? -10.718 -10.055 16.056 1.00 94.69 381 ARG A CA 1
ATOM 2955 C C . ARG A 1 381 ? -11.706 -9.092 16.716 1.00 94.69 381 ARG A C 1
ATOM 2957 O O . ARG A 1 381 ? -12.175 -9.378 17.816 1.00 94.69 381 ARG A O 1
ATOM 2964 N N . ALA A 1 382 ? -12.044 -7.986 16.053 1.00 95.88 382 ALA A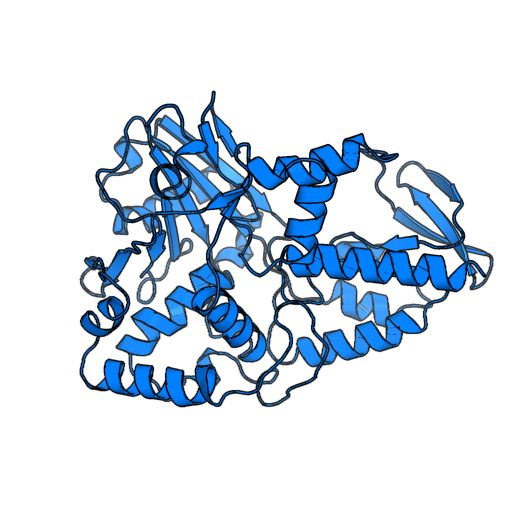 N 1
ATOM 2965 C CA . ALA A 1 382 ? -13.019 -7.028 16.567 1.00 95.88 382 ALA A CA 1
ATOM 2966 C C . ALA A 1 382 ? -14.417 -7.655 16.704 1.00 95.88 382 ALA A C 1
ATOM 2968 O O . ALA A 1 382 ? -15.042 -7.509 17.751 1.00 95.88 382 ALA A O 1
ATOM 2969 N N . ALA A 1 383 ? -14.873 -8.416 15.704 1.00 96.44 383 ALA A N 1
ATOM 2970 C CA . ALA A 1 383 ? -16.144 -9.137 15.762 1.00 96.44 383 ALA A CA 1
ATOM 2971 C C . ALA A 1 383 ? -16.164 -10.197 16.879 1.00 96.44 383 ALA A C 1
ATOM 2973 O O . ALA A 1 383 ? -17.111 -10.255 17.658 1.00 96.44 383 ALA A O 1
ATOM 2974 N N . ASN A 1 384 ? -15.094 -10.985 17.027 1.00 95.69 384 ASN A N 1
ATOM 2975 C CA . ASN A 1 384 ? -14.989 -11.983 18.096 1.00 95.69 384 ASN A CA 1
ATOM 2976 C C . ASN A 1 384 ? -15.025 -11.347 19.490 1.00 95.69 384 ASN A C 1
ATOM 2978 O O . ASN A 1 384 ? -15.636 -11.902 20.400 1.00 95.69 384 ASN A O 1
ATOM 2982 N N . ARG A 1 385 ? -14.413 -10.168 19.663 1.00 93.50 385 ARG A N 1
ATOM 2983 C CA . ARG A 1 385 ? -14.478 -9.417 20.923 1.00 93.50 385 ARG A CA 1
ATOM 2984 C C . ARG A 1 385 ? -15.901 -8.964 21.249 1.00 93.50 385 ARG A C 1
ATOM 2986 O O . ARG A 1 385 ? -16.291 -9.038 22.409 1.00 93.50 385 ARG A O 1
ATOM 2993 N N . VAL A 1 386 ? -16.667 -8.536 20.244 1.00 94.94 386 VAL A N 1
ATOM 2994 C CA . VAL A 1 386 ? -18.094 -8.217 20.407 1.00 94.94 386 VAL A CA 1
ATOM 2995 C C . VAL A 1 386 ? -18.861 -9.457 20.862 1.00 94.94 386 VAL A C 1
ATOM 2997 O O . VAL A 1 386 ? -19.524 -9.418 21.891 1.00 94.94 386 VAL A O 1
ATOM 3000 N N . LEU A 1 387 ? -18.710 -10.579 20.155 1.00 94.62 387 LEU A N 1
ATOM 3001 C CA . LEU A 1 387 ? -19.421 -11.824 20.467 1.00 94.62 387 LEU A CA 1
ATOM 3002 C C . LEU A 1 387 ? -19.085 -12.378 21.859 1.00 94.62 387 LEU A C 1
ATOM 3004 O O . LEU A 1 387 ? -19.973 -12.870 22.546 1.00 94.62 387 LEU A O 1
ATOM 3008 N N . ALA A 1 388 ? -17.828 -12.268 22.297 1.00 90.06 388 ALA A N 1
ATOM 3009 C CA . ALA A 1 388 ? -17.403 -12.709 23.626 1.00 90.06 388 ALA A CA 1
ATOM 3010 C C . ALA A 1 388 ? -17.917 -11.810 24.767 1.00 90.06 388 ALA A C 1
ATOM 3012 O O . ALA A 1 388 ? -17.983 -12.263 25.905 1.00 90.06 388 ALA A O 1
ATOM 3013 N N . GLY A 1 389 ? -18.245 -10.546 24.477 1.00 76.25 389 GLY A N 1
ATOM 3014 C CA . GLY A 1 389 ? -18.743 -9.568 25.451 1.00 76.25 389 GLY A CA 1
ATOM 3015 C C . GLY A 1 389 ? -20.268 -9.419 25.502 1.00 76.25 389 GLY A C 1
ATOM 3016 O O . GLY A 1 389 ? -20.755 -8.658 26.330 1.00 76.25 389 GLY A O 1
ATOM 3017 N N . ILE A 1 390 ? -21.015 -10.113 24.632 1.00 58.69 390 ILE A N 1
ATOM 3018 C CA . ILE A 1 390 ? -22.495 -10.134 24.599 1.00 58.69 390 ILE A CA 1
ATOM 3019 C C . ILE A 1 390 ? -23.086 -11.153 25.609 1.00 58.69 390 ILE A C 1
ATOM 3021 O O . ILE A 1 390 ? -24.299 -11.339 25.661 1.00 58.69 390 ILE A O 1
ATOM 3025 N N . SER A 1 391 ? -22.257 -11.801 26.438 1.00 35.91 391 SER A N 1
ATOM 3026 C CA . SER A 1 391 ? -22.700 -12.775 27.453 1.00 35.91 391 SER A CA 1
ATOM 3027 C C . SER A 1 391 ? -23.436 -12.155 28.636 1.00 35.91 391 SER A C 1
ATOM 3029 O O . SER A 1 391 ? -22.850 -11.223 29.240 1.00 35.91 391 SER A O 1
#

Nearest PDB structures (foldseek):
  2ivd-assembly2_B  TM=8.288E-01  e=6.752E-20  Myxococcus xanthus
  2ivd-assembly1_A  TM=7.998E-01  e=4.166E-20  Myxococcus xanthus
  3nks-assembly1_A  TM=7.852E-01  e=2.377E-18  Homo sapiens
  4ivo-assembly1_B  TM=7.922E-01  e=8.443E-18  Homo sapiens
  4ivm-assembly1_B  TM=7.887E-01  e=2.823E-17  Homo sapiens